Protein AF-0000000068497889 (afdb_homodimer)

Solvent-accessible surface area (backbone atoms only — not comparable to full-atom values): 24196 Å² total; per-residue (Å²): 106,33,34,38,39,40,36,58,55,60,70,60,39,51,52,51,48,60,60,47,48,73,63,29,47,70,44,82,35,60,45,43,68,59,41,50,55,55,60,70,59,69,59,50,64,31,34,38,37,26,45,82,39,72,100,34,52,29,62,58,49,50,41,51,36,45,76,68,69,45,79,59,45,29,36,36,45,28,68,73,71,50,65,69,57,52,40,50,43,31,70,58,61,28,50,45,78,45,48,53,83,72,56,69,66,50,53,54,34,50,53,52,16,49,39,36,46,47,64,53,28,49,85,90,53,22,38,77,55,91,59,34,37,35,36,57,70,78,67,45,36,26,48,78,86,39,76,50,92,58,55,71,68,54,42,52,50,50,50,53,35,63,63,40,52,75,39,78,41,41,51,64,44,52,38,34,58,74,64,35,81,84,46,84,71,62,76,67,53,52,56,55,52,51,52,53,48,30,59,68,30,43,83,75,61,53,28,74,30,59,37,80,40,88,99,50,29,37,31,27,39,94,121,108,34,34,37,39,38,36,57,56,60,69,59,40,53,54,51,48,62,59,46,49,73,62,32,48,71,45,82,34,59,45,43,68,60,43,51,56,55,61,70,58,70,59,50,63,31,34,38,36,28,45,82,40,73,100,35,52,30,61,56,48,51,40,50,37,45,75,68,70,46,77,58,45,29,36,38,44,30,68,74,71,48,66,68,56,53,40,50,43,31,70,60,60,29,50,44,78,47,48,52,84,74,56,69,66,50,53,54,37,49,53,51,16,50,38,36,46,48,61,52,29,48,85,89,53,21,38,78,55,91,59,36,37,35,37,57,71,79,67,44,36,27,47,78,86,38,76,51,94,57,55,71,68,55,43,51,50,50,51,54,35,62,63,38,52,74,39,80,42,40,49,66,44,51,37,34,59,74,63,36,81,84,46,85,71,62,75,66,52,51,57,54,52,50,52,51,48,29,59,66,30,42,82,76,61,53,28,73,30,57,37,79,39,87,99,50,29,36,29,27,39,94,122

Foldseek 3Di:
DEEEEEAQPPVVQVVLCVLCVLQHHYDYHNADVVLLVVLVLLLGQEYEFEQDGPPDGSLVSLLVCVVSVNLRAYEYEYQDDDPVVVVSCVVSPHPYYDHPPDDSVVVNVVVVVSCVVVVLADPPQWFDDPQWIARSNVLWIDGVNHTFDDDDLLSQLVSSQRSQAPDFDFLLSSCCNRQNPPHPDDSCVSVVSLVVSLVSCVVVPLSVQWDDDPPGGTHRYPD/DEEEEEAQPPVVQVVLCVLCVLQHHYDYHNADVVLLVVLVLLLGQEYEFEQDGPPDGSLVSLLVCVVSVNLRAYEYEYQDDDPVVVVSCVVSPHPYYDHPPDDSVVVNVVVVVSCVVVVLADPQQWFDDPQWIARSNVLWIDGVNHTFDDDDLLSQLVSSQRSQAPDFDFLLSSCCNRQNPPHPDDSCVSVVSLVVSLVSCVVVPLSVQWADDPPGGTHRYPD

pLDDT: mean 93.59, std 5.17, range [63.5, 98.69]

Secondary structure (DSSP, 8-state):
-EEEEE-S-HHHHHHHHHHHTTTSEEEEE-SHHHHHHHHTT---SEEEE-SB-SSSBHHHHHHHHHHTT----EEEEES---HHHHHHHHHHT-SEEEESS--HHHHHHHHHHHHHHTTSSBGGGEEEETTEEEETTTTEEEETTEEE---HHHHHHHHHHHHTTTSEEEHHHHHHHHT-TT--S-TTHHHHHHHHHHHHHHTTT-GGGEEEETTTEEEE---/-EEEEE-S-HHHHHHHHHHHTTTSEEEEE-SHHHHHHHHTT---SEEEE-SB-SSSBHHHHHHHHHHTT----EEEEES---HHHHHHHHHHT-SEEEESS--HHHHHHHHHHHHHHTTSSBGGGEEEETTEEEETTTTEEEETTEEE---HHHHHHHHHHHHTTTSEEEHHHHHHHHT-TT--S-TTHHHHHHHHHHHHHHTTT-GGGEEEETTTEEEE---

Organism: Clostridioides difficile (strain 630) (NCBI:txid272563)

Nearest PDB structures (foldseek):
  1ys6-assembly1_A  TM=4.994E-01  e=1.964E-19  Mycobacterium tuberculosis
  4kny-assembly1_B  TM=5.220E-01  e=3.086E-17  Escherichia coli K-12
  6ont-assembly1_A-2  TM=9.549E-01  e=1.894E-11  Francisella tularensis subsp. novicida U112
  7pvk-assembly2_D  TM=5.852E-01  e=5.301E-10  Porphyromonas gingivalis W83
  7pva-assembly1_B  TM=5.840E-01  e=7.575E-10  Porphyromonas gingivalis W83

Structure (mmCIF, N/CA/C/O backbone):
data_AF-0000000068497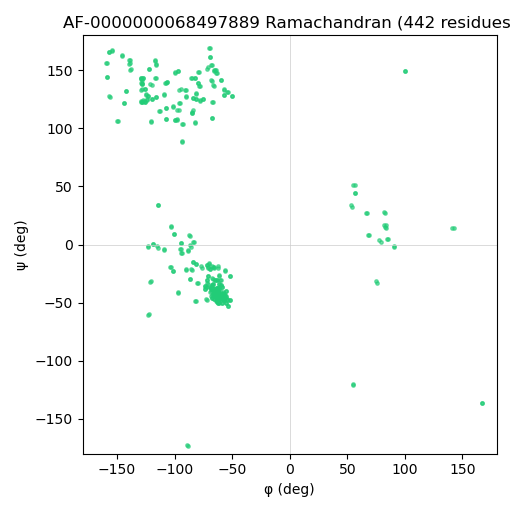889-model_v1
#
loop_
_entity.id
_entity.type
_entity.pdbx_description
1 polymer 'Stage 0 sporulation protein A homolog'
#
loop_
_atom_site.group_PDB
_atom_site.id
_atom_site.type_symbol
_atom_site.label_atom_id
_atom_site.label_alt_id
_atom_site.label_comp_id
_atom_site.label_asym_id
_atom_site.label_entity_id
_atom_site.label_seq_id
_atom_site.pdbx_PDB_ins_code
_atom_site.Cartn_x
_atom_site.Cartn_y
_atom_site.Cartn_z
_atom_site.occupancy
_atom_site.B_iso_or_equiv
_atom_site.auth_seq_id
_atom_site.auth_comp_id
_atom_site.auth_asym_id
_atom_site.auth_atom_id
_atom_site.pdbx_PDB_model_num
ATOM 1 N N . MET A 1 1 ? -4.129 15.297 1.773 1 91.5 1 MET A N 1
ATOM 2 C CA . MET A 1 1 ? -3.254 14.367 2.48 1 91.5 1 MET A CA 1
ATOM 3 C C . MET A 1 1 ? -2.287 15.117 3.391 1 91.5 1 MET A C 1
ATOM 5 O O . MET A 1 1 ? -1.854 16.219 3.064 1 91.5 1 MET A O 1
ATOM 9 N N . LYS A 1 2 ? -1.993 14.586 4.52 1 94.06 2 LYS A N 1
ATOM 10 C CA . LYS A 1 2 ? -1.149 15.234 5.516 1 94.06 2 LYS A CA 1
ATOM 11 C C . LYS A 1 2 ? 0.047 14.359 5.879 1 94.06 2 LYS A C 1
ATOM 13 O O . LYS A 1 2 ? -0.117 13.195 6.23 1 94.06 2 LYS A O 1
ATOM 18 N N . VAL A 1 3 ? 1.22 15 5.777 1 97 3 VAL A N 1
ATOM 19 C CA . VAL A 1 3 ? 2.461 14.273 6.012 1 97 3 VAL A CA 1
ATOM 20 C C . VAL A 1 3 ? 3.174 14.844 7.234 1 97 3 VAL A C 1
ATOM 22 O O . VAL A 1 3 ? 3.33 16.062 7.355 1 97 3 VAL A O 1
ATOM 25 N N . LEU A 1 4 ? 3.502 13.961 8.18 1 98.06 4 LEU A N 1
ATOM 26 C CA . LEU A 1 4 ? 4.336 14.359 9.305 1 98.06 4 LEU A CA 1
ATOM 27 C C . LEU A 1 4 ? 5.812 14.141 8.992 1 98.06 4 LEU A C 1
ATOM 29 O O . LEU A 1 4 ? 6.203 13.062 8.539 1 98.06 4 LEU A O 1
ATOM 33 N N . ILE A 1 5 ? 6.625 15.18 9.172 1 98.5 5 ILE A N 1
ATOM 34 C CA . ILE A 1 5 ? 8.062 15.094 8.914 1 98.5 5 ILE A CA 1
ATOM 35 C C . ILE A 1 5 ? 8.828 15.234 10.227 1 98.5 5 ILE A C 1
ATOM 37 O O . ILE A 1 5 ? 8.789 16.281 10.867 1 98.5 5 ILE A O 1
ATOM 41 N N . VAL A 1 6 ? 9.539 14.156 10.633 1 98.06 6 VAL A N 1
ATOM 42 C CA . VAL A 1 6 ? 10.289 14.117 11.883 1 98.06 6 VAL A CA 1
ATOM 43 C C . VAL A 1 6 ? 11.789 14.18 11.594 1 98.06 6 VAL A C 1
ATOM 45 O O . VAL A 1 6 ? 12.367 13.211 11.094 1 98.06 6 VAL A O 1
ATOM 48 N N . GLU A 1 7 ? 12.422 15.25 11.867 1 96.94 7 GLU A N 1
ATOM 49 C CA . GLU A 1 7 ? 13.812 15.562 11.539 1 96.94 7 GLU A CA 1
ATOM 50 C C . GLU A 1 7 ? 14.391 16.609 12.484 1 96.94 7 GLU A C 1
ATOM 52 O O . GLU A 1 7 ? 13.773 17.656 12.703 1 96.94 7 GLU A O 1
ATOM 57 N N . ASP A 1 8 ? 15.531 16.297 13.078 1 95.12 8 ASP A N 1
ATOM 58 C CA . ASP A 1 8 ? 16.078 17.234 14.062 1 95.12 8 ASP A CA 1
ATOM 59 C C . ASP A 1 8 ? 16.922 18.297 13.398 1 95.12 8 ASP A C 1
ATOM 61 O O . ASP A 1 8 ? 17.125 19.375 13.961 1 95.12 8 ASP A O 1
ATOM 65 N N . ASN A 1 9 ? 17.562 17.984 12.25 1 95.69 9 ASN A N 1
ATOM 66 C CA . ASN A 1 9 ? 18.281 19 11.492 1 95.69 9 ASN A CA 1
ATOM 67 C C . ASN A 1 9 ? 17.344 20.031 10.898 1 95.69 9 ASN A C 1
ATOM 69 O O . ASN A 1 9 ? 16.672 19.766 9.898 1 95.69 9 ASN A O 1
ATOM 73 N N . LYS A 1 10 ? 17.359 21.188 11.406 1 96.12 10 LYS A N 1
ATOM 74 C CA . LYS A 1 10 ? 16.375 22.219 11.078 1 96.12 10 LYS A CA 1
ATOM 75 C C . LYS A 1 10 ? 16.484 22.625 9.617 1 96.12 10 LYS A C 1
ATOM 77 O O . LYS A 1 10 ? 15.461 22.859 8.961 1 96.12 10 LYS A O 1
ATOM 82 N N . ILE A 1 11 ? 17.688 22.75 9.125 1 96.81 11 ILE A N 1
ATOM 83 C CA . ILE A 1 11 ? 17.891 23.188 7.746 1 96.81 11 ILE A CA 1
ATOM 84 C C . ILE A 1 11 ? 17.281 22.156 6.793 1 96.81 11 ILE A C 1
ATOM 86 O O . ILE A 1 11 ? 16.531 22.516 5.879 1 96.81 11 ILE A O 1
ATOM 90 N N . LEU A 1 12 ? 17.594 20.891 7.023 1 97.19 12 LEU A N 1
ATOM 91 C CA . LEU A 1 12 ? 17.047 19.828 6.191 1 97.19 12 LEU A CA 1
ATOM 92 C C . LEU A 1 12 ? 15.539 19.75 6.336 1 97.19 12 LEU A C 1
ATOM 94 O O . LEU A 1 12 ? 14.82 19.594 5.344 1 97.19 12 LEU A O 1
ATOM 98 N N . LEU A 1 13 ? 15.039 19.812 7.555 1 97.75 13 LEU A N 1
ATOM 99 C CA . LEU A 1 13 ? 13.602 19.766 7.832 1 97.75 13 LEU A CA 1
ATOM 100 C C . LEU A 1 13 ? 12.867 20.844 7.039 1 97.75 13 LEU A C 1
ATOM 102 O O . LEU A 1 13 ? 11.875 20.547 6.371 1 97.75 13 LEU A O 1
ATOM 106 N N . GLU A 1 14 ? 13.383 22.062 7.047 1 97.69 14 GLU A N 1
ATOM 107 C CA . GLU A 1 14 ? 12.75 23.172 6.344 1 97.69 14 GLU A CA 1
ATOM 108 C C . GLU A 1 14 ? 12.742 22.938 4.836 1 97.69 14 GLU A C 1
ATOM 110 O O . GLU A 1 14 ? 11.758 23.266 4.156 1 97.69 14 GLU A O 1
ATOM 115 N N . SER A 1 15 ? 13.875 22.391 4.344 1 97.88 15 SER A N 1
ATOM 116 C CA . SER A 1 15 ? 13.969 22.109 2.914 1 97.88 15 SER A CA 1
ATOM 117 C C . SER A 1 15 ? 12.938 21.062 2.494 1 97.88 15 SER A C 1
ATOM 119 O O . SER A 1 15 ? 12.281 21.219 1.466 1 97.88 15 SER A O 1
ATOM 121 N N . VAL A 1 16 ? 12.773 19.984 3.27 1 98.31 16 VAL A N 1
ATOM 122 C CA . VAL A 1 16 ? 11.828 18.922 2.979 1 98.31 16 VAL A CA 1
ATOM 123 C C . VAL A 1 16 ? 10.398 19.453 3.051 1 98.31 16 VAL A C 1
ATOM 125 O O . VAL A 1 16 ? 9.578 19.172 2.172 1 98.31 16 VAL A O 1
ATOM 128 N N . VAL A 1 17 ? 10.109 20.25 4.07 1 97.75 17 VAL A N 1
ATOM 129 C CA . VAL A 1 17 ? 8.781 20.844 4.246 1 97.75 17 VAL A CA 1
ATOM 130 C C . VAL A 1 17 ? 8.453 21.734 3.051 1 97.75 17 VAL A C 1
ATOM 132 O O . VAL A 1 17 ? 7.352 21.656 2.498 1 97.75 17 VAL A O 1
ATOM 135 N N . GLU A 1 18 ? 9.398 22.562 2.666 1 97.44 18 GLU A N 1
ATOM 136 C CA . GLU A 1 18 ? 9.195 23.469 1.544 1 97.44 18 GLU A CA 1
ATOM 137 C C . GLU A 1 18 ? 8.797 22.719 0.28 1 97.44 18 GLU A C 1
ATOM 139 O O . GLU A 1 18 ? 7.867 23.109 -0.424 1 97.44 18 GLU A O 1
ATOM 144 N N . GLU A 1 19 ? 9.484 21.656 -0.001 1 97.12 19 GLU A N 1
ATOM 145 C CA . GLU A 1 19 ? 9.211 20.891 -1.213 1 97.12 19 GLU A CA 1
ATOM 146 C C . GLU A 1 19 ? 7.898 20.125 -1.094 1 97.12 19 GLU A C 1
ATOM 148 O O . GLU A 1 19 ? 7.055 20.188 -1.987 1 97.12 19 GLU A O 1
ATOM 153 N N . LEU A 1 20 ? 7.668 19.422 0.013 1 97 20 LEU A N 1
ATOM 154 C CA . LEU A 1 20 ? 6.508 18.547 0.169 1 97 20 LEU A CA 1
ATOM 155 C C . LEU A 1 20 ? 5.227 19.375 0.31 1 97 20 LEU A C 1
ATOM 157 O O . LEU A 1 20 ? 4.145 18.906 -0.059 1 97 20 LEU A O 1
ATOM 161 N N . SER A 1 21 ? 5.332 20.594 0.819 1 95.69 21 SER A N 1
ATOM 162 C CA . SER A 1 21 ? 4.16 21.438 1.021 1 95.69 21 SER A CA 1
ATOM 163 C C . SER A 1 21 ? 3.518 21.828 -0.31 1 95.69 21 SER A C 1
ATOM 165 O O . SER A 1 21 ? 2.359 22.25 -0.349 1 95.69 21 SER A O 1
ATOM 167 N N . LYS A 1 22 ? 4.277 21.719 -1.38 1 93.31 22 LYS A N 1
ATOM 168 C CA . LYS A 1 22 ? 3.738 21.969 -2.713 1 93.31 22 LYS A CA 1
ATOM 169 C C . LYS A 1 22 ? 2.764 20.875 -3.125 1 93.31 22 LYS A C 1
ATOM 171 O O . LYS A 1 22 ? 1.982 21.047 -4.062 1 93.31 22 LYS A O 1
ATOM 176 N N . HIS A 1 23 ? 2.803 19.75 -2.42 1 91.44 23 HIS A N 1
ATOM 177 C CA . HIS A 1 23 ? 2.053 18.578 -2.846 1 91.44 23 HIS A CA 1
ATOM 178 C C . HIS A 1 23 ? 1.064 18.141 -1.77 1 91.44 23 HIS A C 1
ATOM 180 O O . HIS A 1 23 ? 0.007 17.578 -2.082 1 91.44 23 HIS A O 1
ATOM 186 N N . PHE A 1 24 ? 1.465 18.375 -0.499 1 92.31 24 PHE A N 1
ATOM 187 C CA . PHE A 1 24 ? 0.72 17.859 0.645 1 92.31 24 PHE A CA 1
ATOM 188 C C . PHE A 1 24 ? 0.645 18.906 1.754 1 92.31 24 PHE A C 1
ATOM 190 O O . PHE A 1 24 ? 1.422 19.859 1.769 1 92.31 24 PHE A O 1
ATOM 197 N N . GLU A 1 25 ? -0.368 18.719 2.623 1 92.25 25 GLU A N 1
ATOM 198 C CA . GLU A 1 25 ? -0.217 19.375 3.918 1 92.25 25 GLU A CA 1
ATOM 199 C C . GLU A 1 25 ? 0.919 18.75 4.727 1 92.25 25 GLU A C 1
ATOM 201 O O . GLU A 1 25 ? 1.127 17.531 4.676 1 92.25 25 GLU A O 1
ATOM 206 N N . THR A 1 26 ? 1.654 19.641 5.418 1 96 26 THR A N 1
ATOM 207 C CA . THR A 1 26 ? 2.799 19.125 6.152 1 96 26 THR A CA 1
ATOM 208 C C . THR A 1 26 ? 2.783 19.609 7.598 1 96 26 THR A C 1
ATOM 210 O O . THR A 1 26 ? 2.264 20.688 7.895 1 96 26 THR A O 1
ATOM 213 N N . GLU A 1 27 ? 3.203 18.75 8.477 1 95.5 27 GLU A N 1
ATOM 214 C CA . GLU A 1 27 ? 3.498 19.094 9.867 1 95.5 27 GLU A CA 1
ATOM 215 C C . GLU A 1 27 ? 4.922 18.688 10.242 1 95.5 27 GLU A C 1
ATOM 217 O O . GLU A 1 27 ? 5.371 17.594 9.906 1 95.5 27 GLU A O 1
ATOM 222 N N . LYS A 1 28 ? 5.633 19.641 10.805 1 96.19 28 LYS A N 1
ATOM 223 C CA . LYS A 1 28 ? 7.027 19.375 11.141 1 96.19 28 LYS A CA 1
ATOM 224 C C . LYS A 1 28 ? 7.18 19.031 12.617 1 96.19 28 LYS A C 1
ATOM 226 O O . LYS A 1 28 ? 6.414 19.516 13.461 1 96.19 28 LYS A O 1
ATOM 231 N N . CYS A 1 29 ? 8.109 18.203 12.938 1 95.19 29 CYS A N 1
ATOM 232 C CA . CYS A 1 29 ? 8.477 17.781 14.289 1 95.19 29 CYS A CA 1
ATOM 233 C C . CYS A 1 29 ? 9.984 17.625 14.422 1 95.19 29 CYS A C 1
ATOM 235 O O . CYS A 1 29 ? 10.617 16.953 13.602 1 95.19 29 CYS A O 1
ATOM 237 N N . GLU A 1 30 ? 10.562 18.188 15.461 1 94.06 30 GLU A N 1
ATOM 238 C CA . GLU A 1 30 ? 12.016 18.234 15.562 1 94.06 30 GLU A CA 1
ATOM 239 C C . GLU A 1 30 ? 12.523 17.297 16.656 1 94.06 30 GLU A C 1
ATOM 241 O O . GLU A 1 30 ? 13.734 17.156 16.844 1 94.06 30 GLU A O 1
ATOM 246 N N . ASP A 1 31 ? 11.648 16.688 17.344 1 90.62 31 ASP A N 1
ATOM 247 C CA . ASP A 1 31 ? 12.102 15.852 18.453 1 90.62 31 ASP A CA 1
ATOM 248 C C . ASP A 1 31 ? 11.305 14.555 18.531 1 90.62 31 ASP A C 1
ATOM 250 O O . ASP A 1 31 ? 10.125 14.523 18.188 1 90.62 31 ASP A O 1
ATOM 254 N N . GLY A 1 32 ? 11.938 13.523 19.141 1 91.06 32 GLY A N 1
ATOM 255 C CA . GLY A 1 32 ? 11.391 12.18 19.156 1 91.06 32 GLY A CA 1
ATOM 256 C C . GLY A 1 32 ? 10.188 12.039 20.062 1 91.06 32 GLY A C 1
ATOM 257 O O . GLY A 1 32 ? 9.234 11.32 19.75 1 91.06 32 GLY A O 1
ATOM 258 N N . GLU A 1 33 ? 10.211 12.727 21.156 1 90.75 33 GLU A N 1
ATOM 259 C CA . GLU A 1 33 ? 9.094 12.633 22.094 1 90.75 33 GLU A CA 1
ATOM 260 C C . GLU A 1 33 ? 7.828 13.25 21.5 1 90.75 33 GLU A C 1
ATOM 262 O O . GLU A 1 33 ? 6.746 12.672 21.609 1 90.75 33 GLU A O 1
ATOM 267 N N . GLU A 1 34 ? 8.023 14.375 20.953 1 92.75 34 GLU A N 1
ATOM 268 C CA . GLU A 1 34 ? 6.895 15.016 20.281 1 92.75 34 GLU A CA 1
ATOM 269 C C . GLU A 1 34 ? 6.375 14.156 19.141 1 92.75 34 GLU A C 1
ATOM 271 O O . GLU A 1 34 ? 5.164 14.07 18.922 1 92.75 34 GLU A O 1
ATOM 276 N N . ALA A 1 35 ? 7.316 13.539 18.438 1 94.75 35 ALA A N 1
ATOM 277 C CA . ALA A 1 35 ? 6.934 12.664 17.328 1 94.75 35 ALA A CA 1
ATOM 278 C C . ALA A 1 35 ? 6.039 11.531 17.812 1 94.75 35 ALA A C 1
ATOM 280 O O . ALA A 1 35 ? 5.039 11.195 17.172 1 94.75 35 ALA A O 1
ATOM 281 N N . LEU A 1 36 ? 6.383 10.938 18.922 1 92.5 36 LEU A N 1
ATOM 282 C CA . LEU A 1 36 ? 5.602 9.844 19.5 1 92.5 36 LEU A CA 1
ATOM 283 C C . LEU A 1 36 ? 4.188 10.305 19.828 1 92.5 36 LEU A C 1
ATOM 285 O O . LEU A 1 36 ? 3.219 9.594 19.562 1 92.5 36 LEU A O 1
ATOM 289 N N . TYR A 1 37 ? 4.18 11.484 20.375 1 91.81 37 TYR A N 1
ATOM 290 C CA . TYR A 1 37 ? 2.879 12.062 20.688 1 91.81 37 TYR A CA 1
ATOM 291 C C . TYR A 1 37 ? 2.059 12.273 19.422 1 91.81 37 TYR A C 1
ATOM 293 O O . TYR A 1 37 ? 0.902 11.852 19.344 1 91.81 37 TYR A O 1
ATOM 301 N N . LEU A 1 38 ? 2.627 12.852 18.406 1 93 38 LEU A N 1
ATOM 302 C CA . LEU A 1 38 ? 1.932 13.227 17.172 1 93 38 LEU A CA 1
ATOM 303 C C . LEU A 1 38 ? 1.475 11.984 16.406 1 93 38 LEU A C 1
ATOM 305 O O . LEU A 1 38 ? 0.333 11.922 15.953 1 93 38 LEU A O 1
ATOM 309 N N . VAL A 1 39 ? 2.307 10.984 16.312 1 94.38 39 VAL A N 1
ATOM 310 C CA . VAL A 1 39 ? 1.968 9.797 15.531 1 94.38 39 VAL A CA 1
ATOM 311 C C . VAL A 1 39 ? 0.816 9.055 16.203 1 94.38 39 VAL A C 1
ATOM 313 O O . VAL A 1 39 ? 0.022 8.391 15.523 1 94.38 39 VAL A O 1
ATOM 316 N N . ASN A 1 40 ? 0.723 9.164 17.453 1 90.31 40 ASN A N 1
ATOM 317 C CA . ASN A 1 40 ? -0.318 8.461 18.203 1 90.31 40 ASN A CA 1
ATOM 318 C C . ASN A 1 40 ? -1.692 9.078 17.953 1 90.31 40 ASN A C 1
ATOM 320 O O . ASN A 1 40 ? -2.717 8.469 18.266 1 90.31 40 ASN A O 1
ATOM 324 N N . GLN A 1 41 ? -1.693 10.312 17.438 1 87.31 41 GLN A N 1
ATOM 325 C CA . GLN A 1 41 ? -2.963 10.953 17.109 1 87.31 41 GLN A CA 1
ATOM 326 C C . GLN A 1 41 ? -3.623 10.266 15.914 1 87.31 41 GLN A C 1
ATOM 328 O O . GLN A 1 41 ? -4.82 10.438 15.68 1 87.31 41 GLN A O 1
ATOM 333 N N . ASN A 1 42 ? -2.818 9.531 15.078 1 89.38 42 ASN A N 1
ATOM 334 C CA . ASN A 1 42 ? -3.295 8.727 13.953 1 89.38 42 ASN A CA 1
ATOM 335 C C . ASN A 1 42 ? -4.102 9.57 12.969 1 89.38 42 ASN A C 1
ATOM 337 O O . ASN A 1 42 ? -5.188 9.172 12.547 1 89.38 42 ASN A O 1
ATOM 341 N N . ILE A 1 43 ? -3.527 10.805 12.664 1 91.94 43 ILE A N 1
ATOM 342 C CA . ILE A 1 43 ? -4.258 11.711 11.781 1 91.94 43 ILE A CA 1
ATOM 343 C C . ILE A 1 43 ? -3.432 11.984 10.531 1 91.94 43 ILE A C 1
ATOM 345 O O . ILE A 1 43 ? -3.83 12.781 9.68 1 91.94 43 ILE A O 1
ATOM 349 N N . TYR A 1 44 ? -2.287 11.406 10.43 1 94.88 44 TYR A N 1
ATOM 350 C CA . TYR A 1 44 ? -1.403 11.617 9.289 1 94.88 44 TYR A CA 1
ATOM 351 C C . TYR A 1 44 ? -1.557 10.5 8.266 1 94.88 44 TYR A C 1
ATOM 353 O O . TYR A 1 44 ? -1.89 9.367 8.617 1 94.88 44 TYR A 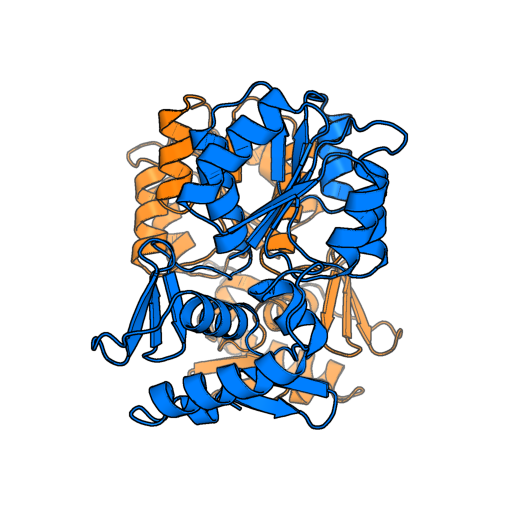O 1
ATOM 361 N N . ASP A 1 45 ? -1.348 10.836 7.008 1 95.62 45 ASP A N 1
ATOM 362 C CA . ASP A 1 45 ? -1.444 9.852 5.934 1 95.62 45 ASP A CA 1
ATOM 363 C C . ASP A 1 45 ? -0.092 9.188 5.672 1 95.62 45 ASP A C 1
ATOM 365 O O . ASP A 1 45 ? -0.027 8.109 5.078 1 95.62 45 ASP A O 1
ATOM 369 N N . LEU A 1 46 ? 0.939 9.844 6.066 1 97.56 46 LEU A N 1
ATOM 370 C CA . LEU A 1 46 ? 2.303 9.352 5.918 1 97.56 46 LEU A CA 1
ATOM 371 C C . LEU A 1 46 ? 3.246 10.047 6.891 1 97.56 46 LEU A C 1
ATOM 373 O O . LEU A 1 46 ? 3.072 11.227 7.191 1 97.56 46 LEU A O 1
ATOM 377 N N . VAL A 1 47 ? 4.219 9.312 7.398 1 98.38 47 VAL A N 1
ATOM 378 C CA . VAL A 1 47 ? 5.238 9.867 8.281 1 98.38 47 VAL A CA 1
ATOM 379 C C . VAL A 1 47 ? 6.617 9.688 7.652 1 98.38 47 VAL A C 1
ATOM 381 O O . VAL A 1 47 ? 6.957 8.594 7.188 1 98.38 47 VAL A O 1
ATOM 384 N N . ILE A 1 48 ? 7.32 10.734 7.508 1 98.69 48 ILE A N 1
ATOM 385 C CA . ILE A 1 48 ? 8.742 10.672 7.176 1 98.69 48 ILE A CA 1
ATOM 386 C C . ILE A 1 48 ? 9.578 10.766 8.453 1 98.69 48 ILE A C 1
ATOM 388 O O . ILE A 1 48 ? 9.477 11.75 9.195 1 98.69 48 ILE A O 1
ATOM 392 N N . LEU A 1 49 ? 10.406 9.766 8.703 1 98.5 49 LEU A N 1
ATOM 393 C CA . LEU A 1 49 ? 11 9.594 10.023 1 98.5 49 LEU A CA 1
ATOM 394 C C . LEU A 1 49 ? 12.516 9.422 9.914 1 98.5 49 LEU A C 1
ATOM 396 O O . LEU A 1 49 ? 12.992 8.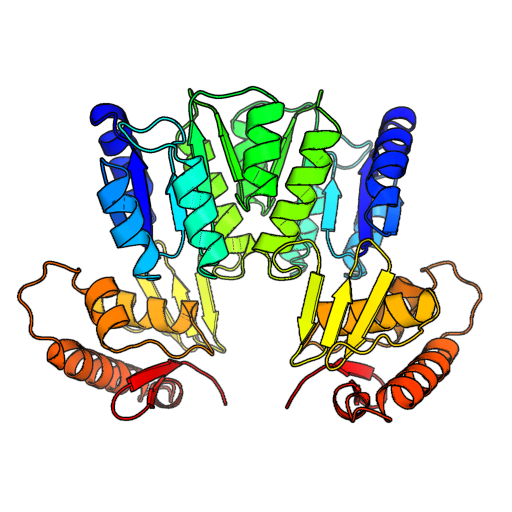523 9.219 1 98.5 49 LEU A O 1
ATOM 400 N N . ASP A 1 50 ? 13.266 10.234 10.555 1 97.44 50 ASP A N 1
ATOM 401 C CA . ASP A 1 50 ? 14.703 10.039 10.719 1 97.44 50 ASP A CA 1
ATOM 402 C C . ASP A 1 50 ? 14.992 9.023 11.828 1 97.44 50 ASP A C 1
ATOM 404 O O . ASP A 1 50 ? 14.383 9.078 12.898 1 97.44 50 ASP A O 1
ATOM 408 N N . LEU A 1 51 ? 15.953 8.148 11.633 1 95.88 51 LEU A N 1
ATOM 409 C CA . LEU A 1 51 ? 16.328 7.16 12.641 1 95.88 51 LEU A CA 1
ATOM 410 C C . LEU A 1 51 ? 17.234 7.789 13.703 1 95.88 51 LEU A C 1
ATOM 412 O O . LEU A 1 51 ? 17.25 7.352 14.852 1 95.88 51 LEU A O 1
ATOM 416 N N . MET A 1 52 ? 18.016 8.719 13.219 1 93.56 52 MET A N 1
ATOM 417 C CA . MET A 1 52 ? 18.969 9.359 14.125 1 93.56 52 MET A CA 1
ATOM 418 C C . MET A 1 52 ? 18.375 10.633 14.727 1 93.56 52 MET A C 1
ATOM 420 O O . MET A 1 52 ? 18.531 11.719 14.164 1 93.56 52 MET A O 1
ATOM 424 N N . LEU A 1 53 ? 17.688 10.562 15.828 1 93.75 53 LEU A N 1
ATOM 425 C CA . LEU A 1 53 ? 17.109 11.672 16.578 1 93.75 53 LEU A CA 1
ATOM 426 C C . LEU A 1 53 ? 17.75 11.781 17.969 1 93.75 53 LEU A C 1
ATOM 428 O O . LEU A 1 53 ? 18.266 10.797 18.484 1 93.75 53 LEU A O 1
ATOM 432 N N . PRO A 1 54 ? 17.688 13.023 18.469 1 90 54 PRO A N 1
ATOM 433 C CA . PRO A 1 54 ? 18.219 13.164 19.828 1 90 54 PRO A CA 1
ATOM 434 C C . PRO A 1 54 ? 17.391 12.414 20.875 1 90 54 PRO A C 1
ATOM 436 O O . PRO A 1 54 ? 16.156 12.43 20.812 1 90 54 PRO A O 1
ATOM 439 N N . ASN A 1 55 ? 17.938 11.695 21.844 1 87.19 55 ASN A N 1
ATOM 440 C CA . ASN A 1 55 ? 17.359 11.086 23.031 1 87.19 55 ASN A CA 1
ATOM 441 C C . ASN A 1 55 ? 16.578 9.828 22.688 1 87.19 55 ASN A C 1
ATOM 443 O O . ASN A 1 55 ? 16.422 8.938 23.531 1 87.19 55 ASN A O 1
ATOM 447 N N . ILE A 1 56 ? 15.93 9.805 21.453 1 88.5 56 ILE A N 1
ATOM 448 C CA . ILE A 1 56 ? 15.148 8.633 21.078 1 88.5 56 ILE A CA 1
ATOM 449 C C . ILE A 1 56 ? 15.57 8.133 19.703 1 88.5 56 ILE A C 1
ATOM 451 O O . ILE A 1 56 ? 15.805 8.93 18.797 1 88.5 56 ILE A O 1
ATOM 455 N N . ASN A 1 57 ? 15.656 6.84 19.594 1 91.44 57 ASN A N 1
ATOM 456 C CA . ASN A 1 57 ? 15.961 6.223 18.297 1 91.44 57 ASN A CA 1
ATOM 457 C C . ASN A 1 57 ? 14.719 6.102 17.422 1 91.44 57 ASN A C 1
ATOM 459 O O . ASN A 1 57 ? 13.664 5.668 17.906 1 91.44 57 ASN A O 1
ATOM 463 N N . GLY A 1 58 ? 14.797 6.539 16.188 1 94.69 58 GLY A N 1
ATOM 464 C CA . GLY A 1 58 ? 13.672 6.445 15.281 1 94.69 58 GLY A CA 1
ATOM 465 C C . GLY A 1 58 ? 13.086 5.051 15.195 1 94.69 58 GLY A C 1
ATOM 466 O O . GLY A 1 58 ? 11.891 4.887 14.945 1 94.69 58 GLY A O 1
ATOM 467 N N . PHE A 1 59 ? 13.875 4.016 15.445 1 95.88 59 PHE A N 1
ATOM 468 C CA . PHE A 1 59 ? 13.391 2.641 15.477 1 95.88 59 PHE A CA 1
ATOM 469 C C . PHE A 1 59 ? 12.367 2.453 16.578 1 95.88 59 PHE A C 1
ATOM 471 O O . PHE A 1 59 ? 11.359 1.762 16.406 1 95.88 59 PHE A O 1
ATOM 478 N N . ASP A 1 60 ? 12.648 3.047 17.625 1 95.5 60 ASP A N 1
ATOM 479 C CA . ASP A 1 60 ? 11.75 2.928 18.781 1 95.5 60 ASP A CA 1
ATOM 480 C C . ASP A 1 60 ? 10.398 3.574 18.484 1 95.5 60 ASP A C 1
ATOM 482 O O . ASP A 1 60 ? 9.352 3.055 18.875 1 95.5 60 ASP A O 1
ATOM 486 N N . ILE A 1 61 ? 10.453 4.672 17.797 1 96 61 ILE A N 1
ATOM 487 C CA . ILE A 1 61 ? 9.219 5.359 17.422 1 96 61 ILE A CA 1
ATOM 488 C C . ILE A 1 61 ? 8.398 4.465 16.484 1 96 61 ILE A C 1
ATOM 490 O O . ILE A 1 61 ? 7.203 4.266 16.703 1 96 61 ILE A O 1
ATOM 494 N N . LEU A 1 62 ? 9.039 3.936 15.484 1 96.75 62 LEU A N 1
ATOM 495 C CA . LEU A 1 62 ? 8.383 3.051 14.531 1 96.75 62 LEU A CA 1
ATOM 496 C C . LEU A 1 62 ? 7.805 1.828 15.242 1 96.75 62 LEU A C 1
ATOM 498 O O . LEU A 1 62 ? 6.652 1.452 15 1 96.75 62 LEU A O 1
ATOM 502 N N . LYS A 1 63 ? 8.602 1.234 16.109 1 95.5 63 LYS A N 1
ATOM 503 C CA . LYS A 1 63 ? 8.164 0.058 16.844 1 95.5 63 LYS A CA 1
ATOM 504 C C . LYS A 1 63 ? 6.922 0.362 17.688 1 95.5 63 LYS A C 1
ATOM 506 O O . LYS A 1 63 ? 5.969 -0.419 17.688 1 95.5 63 LYS A O 1
ATOM 511 N N . LYS A 1 64 ? 6.973 1.431 18.328 1 94.56 64 LYS A N 1
ATOM 512 C CA . LYS A 1 64 ? 5.848 1.823 19.172 1 94.56 64 LYS A CA 1
ATOM 513 C C . LYS A 1 64 ? 4.594 2.064 18.328 1 94.56 64 LYS A C 1
ATOM 515 O O . LYS A 1 64 ? 3.49 1.687 18.734 1 94.56 64 LYS A O 1
ATOM 520 N N . MET A 1 65 ? 4.727 2.734 17.188 1 94.5 65 MET A N 1
ATOM 521 C CA . MET A 1 65 ? 3.602 2.936 16.266 1 94.5 65 MET A CA 1
ATOM 522 C C . MET A 1 65 ? 2.926 1.609 15.938 1 94.5 65 MET A C 1
ATOM 524 O O . MET A 1 65 ? 1.702 1.491 16.031 1 94.5 65 MET A O 1
ATOM 528 N N . ARG A 1 66 ? 3.723 0.628 15.609 1 93.31 66 ARG A N 1
ATOM 529 C CA . ARG A 1 66 ? 3.191 -0.649 15.148 1 93.31 66 ARG A CA 1
ATOM 530 C C . ARG A 1 66 ? 2.6 -1.449 16.297 1 93.31 66 ARG A C 1
ATOM 532 O O . ARG A 1 66 ? 1.558 -2.092 16.156 1 93.31 66 ARG A O 1
ATOM 539 N N . VAL A 1 67 ? 3.246 -1.381 17.453 1 91.12 67 VAL A N 1
ATOM 540 C CA . VAL A 1 67 ? 2.73 -2.051 18.641 1 91.12 67 VAL A CA 1
ATOM 541 C C . VAL A 1 67 ? 1.361 -1.481 19 1 91.12 67 VAL A C 1
ATOM 543 O O . VAL A 1 67 ? 0.478 -2.213 19.453 1 91.12 67 VAL A O 1
ATOM 546 N N . ASN A 1 68 ? 1.224 -0.19 18.734 1 91.62 68 ASN A N 1
ATOM 547 C CA . ASN A 1 68 ? -0.034 0.483 19.047 1 91.62 68 ASN A CA 1
ATOM 548 C C . ASN A 1 68 ? -1.031 0.361 17.891 1 91.62 68 ASN A C 1
ATOM 550 O O . ASN A 1 68 ? -2.031 1.081 17.859 1 91.62 68 ASN A O 1
ATOM 554 N N . ASN A 1 69 ? -0.713 -0.438 16.891 1 88.38 69 ASN A N 1
ATOM 555 C CA . ASN A 1 69 ? -1.57 -0.757 15.758 1 88.38 69 ASN A CA 1
ATOM 556 C C . ASN A 1 69 ? -1.812 0.465 14.883 1 88.38 69 ASN A C 1
ATOM 558 O O . ASN A 1 69 ? -2.914 0.652 14.359 1 88.38 69 ASN A O 1
ATOM 562 N N . ILE A 1 70 ? -0.864 1.36 14.914 1 90.81 70 ILE A N 1
ATOM 563 C CA . ILE A 1 70 ? -0.884 2.482 13.984 1 90.81 70 ILE A CA 1
ATOM 564 C C . ILE A 1 70 ? -0.24 2.07 12.664 1 90.81 70 ILE A C 1
ATOM 566 O O . ILE A 1 70 ? 0.98 1.912 12.586 1 90.81 70 ILE A O 1
ATOM 570 N N . ASP A 1 71 ? -1.055 2.023 11.641 1 90.06 71 ASP A N 1
ATOM 571 C CA . ASP A 1 71 ? -0.584 1.452 10.383 1 90.06 71 ASP A CA 1
ATOM 572 C C . ASP A 1 71 ? -0.204 2.549 9.391 1 90.06 71 ASP A C 1
ATOM 574 O O . ASP A 1 71 ? 0.063 2.268 8.219 1 90.06 71 ASP A O 1
ATOM 578 N N . THR A 1 72 ? -0.19 3.785 9.93 1 94.19 72 THR A N 1
ATOM 579 C CA . THR A 1 72 ? 0.231 4.879 9.062 1 94.19 72 THR A CA 1
ATOM 580 C C . THR A 1 72 ? 1.551 4.543 8.375 1 94.19 72 THR A C 1
ATOM 582 O O . THR A 1 72 ? 2.504 4.109 9.023 1 94.19 72 THR A O 1
ATOM 585 N N . PRO A 1 73 ? 1.606 4.664 7.012 1 96.94 73 PRO A N 1
ATOM 586 C CA . PRO A 1 73 ? 2.861 4.371 6.312 1 96.94 73 PRO A CA 1
ATOM 587 C C . PRO A 1 73 ? 4.016 5.262 6.777 1 96.94 73 PRO A C 1
ATOM 589 O O . PRO A 1 73 ? 3.818 6.449 7.035 1 96.94 73 PRO A O 1
ATOM 592 N N . VAL A 1 74 ? 5.199 4.645 6.859 1 98.12 74 VAL A N 1
ATOM 593 C CA . VAL A 1 74 ? 6.379 5.371 7.316 1 98.12 74 VAL A CA 1
ATOM 594 C C . VAL A 1 74 ? 7.5 5.234 6.289 1 98.12 74 VAL A C 1
ATOM 596 O O . VAL A 1 74 ? 7.844 4.121 5.879 1 98.12 74 VAL A O 1
ATOM 599 N N . LEU A 1 75 ? 7.996 6.328 5.785 1 98.69 75 LEU A N 1
ATOM 600 C CA . LEU A 1 75 ? 9.227 6.395 5.008 1 98.69 75 LEU A CA 1
ATOM 601 C C . LEU A 1 75 ? 10.406 6.793 5.887 1 98.69 75 LEU A C 1
ATOM 603 O O . LEU A 1 75 ? 10.422 7.895 6.441 1 98.69 75 LEU A O 1
ATOM 607 N N . ILE A 1 76 ? 11.375 5.906 6.043 1 98.56 76 ILE A N 1
ATOM 608 C CA . ILE A 1 76 ? 12.586 6.207 6.805 1 98.56 76 ILE A CA 1
ATOM 609 C C . ILE A 1 76 ? 13.531 7.055 5.961 1 98.56 76 ILE A C 1
ATOM 611 O O . ILE A 1 76 ? 13.828 6.711 4.812 1 98.56 76 ILE A O 1
ATOM 615 N N . LEU A 1 77 ? 13.93 8.18 6.414 1 98.06 77 LEU A N 1
ATOM 616 C CA . LEU A 1 77 ? 14.898 9.078 5.789 1 98.06 77 LEU A CA 1
ATOM 617 C C . LEU A 1 77 ? 16.094 9.312 6.707 1 98.06 77 LEU A C 1
ATOM 619 O O . LEU A 1 77 ? 15.992 10.047 7.691 1 98.06 77 LEU A O 1
ATOM 623 N N . THR A 1 78 ? 17.234 8.703 6.391 1 96.5 78 THR A N 1
ATOM 624 C CA . THR A 1 78 ? 18.344 8.695 7.352 1 96.5 78 THR A CA 1
ATOM 625 C C . THR A 1 78 ? 19.672 8.555 6.637 1 96.5 78 THR A C 1
ATOM 627 O O . THR A 1 78 ? 19.719 8.242 5.441 1 96.5 78 THR A O 1
ATOM 630 N N . ALA A 1 79 ? 20.781 8.805 7.348 1 95.31 79 ALA A N 1
ATOM 631 C CA . ALA A 1 79 ? 22.125 8.617 6.82 1 95.31 79 ALA A CA 1
ATOM 632 C C . ALA A 1 79 ? 22.578 7.164 6.961 1 95.31 79 ALA A C 1
ATOM 634 O O . ALA A 1 79 ? 23.578 6.758 6.363 1 95.31 79 ALA A O 1
ATOM 635 N N . LYS A 1 80 ? 21.891 6.418 7.766 1 94.88 80 LYS A N 1
ATOM 636 C CA . LYS A 1 80 ? 22.234 5.012 7.941 1 94.88 80 LYS A CA 1
ATOM 637 C C . LYS A 1 80 ? 21.984 4.219 6.66 1 94.88 80 LYS A C 1
ATOM 639 O O . LYS A 1 80 ? 20.844 4.129 6.195 1 94.88 80 LYS A O 1
ATOM 644 N N . GLU A 1 81 ? 22.984 3.602 6.199 1 93.81 81 GLU A N 1
ATOM 645 C CA . GLU A 1 81 ? 22.844 3.006 4.875 1 93.81 81 GLU A CA 1
ATOM 646 C C . GLU A 1 81 ? 23.125 1.507 4.91 1 93.81 81 GLU A C 1
ATOM 648 O O . GLU A 1 81 ? 23.062 0.833 3.881 1 93.81 81 GLU A O 1
ATOM 653 N N . THR A 1 82 ? 23.484 0.985 6.07 1 94.88 82 THR A N 1
ATOM 654 C CA . THR A 1 82 ? 23.891 -0.416 6.121 1 94.88 82 THR A CA 1
ATOM 655 C C . THR A 1 82 ? 22.703 -1.33 5.832 1 94.88 82 THR A C 1
ATOM 657 O O . THR A 1 82 ? 21.547 -0.962 6.09 1 94.88 82 THR A O 1
ATOM 660 N N . LEU A 1 83 ? 22.984 -2.477 5.352 1 95.56 83 LEU A N 1
ATOM 661 C CA . LEU A 1 83 ? 21.953 -3.486 5.102 1 95.56 83 LEU A CA 1
ATOM 662 C C . LEU A 1 83 ? 21.188 -3.811 6.379 1 95.56 83 LEU A C 1
ATOM 664 O O . LEU A 1 83 ? 19.969 -3.941 6.355 1 95.56 83 LEU A O 1
ATOM 668 N N . ASP A 1 84 ? 21.922 -3.973 7.453 1 95.75 84 ASP A N 1
ATOM 669 C CA . ASP A 1 84 ? 21.297 -4.309 8.734 1 95.75 84 ASP A CA 1
ATOM 670 C C . ASP A 1 84 ? 20.266 -3.264 9.141 1 95.75 84 ASP A C 1
ATOM 672 O O . ASP A 1 84 ? 19.172 -3.609 9.586 1 95.75 84 ASP A O 1
ATOM 676 N N . ASP A 1 85 ? 20.625 -2.012 8.938 1 95.69 85 ASP A N 1
ATOM 677 C CA . ASP A 1 85 ? 19.688 -0.936 9.281 1 95.69 85 ASP A CA 1
ATOM 678 C C . ASP A 1 85 ? 18.453 -0.985 8.398 1 95.69 85 ASP A C 1
ATOM 680 O O . ASP A 1 85 ? 17.328 -0.854 8.898 1 95.69 85 ASP A O 1
ATOM 684 N N . LYS A 1 86 ? 18.656 -1.18 7.133 1 96.5 86 LYS A N 1
ATOM 685 C CA . LYS A 1 86 ? 17.547 -1.235 6.191 1 96.5 86 LYS A CA 1
ATOM 686 C C . LYS A 1 86 ? 16.609 -2.4 6.516 1 96.5 86 LYS A C 1
ATOM 688 O O . LYS A 1 86 ? 15.391 -2.215 6.637 1 96.5 86 LYS A O 1
ATOM 693 N N . VAL A 1 87 ? 17.141 -3.568 6.676 1 95.94 87 VAL A N 1
ATOM 694 C CA . VAL A 1 87 ? 16.359 -4.773 6.926 1 95.94 87 VAL A CA 1
ATOM 695 C C . VAL A 1 87 ? 15.617 -4.645 8.258 1 95.94 87 VAL A C 1
ATOM 697 O O . VAL A 1 87 ? 14.445 -5.02 8.367 1 95.94 87 VAL A O 1
ATOM 700 N N . GLU A 1 88 ? 16.281 -4.105 9.234 1 95.62 88 GLU A N 1
ATOM 701 C CA . GLU A 1 88 ? 15.648 -3.893 10.531 1 95.62 88 GLU A CA 1
ATOM 702 C C . GLU A 1 88 ? 14.453 -2.949 10.406 1 95.62 88 GLU A C 1
ATOM 704 O O . GLU A 1 88 ? 13.383 -3.221 10.961 1 95.62 88 GLU A O 1
ATOM 709 N N . ALA A 1 89 ? 14.664 -1.858 9.688 1 96.75 89 ALA A N 1
ATOM 710 C CA . ALA A 1 89 ? 13.594 -0.884 9.508 1 96.75 89 ALA A CA 1
ATOM 711 C C . ALA A 1 89 ? 12.367 -1.529 8.867 1 96.75 89 ALA A C 1
ATOM 713 O O . ALA A 1 89 ? 11.242 -1.354 9.344 1 96.75 89 ALA A O 1
ATOM 714 N N . PHE A 1 90 ? 12.57 -2.291 7.828 1 95.44 90 PHE A N 1
ATOM 715 C CA . PHE A 1 90 ? 11.469 -2.949 7.133 1 95.44 90 PHE A CA 1
ATOM 716 C C . PHE A 1 90 ? 10.82 -4.008 8.016 1 95.44 90 PHE A C 1
ATOM 718 O O . PHE A 1 90 ? 9.602 -4.164 8.023 1 95.44 90 PHE A O 1
ATOM 725 N N . THR A 1 91 ? 11.625 -4.711 8.773 1 92.62 91 THR A N 1
ATOM 726 C CA . THR A 1 91 ? 11.133 -5.766 9.656 1 92.62 91 THR A CA 1
ATOM 727 C C . THR A 1 91 ? 10.211 -5.188 10.727 1 92.62 91 THR A C 1
ATOM 729 O O . THR A 1 91 ? 9.188 -5.785 11.062 1 92.62 91 THR A O 1
ATOM 732 N N . ILE A 1 92 ? 10.57 -4.023 11.227 1 93.38 92 ILE A N 1
ATOM 733 C CA . ILE A 1 92 ? 9.773 -3.385 12.266 1 93.38 92 ILE A CA 1
ATOM 734 C C . ILE A 1 92 ? 8.461 -2.869 11.664 1 93.38 92 ILE A C 1
ATOM 736 O O . ILE A 1 92 ? 7.434 -2.84 12.336 1 93.38 92 ILE A O 1
ATOM 740 N N . GLY A 1 93 ? 8.586 -2.453 10.383 1 94.56 93 GLY A N 1
ATOM 741 C CA . GLY A 1 93 ? 7.32 -2.074 9.773 1 94.56 93 GLY A CA 1
ATOM 742 C C . GLY A 1 93 ? 7.43 -0.855 8.883 1 94.56 93 GLY A C 1
ATOM 743 O O . GLY A 1 93 ? 6.422 -0.226 8.547 1 94.56 93 GLY A O 1
ATOM 744 N N . ALA A 1 94 ? 8.656 -0.459 8.523 1 97.06 94 ALA A N 1
ATOM 745 C CA . ALA A 1 94 ? 8.82 0.644 7.582 1 97.06 94 ALA A CA 1
ATOM 746 C C . ALA A 1 94 ? 8.258 0.281 6.211 1 97.06 94 ALA A C 1
ATOM 748 O O . ALA A 1 94 ? 8.312 -0.88 5.801 1 97.06 94 ALA A O 1
ATOM 749 N N . ASN A 1 95 ? 7.801 1.266 5.512 1 97 95 ASN A N 1
ATOM 750 C CA . ASN A 1 95 ? 7.188 1.042 4.207 1 97 95 ASN A CA 1
ATOM 751 C C . ASN A 1 95 ? 8.148 1.387 3.072 1 97 95 ASN A C 1
ATOM 753 O O . ASN A 1 95 ? 7.953 0.949 1.936 1 97 95 ASN A O 1
ATOM 757 N N . ASP A 1 96 ? 9.094 2.201 3.334 1 98.06 96 ASP A N 1
ATOM 758 C CA . ASP A 1 96 ? 10.164 2.561 2.414 1 98.06 96 ASP A CA 1
ATOM 759 C C . ASP A 1 96 ? 11.391 3.07 3.172 1 98.06 96 ASP A C 1
ATOM 761 O O . ASP A 1 96 ? 11.336 3.266 4.387 1 98.06 96 ASP A O 1
ATOM 765 N N . TYR A 1 97 ? 12.453 3.135 2.486 1 98.25 97 TYR A N 1
ATOM 766 C CA . TYR A 1 97 ? 13.734 3.533 3.057 1 98.25 97 TYR A CA 1
ATOM 767 C C . TYR A 1 97 ? 14.547 4.348 2.057 1 98.25 97 TYR A C 1
ATOM 769 O O . TYR A 1 97 ? 14.812 3.893 0.942 1 98.25 97 TYR A O 1
ATOM 777 N N . LEU A 1 98 ? 14.922 5.59 2.4 1 97.88 98 LEU A N 1
ATOM 778 C CA . LEU A 1 98 ? 15.711 6.484 1.558 1 97.88 98 LEU A CA 1
ATOM 779 C C . LEU A 1 98 ? 16.906 7.027 2.318 1 97.88 98 LEU A C 1
ATOM 781 O O . LEU A 1 98 ? 16.766 7.652 3.369 1 97.88 98 LEU A O 1
ATOM 785 N N . THR A 1 99 ? 18.094 6.801 1.804 1 97.06 99 THR A N 1
ATOM 786 C CA . THR A 1 99 ? 19.328 7.184 2.482 1 97.06 99 THR A CA 1
ATOM 787 C C . THR A 1 99 ? 19.672 8.633 2.172 1 97.06 99 THR A C 1
ATOM 789 O O . THR A 1 99 ? 19.422 9.125 1.07 1 97.06 99 THR A O 1
ATOM 792 N N . LYS A 1 100 ? 20.203 9.312 3.154 1 96.62 100 LYS A N 1
ATOM 793 C CA . LYS A 1 100 ? 20.828 10.617 2.959 1 96.62 100 LYS A CA 1
ATOM 794 C C . LYS A 1 100 ? 22.266 10.469 2.469 1 96.62 100 LYS A C 1
ATOM 796 O O . LYS A 1 100 ? 23 9.609 2.941 1 96.62 100 LYS A O 1
ATOM 801 N N . PRO A 1 101 ? 22.75 11.352 1.577 1 96.75 101 PRO A N 1
ATOM 802 C CA . PRO A 1 101 ? 22 12.391 0.871 1 96.75 101 PRO A CA 1
ATOM 803 C C . PRO A 1 101 ? 21.031 11.828 -0.158 1 96.75 101 PRO A C 1
ATOM 805 O O . PRO A 1 101 ? 21.109 10.648 -0.513 1 96.75 101 PRO A O 1
ATOM 808 N N . PHE A 1 102 ? 20.109 12.641 -0.509 1 96.62 102 PHE A N 1
ATOM 809 C CA . PHE A 1 102 ? 19.062 12.195 -1.432 1 96.62 102 PHE A CA 1
ATOM 810 C C . PHE A 1 102 ? 18.625 13.336 -2.34 1 96.62 102 PHE A C 1
ATOM 812 O O . PHE A 1 102 ? 18.969 14.5 -2.098 1 96.62 102 PHE A O 1
ATOM 819 N N . TYR A 1 103 ? 17.953 12.922 -3.447 1 96.69 103 TYR A N 1
ATOM 820 C CA . TYR A 1 103 ? 17.328 13.906 -4.32 1 96.69 103 TYR A CA 1
ATOM 821 C C . TYR A 1 103 ? 15.891 14.188 -3.875 1 96.69 103 TYR A C 1
ATOM 823 O O . TYR A 1 103 ? 15.109 13.266 -3.643 1 96.69 103 TYR A O 1
ATOM 831 N N . MET A 1 104 ? 15.547 15.453 -3.805 1 97.44 104 MET A N 1
ATOM 832 C CA . MET A 1 104 ? 14.211 15.859 -3.383 1 97.44 104 MET A CA 1
ATOM 833 C C . MET A 1 104 ? 13.141 15.273 -4.301 1 97.44 104 MET A C 1
ATOM 835 O O . MET A 1 104 ? 12.078 14.852 -3.834 1 97.44 104 MET A O 1
ATOM 839 N N . GLU A 1 105 ? 13.43 15.195 -5.539 1 96.75 105 GLU A N 1
ATOM 840 C CA . GLU A 1 105 ? 12.492 14.648 -6.516 1 96.75 105 GLU A CA 1
ATOM 841 C C . GLU A 1 105 ? 12.195 13.18 -6.23 1 96.75 105 GLU A C 1
ATOM 843 O O . GLU A 1 105 ? 11.062 12.727 -6.414 1 96.75 105 GLU A O 1
ATOM 848 N N . GLU A 1 106 ? 13.211 12.477 -5.828 1 96.81 106 GLU A N 1
ATOM 849 C CA . GLU A 1 106 ? 13 11.07 -5.5 1 96.81 106 GLU A CA 1
ATOM 850 C C . GLU A 1 106 ? 12.156 10.922 -4.238 1 96.81 106 GLU A C 1
ATOM 852 O O . GLU A 1 106 ? 11.297 10.039 -4.168 1 96.81 106 GLU A O 1
ATOM 857 N N . LEU A 1 107 ? 12.406 11.773 -3.248 1 98.12 107 LEU A N 1
ATOM 858 C CA . LEU A 1 107 ? 11.609 11.742 -2.025 1 98.12 107 LEU A CA 1
ATOM 859 C C . LEU A 1 107 ? 10.133 11.938 -2.336 1 98.12 107 LEU A C 1
ATOM 861 O O . LEU A 1 107 ? 9.289 11.156 -1.877 1 98.12 107 LEU A O 1
ATOM 865 N N . VAL A 1 108 ? 9.844 12.945 -3.15 1 96.81 108 VAL A N 1
ATOM 866 C CA . VAL A 1 108 ? 8.461 13.242 -3.516 1 96.81 108 VAL A CA 1
ATOM 867 C C . VAL A 1 108 ? 7.84 12.047 -4.23 1 96.81 108 VAL A C 1
ATOM 869 O O . VAL A 1 108 ? 6.719 11.641 -3.916 1 96.81 108 VAL A O 1
ATOM 872 N N . ALA A 1 109 ? 8.57 11.492 -5.133 1 95.75 109 ALA A N 1
ATOM 873 C CA . ALA A 1 109 ? 8.094 10.352 -5.914 1 95.75 109 ALA A CA 1
ATOM 874 C C . ALA A 1 109 ? 7.785 9.156 -5.012 1 95.75 109 ALA A C 1
ATOM 876 O O . ALA A 1 109 ? 6.785 8.461 -5.207 1 95.75 109 ALA A O 1
ATOM 877 N N . ARG A 1 110 ? 8.648 8.922 -4.07 1 97.62 110 ARG A N 1
ATOM 878 C CA . ARG A 1 110 ? 8.469 7.793 -3.158 1 97.62 110 ARG A CA 1
ATOM 879 C C . ARG A 1 110 ? 7.262 8.016 -2.25 1 97.62 110 ARG A C 1
ATOM 881 O O . ARG A 1 110 ? 6.531 7.066 -1.938 1 97.62 110 ARG A O 1
ATOM 888 N N . VAL A 1 111 ? 7.043 9.219 -1.821 1 96.69 111 VAL A N 1
ATOM 889 C CA . VAL A 1 111 ? 5.867 9.531 -1.014 1 96.69 111 VAL A CA 1
ATOM 890 C C . VAL A 1 111 ? 4.598 9.219 -1.8 1 96.69 111 VAL A C 1
ATOM 892 O O . VAL A 1 111 ? 3.701 8.539 -1.294 1 96.69 111 VAL A O 1
ATOM 895 N N . TYR A 1 112 ? 4.578 9.625 -3.033 1 94.38 112 TYR A N 1
ATOM 896 C CA . TYR A 1 112 ? 3.428 9.328 -3.881 1 94.38 112 TYR A CA 1
ATOM 897 C C . TYR A 1 112 ? 3.26 7.828 -4.07 1 94.38 112 TYR A C 1
ATOM 899 O O . TYR A 1 112 ? 2.137 7.316 -4.047 1 94.38 112 TYR A O 1
ATOM 907 N N . ALA A 1 113 ? 4.367 7.152 -4.23 1 95.31 113 ALA A N 1
ATOM 908 C CA . ALA A 1 113 ? 4.324 5.711 -4.449 1 95.31 113 ALA A CA 1
ATOM 909 C C . ALA A 1 113 ? 3.721 4.988 -3.248 1 95.31 113 ALA A C 1
ATOM 911 O O . ALA A 1 113 ? 2.898 4.082 -3.41 1 95.31 113 ALA A O 1
ATOM 912 N N . ILE A 1 114 ? 4.133 5.387 -2.084 1 96.5 114 ILE A N 1
ATOM 913 C CA . ILE A 1 114 ? 3.625 4.777 -0.86 1 96.5 114 ILE A CA 1
ATOM 914 C C . ILE A 1 114 ? 2.119 5.012 -0.755 1 96.5 114 ILE A C 1
ATOM 916 O O . ILE A 1 114 ? 1.358 4.086 -0.467 1 96.5 114 ILE A O 1
ATOM 920 N N . LEU A 1 115 ? 1.689 6.203 -1.028 1 93.81 115 LEU A N 1
ATOM 921 C CA . LEU A 1 115 ? 0.281 6.566 -0.912 1 93.81 115 LEU A CA 1
ATOM 922 C C . LEU A 1 115 ? -0.557 5.836 -1.955 1 93.81 115 LEU A C 1
ATOM 924 O O . LEU A 1 115 ? -1.696 5.449 -1.683 1 93.81 115 LEU A O 1
ATOM 928 N N . ARG A 1 116 ? 0.008 5.633 -3.119 1 91.88 116 ARG A N 1
ATOM 929 C CA . ARG A 1 116 ? -0.668 4.84 -4.141 1 91.88 116 ARG A CA 1
ATOM 930 C C . ARG A 1 116 ? -0.762 3.375 -3.723 1 91.88 116 ARG A C 1
ATOM 932 O O . ARG A 1 116 ? -1.808 2.742 -3.887 1 91.88 116 ARG A O 1
ATOM 939 N N . THR A 1 117 ? 0.354 2.904 -3.197 1 92.56 117 THR A N 1
ATOM 940 C CA . THR A 1 117 ? 0.423 1.502 -2.801 1 92.56 117 THR A CA 1
ATOM 941 C C . THR A 1 117 ? -0.594 1.199 -1.704 1 92.56 117 THR A C 1
ATOM 943 O O . THR A 1 117 ? -1.194 0.122 -1.687 1 92.56 117 THR A O 1
ATOM 946 N N . ASN A 1 118 ? -0.773 2.121 -0.839 1 89.38 118 ASN A N 1
ATOM 947 C CA . ASN A 1 118 ? -1.696 1.895 0.268 1 89.38 118 ASN A CA 1
ATOM 948 C C . ASN A 1 118 ? -3.139 2.188 -0.135 1 89.38 118 ASN A C 1
ATOM 950 O O . ASN A 1 118 ? -4.039 2.176 0.707 1 89.38 118 ASN A O 1
ATOM 954 N N . GLY A 1 119 ? -3.35 2.545 -1.412 1 83.06 119 GLY A N 1
ATOM 955 C CA . GLY A 1 119 ? -4.691 2.686 -1.957 1 83.06 119 GLY A CA 1
ATOM 956 C C . GLY A 1 119 ? -5.301 4.047 -1.697 1 83.06 119 GLY A C 1
ATOM 957 O O . GLY A 1 119 ? -6.469 4.285 -2.02 1 83.06 119 GLY A O 1
ATOM 958 N N . LYS A 1 120 ? -4.566 4.867 -1.146 1 74.12 120 LYS A N 1
ATOM 959 C CA . LYS A 1 120 ? -5.102 6.18 -0.801 1 74.12 120 LYS A CA 1
ATOM 960 C C . LYS A 1 120 ? -5.273 7.047 -2.045 1 74.12 120 LYS A C 1
ATOM 962 O O . LYS A 1 120 ? -6.223 7.828 -2.139 1 74.12 120 LYS A O 1
ATOM 967 N N . ILE A 1 121 ? -4.324 6.855 -2.963 1 79.31 121 ILE A N 1
ATOM 968 C CA . ILE A 1 121 ? -4.465 7.664 -4.168 1 79.31 121 ILE A CA 1
ATOM 969 C C . ILE A 1 121 ? -4.426 6.766 -5.402 1 79.31 121 ILE A C 1
ATOM 971 O O . ILE A 1 121 ? -3.9 5.652 -5.348 1 79.31 121 ILE A O 1
ATOM 975 N N . LYS A 1 122 ? -5.234 7.168 -6.32 1 73.75 122 LYS A N 1
ATOM 976 C CA . LYS A 1 122 ? -5.211 6.48 -7.609 1 73.75 122 LYS A CA 1
ATOM 977 C C . LYS A 1 122 ? -4.195 7.117 -8.555 1 73.75 122 LYS A C 1
ATOM 979 O O . LYS A 1 122 ? -3.502 8.062 -8.18 1 73.75 122 LYS A O 1
ATOM 984 N N . GLU A 1 123 ? -4.27 6.609 -9.758 1 63.88 123 GLU A N 1
ATOM 985 C CA . GLU A 1 123 ? -3.369 7.137 -10.781 1 63.88 123 GLU A CA 1
ATOM 986 C C . GLU A 1 123 ? -3.539 8.641 -10.945 1 63.88 123 GLU A C 1
ATOM 988 O O . GLU A 1 123 ? -4.609 9.188 -10.664 1 63.88 123 GLU A O 1
ATOM 993 N N . ARG A 1 124 ? -2.553 9.484 -11.016 1 63.5 124 ARG A N 1
ATOM 994 C CA . ARG A 1 124 ? -2.502 10.914 -11.305 1 63.5 124 ARG A CA 1
ATOM 995 C C . ARG A 1 124 ? -2.816 11.734 -10.062 1 63.5 124 ARG A C 1
ATOM 997 O O . ARG A 1 124 ? -3.506 12.758 -10.141 1 63.5 124 ARG A O 1
ATOM 1004 N N . ASN A 1 125 ? -2.762 11.219 -8.992 1 70.69 125 ASN A N 1
ATOM 1005 C CA . ASN A 1 125 ? -2.811 11.961 -7.734 1 70.69 125 ASN A CA 1
ATOM 1006 C C . ASN A 1 125 ? -4.246 12.289 -7.332 1 70.69 125 ASN A C 1
ATOM 1008 O O . ASN A 1 125 ? -4.504 13.352 -6.754 1 70.69 125 ASN A O 1
ATOM 1012 N N . GLY A 1 126 ? -5.133 11.508 -7.75 1 84.75 126 GLY A N 1
ATOM 1013 C CA . GLY A 1 126 ? -6.516 11.797 -7.414 1 84.75 126 GLY A CA 1
ATOM 1014 C C . GLY A 1 126 ? -7.16 10.727 -6.559 1 84.75 126 GLY A C 1
ATOM 1015 O O . GLY A 1 126 ? -6.57 9.664 -6.34 1 84.75 126 GLY A O 1
ATOM 1016 N N . LEU A 1 127 ? -8.281 11.18 -5.84 1 90.69 127 LEU A N 1
ATOM 1017 C CA . LEU A 1 127 ? -9.148 10.281 -5.09 1 90.69 127 LEU A CA 1
ATOM 1018 C C . LEU A 1 127 ? -10.5 10.117 -5.785 1 90.69 127 LEU A C 1
ATOM 1020 O O . LEU A 1 127 ? -11.016 11.078 -6.371 1 90.69 127 LEU A O 1
ATOM 1024 N N . GLU A 1 128 ? -10.938 8.906 -5.766 1 89.31 128 GLU A N 1
ATOM 1025 C CA . GLU A 1 128 ? -12.203 8.648 -6.445 1 89.31 128 GLU A CA 1
ATOM 1026 C C . GLU A 1 128 ? -13.18 7.906 -5.535 1 89.31 128 GLU A C 1
ATOM 1028 O O . GLU A 1 128 ? -12.766 7.066 -4.73 1 89.31 128 GLU A O 1
ATOM 1033 N N . PHE A 1 129 ? -14.422 8.25 -5.617 1 92.44 129 PHE A N 1
ATOM 1034 C CA . PHE A 1 129 ? -15.562 7.578 -5.004 1 92.44 129 PHE A CA 1
ATOM 1035 C C . PHE A 1 129 ? -16.812 7.754 -5.855 1 92.44 129 PHE A C 1
ATOM 1037 O O . PHE A 1 129 ? -17.391 8.844 -5.902 1 92.44 129 PHE A O 1
ATOM 1044 N N . LYS A 1 130 ? -17.141 6.609 -6.52 1 93.06 130 LYS A N 1
ATOM 1045 C CA . LYS A 1 130 ? -18.234 6.711 -7.492 1 93.06 130 LYS A CA 1
ATOM 1046 C C . LYS A 1 130 ? -17.953 7.805 -8.516 1 93.06 130 LYS A C 1
ATOM 1048 O O . LYS A 1 130 ? -16.953 7.75 -9.234 1 93.06 130 LYS A O 1
ATOM 1053 N N . SER A 1 131 ? -18.828 8.781 -8.586 1 93.88 131 SER A N 1
ATOM 1054 C CA . SER A 1 131 ? -18.594 9.82 -9.586 1 93.88 131 SER A CA 1
ATOM 1055 C C . SER A 1 131 ? -17.844 11.008 -8.977 1 93.88 131 SER A C 1
ATOM 1057 O O . SER A 1 131 ? -17.594 12.008 -9.656 1 93.88 131 SER A O 1
ATOM 1059 N N . LEU A 1 132 ? -17.516 10.906 -7.746 1 94.88 132 LEU A N 1
ATOM 1060 C CA . LEU A 1 132 ? -16.75 11.938 -7.055 1 94.88 132 LEU A CA 1
ATOM 1061 C C . LEU A 1 132 ? -15.258 11.812 -7.344 1 94.88 132 LEU A C 1
ATOM 1063 O O . LEU A 1 132 ? -14.703 10.711 -7.266 1 94.88 132 LEU A O 1
ATOM 1067 N N . TYR A 1 133 ? -14.648 12.852 -7.82 1 93.81 133 TYR A N 1
ATOM 1068 C CA . TYR A 1 133 ? -13.219 12.891 -8.086 1 93.81 133 TYR A CA 1
ATOM 1069 C C . TYR A 1 133 ? -12.562 14.086 -7.406 1 93.81 133 TYR A C 1
ATOM 1071 O O . TYR A 1 133 ? -13.031 15.219 -7.559 1 93.81 133 TYR A O 1
ATOM 1079 N N . LEU A 1 134 ? -11.57 13.883 -6.582 1 94.12 134 LEU A N 1
ATOM 1080 C CA . LEU A 1 134 ? -10.789 14.938 -5.941 1 94.12 134 LEU A CA 1
ATOM 1081 C C . LEU A 1 134 ? -9.391 15.023 -6.551 1 94.12 134 LEU A C 1
ATOM 1083 O O . LEU A 1 134 ? -8.633 14.047 -6.508 1 94.12 134 LEU A O 1
ATOM 1087 N N . ASP A 1 135 ? -9.086 16.125 -7.137 1 90.62 135 ASP A N 1
ATOM 1088 C CA . ASP A 1 135 ? -7.711 16.422 -7.543 1 90.62 135 ASP A CA 1
ATOM 1089 C C . ASP A 1 135 ? -6.895 16.969 -6.371 1 90.62 135 ASP A C 1
ATOM 1091 O O . ASP A 1 135 ? -7.027 18.125 -6.008 1 90.62 135 ASP A O 1
ATOM 1095 N N . THR A 1 136 ? -6.066 16.188 -5.844 1 88.38 136 THR A N 1
ATOM 1096 C CA . THR A 1 136 ? -5.41 16.547 -4.59 1 88.38 136 THR A CA 1
ATOM 1097 C C . THR A 1 136 ? -4.305 17.562 -4.824 1 88.38 136 THR A C 1
ATOM 1099 O O . THR A 1 136 ? -3.895 18.266 -3.895 1 88.38 136 THR A O 1
ATOM 1102 N N . LEU A 1 137 ? -3.822 17.719 -6.004 1 84.69 137 LEU A N 1
ATOM 1103 C CA . LEU A 1 137 ? -2.785 18.703 -6.312 1 84.69 137 LEU A CA 1
ATOM 1104 C C . LEU A 1 137 ? -3.387 20.078 -6.527 1 84.69 137 LEU A C 1
ATOM 1106 O O . LEU A 1 137 ? -2.938 21.062 -5.926 1 84.69 137 LEU A O 1
ATOM 1110 N N . GLU A 1 138 ? -4.41 20.141 -7.32 1 87.44 138 GLU A N 1
ATOM 1111 C CA . GLU A 1 138 ? -5.035 21.422 -7.641 1 87.44 138 GLU A CA 1
ATOM 1112 C C . GLU A 1 138 ? -6.117 21.766 -6.621 1 87.44 138 GLU A C 1
ATOM 1114 O O . GLU A 1 138 ? -6.668 22.875 -6.652 1 87.44 138 GLU A O 1
ATOM 1119 N N . LYS A 1 139 ? -6.41 20.906 -5.711 1 91.69 139 LYS A N 1
ATOM 1120 C CA . LYS A 1 139 ? -7.43 21.094 -4.684 1 91.69 139 LYS A CA 1
ATOM 1121 C C . LYS A 1 139 ? -8.781 21.422 -5.309 1 91.69 139 LYS A C 1
ATOM 1123 O O . LYS A 1 139 ? -9.43 22.406 -4.922 1 91.69 139 LYS A O 1
ATOM 1128 N N . ARG A 1 140 ? -9.172 20.531 -6.297 1 94.19 140 ARG A N 1
ATOM 1129 C CA . ARG A 1 140 ? -10.453 20.688 -6.98 1 94.19 140 ARG A CA 1
ATOM 1130 C C . ARG A 1 140 ? -11.312 19.438 -6.816 1 94.19 140 ARG A C 1
ATOM 1132 O O . ARG A 1 140 ? -10.789 18.328 -6.676 1 94.19 140 ARG A O 1
ATOM 1139 N N . VAL A 1 141 ? -12.617 19.641 -6.844 1 96.19 141 VAL A N 1
ATOM 1140 C CA . VAL A 1 141 ? -13.562 18.547 -6.637 1 96.19 141 VAL A CA 1
ATOM 1141 C C . VAL A 1 141 ? -14.547 18.484 -7.801 1 96.19 141 VAL A C 1
ATOM 1143 O O . VAL A 1 141 ? -15.039 19.516 -8.258 1 96.19 141 VAL A O 1
ATOM 1146 N N . TYR A 1 142 ? -14.758 17.312 -8.281 1 95.88 142 TYR A N 1
ATOM 1147 C CA . TYR A 1 142 ? -15.711 17.109 -9.367 1 95.88 142 TYR A CA 1
ATOM 1148 C C . TYR A 1 142 ? -16.703 16.016 -9.023 1 95.88 142 TYR A C 1
ATOM 1150 O O . TYR A 1 142 ? -16.328 15 -8.422 1 95.88 142 TYR A O 1
ATOM 1158 N N . ILE A 1 143 ? -17.953 16.203 -9.328 1 95.31 143 ILE A N 1
ATOM 1159 C CA . ILE A 1 143 ? -18.969 15.164 -9.312 1 95.31 143 ILE A CA 1
ATOM 1160 C C . ILE A 1 143 ? -19.641 15.086 -10.68 1 95.31 143 ILE A C 1
ATOM 1162 O O . ILE A 1 143 ? -20.141 16.094 -11.195 1 95.31 143 ILE A O 1
ATOM 1166 N N . GLU A 1 144 ? -19.625 13.898 -11.258 1 92 144 GLU A N 1
ATOM 1167 C CA . GLU A 1 144 ? -20.172 13.742 -12.602 1 92 144 GLU A CA 1
ATOM 1168 C C . GLU A 1 144 ? -19.531 14.742 -13.57 1 92 144 GLU A C 1
ATOM 1170 O O . GLU A 1 144 ? -20.25 15.414 -14.328 1 92 144 GLU A O 1
ATOM 1175 N N . LYS A 1 145 ? -18.297 15.094 -13.383 1 89.62 145 LYS A N 1
ATOM 1176 C CA . LYS A 1 145 ? -17.469 15.93 -14.258 1 89.62 145 LYS A CA 1
ATOM 1177 C C . LYS A 1 145 ? -17.797 17.406 -14.062 1 89.62 145 LYS A C 1
ATOM 1179 O O . LYS A 1 145 ? -17.25 18.266 -14.773 1 89.62 145 LYS A O 1
ATOM 1184 N N . GLU A 1 146 ? -18.734 17.641 -13.109 1 94.38 146 GLU A N 1
ATOM 1185 C CA . GLU A 1 146 ? -19 19.016 -12.742 1 94.38 146 GLU A CA 1
ATOM 1186 C C . GLU A 1 146 ? -18.172 19.438 -11.523 1 94.38 146 GLU A C 1
ATOM 1188 O O . GLU A 1 146 ? -18.156 18.734 -10.508 1 94.38 146 GLU A O 1
ATOM 1193 N N . GLU A 1 147 ? -17.594 20.562 -11.641 1 95.38 147 GLU A N 1
ATOM 1194 C CA . GLU A 1 147 ? -16.766 21.031 -10.539 1 95.38 147 GLU A CA 1
ATOM 1195 C C . GLU A 1 147 ? -17.609 21.609 -9.406 1 95.38 147 GLU A C 1
ATOM 1197 O O . GLU A 1 147 ? -18.562 22.344 -9.656 1 95.38 147 GLU A O 1
ATOM 1202 N N . ILE A 1 148 ? -17.266 21.266 -8.203 1 94.94 148 ILE A N 1
ATOM 1203 C CA . ILE A 1 148 ? -17.859 21.812 -6.996 1 94.94 148 ILE A CA 1
ATOM 1204 C C . ILE A 1 148 ? -16.859 22.719 -6.289 1 94.94 148 ILE A C 1
ATOM 1206 O O . ILE A 1 148 ? -15.703 22.328 -6.066 1 94.94 148 ILE A O 1
ATOM 1210 N N . LYS A 1 149 ? -17.281 23.859 -5.973 1 93.75 149 LYS A N 1
ATOM 1211 C CA . LYS A 1 149 ? -16.391 24.797 -5.297 1 93.75 149 LYS A CA 1
ATOM 1212 C C . LYS A 1 149 ? -16.391 24.562 -3.787 1 93.75 149 LYS A C 1
ATOM 1214 O O . LYS A 1 149 ? -17.422 24.688 -3.133 1 93.75 149 LYS A O 1
ATOM 1219 N N . LEU A 1 150 ? -15.305 24.156 -3.328 1 94.94 150 LEU A N 1
ATOM 1220 C CA . LEU A 1 150 ? -15.102 24.016 -1.891 1 94.94 150 LEU A CA 1
ATOM 1221 C C . LEU A 1 150 ? -13.953 24.891 -1.41 1 94.94 150 LEU A C 1
ATOM 1223 O O . LEU A 1 150 ? -12.93 25.016 -2.09 1 94.94 150 LEU A O 1
ATOM 1227 N N . GLN A 1 151 ? -14.18 25.5 -0.314 1 91.69 151 GLN A N 1
ATOM 1228 C CA . GLN A 1 151 ? -13.062 26.203 0.31 1 91.69 151 GLN A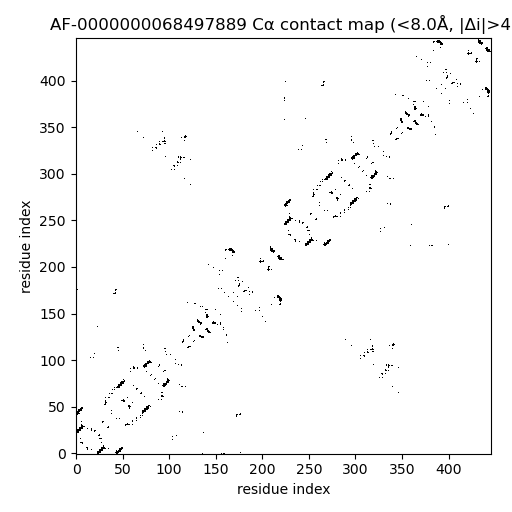 CA 1
ATOM 1229 C C . GLN A 1 151 ? -12.023 25.234 0.845 1 91.69 151 GLN A C 1
ATOM 1231 O O . GLN A 1 151 ? -12.289 24.031 0.977 1 91.69 151 GLN A O 1
ATOM 1236 N N . ASN A 1 152 ? -10.875 25.75 1.227 1 91.38 152 ASN A N 1
ATOM 1237 C CA . ASN A 1 152 ? -9.711 24.938 1.565 1 91.38 152 ASN A CA 1
ATOM 1238 C C . ASN A 1 152 ? -10.031 23.922 2.654 1 91.38 152 ASN A C 1
ATOM 1240 O O . ASN A 1 152 ? -9.844 22.719 2.459 1 91.38 152 ASN A O 1
ATOM 1244 N N . LYS A 1 153 ? -10.633 24.375 3.76 1 93.44 153 LYS A N 1
ATOM 1245 C CA . LYS A 1 153 ? -10.883 23.453 4.859 1 93.44 153 LYS A CA 1
ATOM 1246 C C . LYS A 1 153 ? -12.008 22.469 4.508 1 93.44 153 LYS A C 1
ATOM 1248 O O . LYS A 1 153 ? -12.016 21.344 4.98 1 93.44 153 LYS A O 1
ATOM 1253 N N . GLN A 1 154 ? -12.984 22.938 3.648 1 95.19 154 GLN A N 1
ATOM 1254 C CA . GLN A 1 154 ? -14.016 22.031 3.166 1 95.19 154 GLN A CA 1
ATOM 1255 C C . GLN A 1 154 ? -13.422 20.953 2.277 1 95.19 154 GLN A C 1
ATOM 1257 O O . GLN A 1 154 ? -13.805 19.781 2.379 1 95.19 154 GLN A O 1
ATOM 1262 N N . PHE A 1 155 ? -12.547 21.344 1.429 1 96.12 155 PHE A N 1
ATOM 1263 C CA . PHE A 1 155 ? -11.844 20.359 0.597 1 96.12 155 PHE A CA 1
ATOM 1264 C C . PHE A 1 155 ? -11.086 19.359 1.457 1 96.12 155 PHE A C 1
ATOM 1266 O O . PHE A 1 155 ? -11.203 18.141 1.26 1 96.12 155 PHE A O 1
ATOM 1273 N N . ASN A 1 156 ? -10.312 19.891 2.395 1 95.5 156 ASN A N 1
ATOM 1274 C CA . ASN A 1 156 ? -9.508 19.031 3.258 1 95.5 156 ASN A CA 1
ATOM 1275 C C . ASN A 1 156 ? -10.383 18.031 4.023 1 95.5 156 ASN A C 1
ATOM 1277 O O . ASN A 1 156 ? -10.008 16.875 4.195 1 95.5 156 ASN A O 1
ATOM 1281 N N . LEU A 1 157 ? -11.484 18.547 4.473 1 96.75 157 LEU A N 1
ATOM 1282 C CA . LEU A 1 157 ? -12.414 17.703 5.207 1 96.75 157 LEU A CA 1
ATOM 1283 C C . LEU A 1 157 ? -12.945 16.578 4.32 1 96.75 157 LEU A C 1
ATOM 1285 O O . LEU A 1 157 ? -12.938 15.414 4.711 1 96.75 157 LEU A O 1
ATOM 1289 N N . LEU A 1 158 ? -13.352 16.938 3.1 1 97.25 158 LEU A N 1
ATOM 1290 C CA . LEU A 1 158 ? -13.852 15.93 2.162 1 97.25 158 LEU A CA 1
ATOM 1291 C C . LEU A 1 158 ? -12.766 14.922 1.809 1 97.25 158 LEU A C 1
ATOM 1293 O O . LEU A 1 158 ? -13.016 13.719 1.786 1 97.25 158 LEU A O 1
ATOM 1297 N N . GLU A 1 159 ? -11.625 15.438 1.562 1 94.88 159 GLU A N 1
ATOM 1298 C CA . GLU A 1 159 ? -10.492 14.578 1.264 1 94.88 159 GLU A CA 1
ATOM 1299 C C . GLU A 1 159 ? -10.234 13.586 2.398 1 94.88 159 GLU A C 1
ATOM 1301 O O . GLU A 1 159 ? -10.023 12.398 2.156 1 94.88 159 GLU A O 1
ATOM 1306 N N . TYR A 1 160 ? -10.305 14.07 3.639 1 95.44 160 TYR A N 1
ATOM 1307 C CA . TYR A 1 160 ? -10.07 13.242 4.812 1 95.44 160 TYR A CA 1
ATOM 1308 C C . TYR A 1 160 ? -11.117 12.141 4.922 1 95.44 160 TYR A C 1
ATOM 1310 O O . TYR A 1 160 ? -10.797 10.992 5.23 1 95.44 160 TYR A O 1
ATOM 1318 N N . PHE A 1 161 ? -12.328 12.484 4.57 1 95.62 161 PHE A N 1
ATOM 1319 C CA . PHE A 1 161 ? -13.414 11.508 4.57 1 95.62 161 PHE A CA 1
ATOM 1320 C C . PHE A 1 161 ? -13.172 10.438 3.514 1 95.62 161 PHE A C 1
ATOM 1322 O O . PHE A 1 161 ? -13.258 9.242 3.805 1 95.62 161 PHE A O 1
ATOM 1329 N N . VAL A 1 162 ? -12.82 10.883 2.338 1 93.75 162 VAL A N 1
ATOM 1330 C CA . VAL A 1 162 ? -12.656 9.945 1.229 1 93.75 162 VAL A CA 1
ATOM 1331 C C . VAL A 1 162 ? -11.445 9.047 1.48 1 93.75 162 VAL A C 1
ATOM 1333 O O . VAL A 1 162 ? -11.5 7.844 1.229 1 93.75 162 VAL A O 1
ATOM 1336 N N . LEU A 1 163 ? -10.375 9.609 2.043 1 91.5 163 LEU A N 1
ATOM 1337 C CA . LEU A 1 163 ? -9.156 8.867 2.342 1 91.5 163 LEU A CA 1
ATOM 1338 C C . LEU A 1 163 ? -9.422 7.777 3.371 1 91.5 163 LEU A C 1
ATOM 1340 O O . LEU A 1 163 ? -8.75 6.742 3.371 1 91.5 163 LEU A O 1
ATOM 1344 N N . ASN A 1 164 ? -10.375 7.992 4.254 1 91.75 164 ASN A N 1
ATOM 1345 C CA . ASN A 1 164 ? -10.648 7.066 5.348 1 91.75 164 ASN A CA 1
ATOM 1346 C C . ASN A 1 164 ? -12.031 6.426 5.203 1 91.75 164 ASN A C 1
ATOM 1348 O O . ASN A 1 164 ? -12.727 6.227 6.195 1 91.75 164 ASN A O 1
ATOM 1352 N N . LYS A 1 165 ? -12.375 6.219 3.938 1 91.81 165 LYS A N 1
ATOM 1353 C CA . LYS A 1 165 ? -13.68 5.621 3.664 1 91.81 165 LYS A CA 1
ATOM 1354 C C . LYS A 1 165 ? -13.852 4.305 4.418 1 91.81 165 LYS A C 1
ATOM 1356 O O . LYS A 1 165 ? -12.945 3.463 4.422 1 91.81 165 LYS A O 1
ATOM 1361 N N . GLY A 1 166 ? -14.969 4.164 5.086 1 89.31 166 GLY A N 1
ATOM 1362 C CA . GLY A 1 166 ? -15.281 2.924 5.781 1 89.31 166 GLY A CA 1
ATOM 1363 C C . GLY A 1 166 ? -14.797 2.904 7.215 1 89.31 166 GLY A C 1
ATOM 1364 O O . GLY A 1 166 ? -15.07 1.957 7.957 1 89.31 166 GLY A O 1
ATOM 1365 N N . SER A 1 167 ? -14.141 3.969 7.621 1 90.31 167 SER A N 1
ATOM 1366 C CA . SER A 1 167 ? -13.648 4.059 8.992 1 90.31 167 SER A CA 1
ATOM 1367 C C . SER A 1 167 ? -14.32 5.195 9.75 1 90.31 167 SER A C 1
ATOM 1369 O O . SER A 1 167 ? -14.555 6.273 9.188 1 90.31 167 SER A O 1
ATOM 1371 N N . ILE A 1 168 ? -14.547 4.938 10.977 1 92.88 168 ILE A N 1
ATOM 1372 C CA . ILE A 1 168 ? -15.086 5.996 11.828 1 92.88 168 ILE A CA 1
ATOM 1373 C C . ILE A 1 168 ? -13.984 6.996 12.164 1 92.88 168 ILE A C 1
ATOM 1375 O O . ILE A 1 168 ? -12.898 6.605 12.594 1 92.88 168 ILE A O 1
ATOM 1379 N N . LEU A 1 169 ? -14.227 8.219 11.875 1 94.44 169 LEU A N 1
ATOM 1380 C CA . LEU A 1 169 ? -13.344 9.305 12.289 1 94.44 169 LEU A CA 1
ATOM 1381 C C . LEU A 1 169 ? -13.898 10.031 13.508 1 94.44 169 LEU A C 1
ATOM 1383 O O . LEU A 1 169 ? -15.016 10.555 13.477 1 94.44 169 LEU A O 1
ATOM 1387 N N . LEU A 1 170 ? -13.141 9.984 14.578 1 94.38 170 LEU A N 1
ATOM 1388 C CA . LEU A 1 170 ? -13.547 10.719 15.766 1 94.38 170 LEU A CA 1
ATOM 1389 C C . LEU A 1 170 ? -13.57 12.219 15.492 1 94.38 170 LEU A C 1
ATOM 1391 O O . LEU A 1 170 ? -12.758 12.734 14.727 1 94.38 170 LEU A O 1
ATOM 1395 N N . LYS A 1 171 ? -14.531 12.891 16.203 1 94.94 171 LYS A N 1
ATOM 1396 C CA . LYS A 1 171 ? -14.617 14.344 16.062 1 94.94 171 LYS A CA 1
ATOM 1397 C C . LYS A 1 171 ? -13.273 15 16.375 1 94.94 171 LYS A C 1
ATOM 1399 O O . LYS A 1 171 ? -12.844 15.914 15.656 1 94.94 171 LYS A O 1
ATOM 1404 N N . GLU A 1 172 ? -12.625 14.508 17.344 1 93.81 172 GLU A N 1
ATOM 1405 C CA . GLU A 1 172 ? -11.344 15.055 17.766 1 93.81 172 GLU A CA 1
ATOM 1406 C C . GLU A 1 172 ? -10.281 14.867 16.672 1 93.81 172 GLU A C 1
ATOM 1408 O O . GLU A 1 172 ? -9.469 15.758 16.438 1 93.81 172 GLU A O 1
ATOM 1413 N N . GLN A 1 173 ? -10.273 13.703 16.031 1 94.25 173 GLN A N 1
ATOM 1414 C CA . GLN A 1 173 ? -9.336 13.438 14.945 1 94.25 173 GLN A CA 1
ATOM 1415 C C . GLN A 1 173 ? -9.539 14.406 13.781 1 94.25 173 GLN A C 1
ATOM 1417 O O . GLN A 1 173 ? -8.578 14.938 13.227 1 94.25 173 GLN A O 1
ATOM 1422 N N . ILE A 1 174 ? -10.805 14.594 13.492 1 96.06 174 ILE A N 1
ATOM 1423 C CA . ILE A 1 174 ? -11.133 15.516 12.406 1 96.06 174 ILE A CA 1
ATOM 1424 C C . ILE A 1 174 ? -10.648 16.922 12.758 1 96.06 174 ILE A C 1
ATOM 1426 O O . ILE A 1 174 ? -9.992 17.578 11.945 1 96.06 174 ILE A O 1
ATOM 1430 N N . TYR A 1 175 ? -11 17.328 13.938 1 94.69 175 TYR A N 1
ATOM 1431 C CA . TYR A 1 175 ? -10.594 18.641 14.414 1 94.69 175 TYR A CA 1
ATOM 1432 C C . TYR A 1 175 ? -9.086 18.812 14.312 1 94.69 175 TYR A C 1
ATOM 1434 O O . TYR A 1 175 ? -8.602 19.766 13.703 1 94.69 175 TYR A O 1
ATOM 1442 N N . ASP A 1 176 ? -8.391 17.906 14.852 1 93.19 176 ASP A N 1
ATOM 1443 C CA . ASP A 1 176 ? -6.93 17.984 14.891 1 93.19 176 ASP A CA 1
ATOM 1444 C C . ASP A 1 176 ? -6.336 17.969 13.484 1 93.19 176 ASP A C 1
ATOM 1446 O O . ASP A 1 176 ? -5.359 18.672 13.203 1 93.19 176 ASP A O 1
ATOM 1450 N N . ARG A 1 177 ? -6.883 17.156 12.594 1 93.69 177 ARG A N 1
ATOM 1451 C CA . ARG A 1 177 ? -6.402 17 11.219 1 93.69 177 ARG A CA 1
ATOM 1452 C C . ARG A 1 177 ? -6.594 18.297 10.422 1 93.69 177 ARG A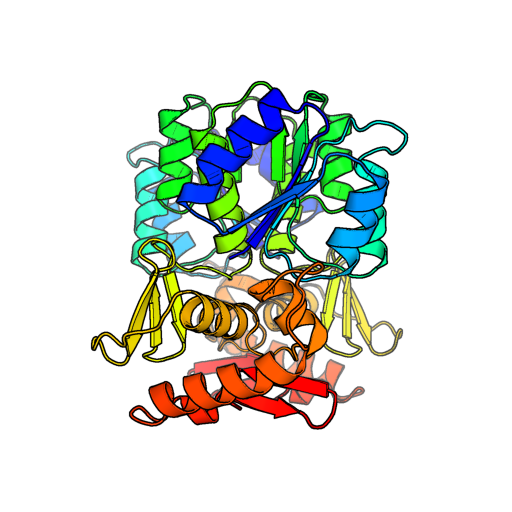 C 1
ATOM 1454 O O . ARG A 1 177 ? -5.699 18.703 9.688 1 93.69 177 ARG A O 1
ATOM 1461 N N . ILE A 1 178 ? -7.715 18.938 10.609 1 94 178 ILE A N 1
ATOM 1462 C CA . ILE A 1 178 ? -8.094 20.031 9.711 1 94 178 ILE A CA 1
ATOM 1463 C C . ILE A 1 178 ? -7.703 21.359 10.328 1 94 178 ILE A C 1
ATOM 1465 O O . ILE A 1 178 ? -7.211 22.25 9.633 1 94 178 ILE A O 1
ATOM 1469 N N . TRP A 1 179 ? -7.895 21.516 11.594 1 92.38 179 TRP A N 1
ATOM 1470 C CA . TRP A 1 179 ? -7.652 22.812 12.234 1 92.38 179 TRP A CA 1
ATOM 1471 C C . TRP A 1 179 ? -6.348 22.797 13.016 1 92.38 179 TRP A C 1
ATOM 1473 O O . TRP A 1 179 ? -5.785 23.859 13.32 1 92.38 179 TRP A O 1
ATOM 1483 N N . GLY A 1 180 ? -5.863 21.656 13.328 1 90.19 180 GLY A N 1
ATOM 1484 C CA . GLY A 1 180 ? -4.598 21.562 14.039 1 90.19 180 GLY A CA 1
ATOM 1485 C C . GLY A 1 180 ? -4.773 21.328 15.531 1 90.19 180 GLY A C 1
ATOM 1486 O O . GLY A 1 180 ? -5.727 21.812 16.125 1 90.19 180 GLY A O 1
ATOM 1487 N N . ILE A 1 181 ? -3.867 20.672 16.125 1 84 181 ILE A N 1
ATOM 1488 C CA . ILE A 1 181 ? -3.908 20.266 17.531 1 84 181 ILE A CA 1
ATOM 1489 C C . ILE A 1 181 ? -3.883 21.5 18.438 1 84 181 ILE A C 1
ATOM 1491 O O . ILE A 1 181 ? -4.543 21.531 19.469 1 84 181 ILE A O 1
ATOM 1495 N N . ASP A 1 182 ? -3.254 22.547 18 1 85.25 182 ASP A N 1
ATOM 1496 C CA . ASP A 1 182 ? -3.074 23.734 18.844 1 85.25 182 ASP A CA 1
ATOM 1497 C C . ASP A 1 182 ? -4.047 24.844 18.438 1 85.25 182 ASP A C 1
ATOM 1499 O O . ASP A 1 182 ? -3.865 26 18.828 1 85.25 182 ASP A O 1
ATOM 1503 N N . SER A 1 183 ? -4.992 24.5 17.734 1 87.38 183 SER A N 1
ATOM 1504 C CA . SER A 1 183 ? -5.93 25.5 17.266 1 87.38 183 SER A CA 1
ATOM 1505 C C . SER A 1 183 ? -6.809 26.016 18.406 1 87.38 183 SER A C 1
ATOM 1507 O O . SER A 1 183 ? -7.113 25.281 19.344 1 87.38 183 SER A O 1
ATOM 1509 N N . ASP A 1 184 ? -7.27 27.234 18.328 1 89.69 184 ASP A N 1
ATOM 1510 C CA . ASP A 1 184 ? -8.117 27.844 19.344 1 89.69 184 ASP A CA 1
ATOM 1511 C C . ASP A 1 184 ? -9.594 27.688 19 1 89.69 184 ASP A C 1
ATOM 1513 O O . ASP A 1 184 ? -10.461 28.078 19.781 1 89.69 184 ASP A O 1
ATOM 1517 N N . ALA A 1 185 ? -9.891 27.156 17.922 1 88.81 185 ALA A N 1
ATOM 1518 C CA . ALA A 1 185 ? -11.289 26.938 17.547 1 88.81 185 ALA A CA 1
ATOM 1519 C C . ALA A 1 185 ? -11.953 25.922 18.484 1 88.81 185 ALA A C 1
ATOM 1521 O O . ALA A 1 185 ? -11.273 25.062 19.062 1 88.81 185 ALA A O 1
ATOM 1522 N N . THR A 1 186 ? -13.195 26.047 18.672 1 92.44 186 THR A N 1
ATOM 1523 C CA . THR A 1 186 ? -13.922 25.047 19.453 1 92.44 186 THR A CA 1
ATOM 1524 C C . THR A 1 186 ? -14.219 23.812 18.609 1 92.44 186 THR A C 1
ATOM 1526 O O . THR A 1 186 ? -14.398 23.922 17.391 1 92.44 186 THR A O 1
ATOM 1529 N N . ILE A 1 187 ? -14.273 22.672 19.188 1 93.44 187 ILE A N 1
ATOM 1530 C CA . ILE A 1 187 ? -14.438 21.375 18.516 1 93.44 187 ILE A CA 1
ATOM 1531 C C . ILE A 1 187 ? -15.781 21.344 17.797 1 93.44 187 ILE A C 1
ATOM 1533 O O . ILE A 1 187 ? -15.953 20.609 16.828 1 93.44 187 ILE A O 1
ATOM 1537 N N . GLU A 1 188 ? -16.719 22.203 18.172 1 93.81 188 GLU A N 1
ATOM 1538 C CA . GLU A 1 188 ? -18.047 22.266 17.562 1 93.81 188 GLU A CA 1
ATOM 1539 C C . GLU A 1 188 ? -17.969 22.734 16.109 1 93.81 188 GLU A C 1
ATOM 1541 O O . GLU A 1 188 ? -18.906 22.516 15.344 1 93.81 188 GLU A O 1
ATOM 1546 N N . ILE A 1 189 ? -16.875 23.344 15.812 1 95.56 189 ILE A N 1
ATOM 1547 C CA . ILE A 1 189 ? -16.672 23.859 14.461 1 95.56 189 ILE A CA 1
ATOM 1548 C C . ILE A 1 189 ? -16.734 22.703 13.461 1 95.56 189 ILE A C 1
ATOM 1550 O O . ILE A 1 189 ? -17.109 22.891 12.305 1 95.56 189 ILE A O 1
ATOM 1554 N N . VAL A 1 190 ? -16.359 21.531 13.836 1 97 190 VAL A N 1
ATOM 1555 C CA . VAL A 1 190 ? -16.391 20.344 12.992 1 97 190 VAL A CA 1
ATOM 1556 C C . VAL A 1 190 ? -17.828 20.109 12.508 1 97 190 VAL A C 1
ATOM 1558 O O . VAL A 1 190 ? -18.047 19.859 11.32 1 97 190 VAL A O 1
ATOM 1561 N N . GLU A 1 191 ? -18.75 20.266 13.383 1 96.5 191 GLU A N 1
ATOM 1562 C CA . GLU A 1 191 ? -20.156 20.047 13.039 1 96.5 191 GLU A CA 1
ATOM 1563 C C . GLU A 1 191 ? -20.625 21.062 11.992 1 96.5 191 GLU A C 1
ATOM 1565 O O . GLU A 1 191 ? -21.359 20.703 11.07 1 96.5 191 GLU A O 1
ATOM 1570 N N . VAL A 1 192 ? -20.219 22.203 12.211 1 96.88 192 VAL A N 1
ATOM 1571 C CA . VAL A 1 192 ? -20.594 23.281 11.281 1 96.88 192 VAL A CA 1
ATOM 1572 C C . VAL A 1 192 ? -20.062 22.969 9.891 1 96.88 192 VAL A C 1
ATOM 1574 O O . VAL A 1 192 ? -20.797 23.047 8.898 1 96.88 192 VAL A O 1
ATOM 1577 N N . TYR A 1 193 ? -18.812 22.578 9.781 1 97.12 193 TYR A N 1
ATOM 1578 C CA . TYR A 1 193 ? -18.188 22.312 8.492 1 97.12 193 TYR A CA 1
ATOM 1579 C C . TYR A 1 193 ? -18.766 21.062 7.844 1 97.12 193 TYR A C 1
ATOM 1581 O O . TYR A 1 193 ? -18.938 21.016 6.621 1 97.12 193 TYR A O 1
ATOM 1589 N N . VAL A 1 194 ? -19.078 20.047 8.648 1 97.81 194 VAL A N 1
ATOM 1590 C CA . VAL A 1 194 ? -19.703 18.844 8.109 1 97.81 194 VAL A CA 1
ATOM 1591 C C . VAL A 1 194 ? -21.078 19.188 7.531 1 97.81 194 VAL A C 1
ATOM 1593 O O . VAL A 1 194 ? -21.422 18.734 6.438 1 97.81 194 VAL A O 1
ATOM 1596 N N . SER A 1 195 ? -21.797 19.953 8.289 1 97.44 195 SER A N 1
ATOM 1597 C CA . SER A 1 195 ? -23.109 20.391 7.824 1 97.44 195 SER A CA 1
ATOM 1598 C C . SER A 1 195 ? -23.016 21.156 6.512 1 97.44 195 SER A C 1
ATOM 1600 O O . SER A 1 195 ? -23.781 20.906 5.582 1 97.44 195 SER A O 1
ATOM 1602 N N . ASN A 1 196 ? -22.109 22.047 6.48 1 97.19 196 ASN A N 1
ATOM 1603 C CA . ASN A 1 196 ? -21.906 22.844 5.273 1 97.19 196 ASN A CA 1
ATOM 1604 C C . ASN A 1 196 ? -21.469 21.984 4.098 1 97.19 196 ASN A C 1
ATOM 1606 O O . ASN A 1 196 ? -21.922 22.188 2.971 1 97.19 196 ASN A O 1
ATOM 1610 N N . LEU A 1 197 ? -20.578 21.094 4.375 1 97.75 197 LEU A N 1
ATOM 1611 C CA . LEU A 1 197 ? -20.109 20.172 3.338 1 97.75 197 LEU A CA 1
ATOM 1612 C C . LEU A 1 197 ? -21.266 19.328 2.805 1 97.75 197 LEU A C 1
ATOM 1614 O O . LEU A 1 197 ? -21.406 19.156 1.59 1 97.75 197 LEU A O 1
ATOM 1618 N N . ARG A 1 198 ? -22.062 18.812 3.717 1 97.5 198 ARG A N 1
ATOM 1619 C CA . ARG A 1 198 ? -23.234 18.047 3.322 1 97.5 198 ARG A CA 1
ATOM 1620 C C . ARG A 1 198 ? -24.156 18.859 2.434 1 97.5 198 ARG A C 1
ATOM 1622 O O . ARG A 1 198 ? -24.672 18.359 1.438 1 97.5 198 ARG A O 1
ATOM 1629 N N . LYS A 1 199 ? -24.375 20.016 2.84 1 96.81 199 LYS A N 1
ATOM 1630 C CA . LYS A 1 199 ? -25.234 20.891 2.059 1 96.81 199 LYS A CA 1
ATOM 1631 C C . LYS A 1 199 ? -24.719 21.031 0.628 1 96.81 199 LYS A C 1
ATOM 1633 O O . LYS A 1 199 ? -25.484 20.938 -0.326 1 96.81 199 LYS A O 1
ATOM 1638 N N . LYS A 1 200 ? -23.453 21.203 0.481 1 95.94 200 LYS A N 1
ATOM 1639 C CA . LYS A 1 200 ? -22.828 21.359 -0.835 1 95.94 200 LYS A CA 1
ATOM 1640 C C . LYS A 1 200 ? -22.938 20.062 -1.643 1 95.94 200 LYS A C 1
ATOM 1642 O O . LYS A 1 200 ? -23.125 20.109 -2.861 1 95.94 200 LYS A O 1
ATOM 1647 N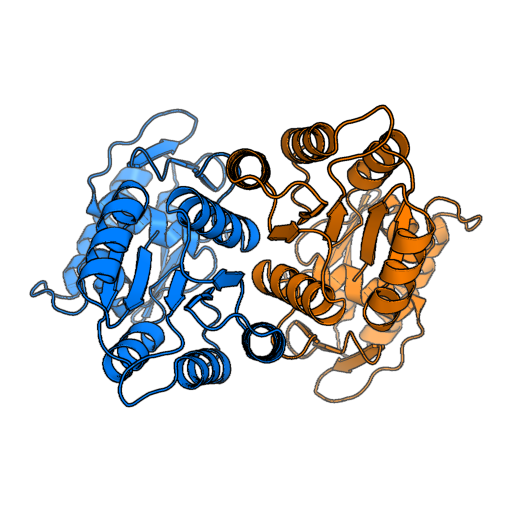 N . LEU A 1 201 ? -22.875 18.984 -0.986 1 96.5 201 LEU A N 1
ATOM 1648 C CA . LEU A 1 201 ? -22.859 17.672 -1.644 1 96.5 201 LEU A CA 1
ATOM 1649 C C . LEU A 1 201 ? -24.281 17.188 -1.918 1 96.5 201 LEU A C 1
ATOM 1651 O O . LEU A 1 201 ? -24.484 16.281 -2.727 1 96.5 201 LEU A O 1
ATOM 1655 N N . SER A 1 202 ? -25.234 17.75 -1.18 1 95.94 202 SER A N 1
ATOM 1656 C CA . SER A 1 202 ? -26.625 17.281 -1.24 1 95.94 202 SER A CA 1
ATOM 1657 C C . SER A 1 202 ? -27.188 17.406 -2.648 1 95.94 202 SER A C 1
ATOM 1659 O O . SER A 1 202 ? -28 16.578 -3.078 1 95.94 202 SER A O 1
ATOM 1661 N N . LYS A 1 203 ? -26.734 18.453 -3.279 1 93.31 203 LYS A N 1
ATOM 1662 C CA . LYS A 1 203 ? -27.203 18.688 -4.641 1 93.31 203 LYS A CA 1
ATOM 1663 C C . LYS A 1 203 ? -26.938 17.484 -5.535 1 93.31 203 LYS A C 1
ATOM 1665 O O . LYS A 1 203 ? -27.641 17.266 -6.523 1 93.31 203 LYS A O 1
ATOM 1670 N N . TYR A 1 204 ? -26.031 16.672 -5.18 1 94.25 204 TYR A N 1
ATOM 1671 C CA . TYR A 1 204 ? -25.625 15.539 -5.996 1 94.25 204 TYR A CA 1
ATOM 1672 C C . TYR A 1 204 ? -25.938 14.219 -5.297 1 94.25 204 TYR A C 1
ATOM 1674 O O . TYR A 1 204 ? -25.594 13.148 -5.793 1 94.25 204 TYR A O 1
ATOM 1682 N N . GLY A 1 205 ? -26.469 14.328 -4.105 1 94.75 205 GLY A N 1
ATOM 1683 C CA . GLY A 1 205 ? -26.844 13.148 -3.348 1 94.75 205 GLY A CA 1
ATOM 1684 C C . GLY A 1 205 ? -25.688 12.516 -2.602 1 94.75 205 GLY A C 1
ATOM 1685 O O . GLY A 1 205 ? -25.75 11.344 -2.223 1 94.75 205 GLY A O 1
ATOM 1686 N N . TYR A 1 206 ? -24.609 13.203 -2.461 1 95.81 206 TYR A N 1
ATOM 1687 C CA . TYR A 1 206 ? -23.422 12.625 -1.849 1 95.81 206 TYR A CA 1
ATOM 1688 C C . TYR A 1 206 ? -23.359 12.93 -0.357 1 95.81 206 TYR A C 1
ATOM 1690 O O . TYR A 1 206 ? -22.5 12.414 0.361 1 95.81 206 TYR A O 1
ATOM 1698 N N . ASP A 1 207 ? -24.297 13.797 0.166 1 95.94 207 ASP A N 1
ATOM 1699 C CA . ASP A 1 207 ? -24.375 14.086 1.594 1 95.94 207 ASP A CA 1
ATOM 1700 C C . ASP A 1 207 ? -24.672 12.82 2.393 1 95.94 207 ASP A C 1
ATOM 1702 O O . ASP A 1 207 ? -24.234 12.68 3.529 1 95.94 207 ASP A O 1
ATOM 1706 N N . LYS A 1 208 ? -25.312 11.906 1.785 1 96.25 208 LYS A N 1
ATOM 1707 C CA . LYS A 1 208 ? -25.766 10.695 2.461 1 96.25 208 LYS A CA 1
ATOM 1708 C C . LYS A 1 208 ? -24.594 9.789 2.812 1 96.25 208 LYS A C 1
ATOM 1710 O O . LYS A 1 208 ? -24.734 8.875 3.633 1 96.25 208 LYS A O 1
ATOM 1715 N N . TYR A 1 209 ? -23.469 10.016 2.121 1 96.69 209 TYR A N 1
ATOM 1716 C CA . TYR A 1 209 ? -22.328 9.141 2.361 1 96.69 209 TYR A CA 1
ATOM 1717 C C . TYR A 1 209 ? -21.562 9.57 3.611 1 96.69 209 TYR A C 1
ATOM 1719 O O . TYR A 1 209 ? -20.719 8.828 4.121 1 96.69 209 TYR A O 1
ATOM 1727 N N . ILE A 1 210 ? -21.812 10.797 4.066 1 97.81 210 ILE A N 1
ATOM 1728 C CA . ILE A 1 210 ? -21.266 11.25 5.34 1 97.81 210 ILE A CA 1
ATOM 1729 C C . ILE A 1 210 ? -22.266 10.992 6.461 1 97.81 210 ILE A C 1
ATOM 1731 O O . ILE A 1 210 ? -23.234 11.75 6.625 1 97.81 210 ILE A O 1
ATOM 1735 N N . LYS A 1 211 ? -22.016 9.977 7.234 1 97.25 211 LYS A N 1
ATOM 1736 C CA . LYS A 1 211 ? -22.969 9.57 8.258 1 97.25 211 LYS A CA 1
ATOM 1737 C C . LYS A 1 211 ? -22.469 9.938 9.648 1 97.25 211 LYS A C 1
ATOM 1739 O O . LYS A 1 211 ? -21.281 9.812 9.945 1 97.25 211 LYS A O 1
ATOM 1744 N N . THR A 1 212 ? -23.391 10.383 10.445 1 96.38 212 THR A N 1
ATOM 1745 C CA . THR A 1 212 ? -23.078 10.719 11.828 1 96.38 212 THR A CA 1
ATOM 1746 C C . THR A 1 212 ? -23.125 9.477 12.719 1 96.38 212 THR A C 1
ATOM 1748 O O . THR A 1 212 ? -24.062 8.68 12.633 1 96.38 212 THR A O 1
ATOM 1751 N N . LYS A 1 213 ? -22.031 9.289 13.406 1 94.44 213 LYS A N 1
ATOM 1752 C CA . LYS A 1 213 ? -22.016 8.359 14.523 1 94.44 213 LYS A CA 1
ATOM 1753 C C . LYS A 1 213 ? -22.156 9.094 15.852 1 94.44 213 LYS A C 1
ATOM 1755 O O . LYS A 1 213 ? -21.172 9.641 16.359 1 94.44 213 LYS A O 1
ATOM 1760 N N . ARG A 1 214 ? -23.25 9.008 16.469 1 90.56 214 ARG A N 1
ATOM 1761 C CA . ARG A 1 214 ? -23.641 9.852 17.594 1 90.56 214 ARG A CA 1
ATOM 1762 C C . ARG A 1 214 ? -22.609 9.758 18.734 1 90.56 214 ARG A C 1
ATOM 1764 O O . ARG A 1 214 ? -22.234 8.656 19.141 1 90.56 214 ARG A O 1
ATOM 1771 N N . LYS A 1 215 ? -22.203 10.914 19.141 1 91.56 215 LYS A N 1
ATOM 1772 C CA . LYS A 1 215 ? -21.312 11.117 20.281 1 91.56 215 LYS A CA 1
ATOM 1773 C C . LYS A 1 215 ? -19.906 10.586 19.969 1 91.56 215 LYS A C 1
ATOM 1775 O O . LYS A 1 215 ? -19.094 10.414 20.891 1 91.56 215 LYS A O 1
ATOM 1780 N N . VAL A 1 216 ? -19.688 10.211 18.719 1 93.5 216 VAL A N 1
ATOM 1781 C CA . VAL A 1 216 ? -18.406 9.617 18.375 1 93.5 216 VAL A CA 1
ATOM 1782 C C . VAL A 1 216 ? -17.75 10.43 17.266 1 93.5 216 VAL A C 1
ATOM 1784 O O . VAL A 1 216 ? -16.656 10.977 17.438 1 93.5 216 VAL A O 1
ATOM 1787 N N . GLY A 1 217 ? -18.375 10.523 16.156 1 96.88 217 GLY A N 1
ATOM 1788 C CA . GLY A 1 217 ? -17.812 11.219 15.008 1 96.88 217 GLY A CA 1
ATOM 1789 C C . GLY A 1 217 ? -18.562 10.945 13.719 1 96.88 217 GLY A C 1
ATOM 1790 O O . GLY A 1 217 ? -19.781 11.047 13.672 1 96.88 217 GLY A O 1
ATOM 1791 N N . TYR A 1 218 ? -17.875 10.711 12.68 1 97.19 218 TYR A N 1
ATOM 1792 C CA . TYR A 1 218 ? -18.469 10.578 11.352 1 97.19 218 TYR A CA 1
ATOM 1793 C C . TYR A 1 218 ? -17.844 9.43 10.586 1 97.19 218 TYR A C 1
ATOM 1795 O O . TYR A 1 218 ? -16.703 9.039 10.859 1 97.19 218 TYR A O 1
ATOM 1803 N N . ILE A 1 219 ? -18.594 8.828 9.711 1 96.62 219 ILE A N 1
ATOM 1804 C CA . ILE A 1 219 ? -18.094 7.812 8.789 1 96.62 219 ILE A CA 1
ATOM 1805 C C . ILE A 1 219 ? -18.516 8.156 7.363 1 96.62 219 ILE A C 1
ATOM 1807 O O . ILE A 1 219 ? -19.625 8.617 7.133 1 96.62 219 ILE A O 1
ATOM 1811 N N . PHE A 1 220 ? -17.625 8.102 6.395 1 95.62 220 PHE A N 1
ATOM 1812 C CA . PHE A 1 220 ? -17.891 8.227 4.969 1 95.62 220 PHE A CA 1
ATOM 1813 C C . PHE A 1 220 ? -17.984 6.855 4.312 1 95.62 220 PHE A C 1
ATOM 1815 O O . PHE A 1 220 ? -17 6.125 4.246 1 95.62 220 PHE A O 1
ATOM 1822 N N . ASP A 1 221 ? -19.078 6.383 3.93 1 91.81 221 ASP A N 1
ATOM 1823 C CA . ASP A 1 221 ? -19.219 5.047 3.35 1 91.81 221 ASP A CA 1
ATOM 1824 C C . ASP A 1 221 ? -20.484 4.934 2.516 1 91.81 221 ASP A C 1
ATOM 1826 O O . ASP A 1 221 ? -21.391 5.77 2.625 1 91.81 221 ASP A O 1
ATOM 1830 N N . ASP A 1 222 ? -20.453 3.939 1.529 1 84.38 222 ASP A N 1
ATOM 1831 C CA . ASP A 1 222 ? -21.594 3.721 0.648 1 84.38 222 ASP A CA 1
ATOM 1832 C C . ASP A 1 222 ? -22.609 2.773 1.286 1 84.38 222 ASP A C 1
ATOM 1834 O O . ASP A 1 222 ? -23.703 2.564 0.747 1 84.38 222 ASP A O 1
ATOM 1838 N N . LYS A 1 223 ? -22.391 2.258 2.422 1 72.38 223 LYS A N 1
ATOM 1839 C CA . LYS A 1 223 ? -23.328 1.294 3.006 1 72.38 223 LYS A CA 1
ATOM 1840 C C . LYS A 1 223 ? -24.422 1.997 3.805 1 72.38 223 LYS A C 1
ATOM 1842 O O . LYS A 1 223 ? -24.203 3.076 4.355 1 72.38 223 LYS A O 1
ATOM 1847 N N . MET B 1 1 ? 0.467 -15.883 -1.188 1 91.62 1 MET B N 1
ATOM 1848 C CA . MET B 1 1 ? 0.79 -14.766 -2.068 1 91.62 1 MET B CA 1
ATOM 1849 C C . MET B 1 1 ? 1.646 -15.227 -3.244 1 91.62 1 MET B C 1
ATOM 1851 O O . MET B 1 1 ? 2.473 -16.125 -3.098 1 91.62 1 MET B O 1
ATOM 1855 N N . LYS B 1 2 ? 1.434 -14.68 -4.391 1 93.88 2 LYS B N 1
ATOM 1856 C CA . LYS B 1 2 ? 2.125 -15.086 -5.609 1 93.88 2 LYS B CA 1
ATOM 1857 C C . LYS B 1 2 ? 2.844 -13.906 -6.254 1 93.88 2 LYS B C 1
ATOM 1859 O O . LYS B 1 2 ? 2.238 -12.852 -6.488 1 93.88 2 LYS B O 1
ATOM 1864 N N . VAL B 1 3 ? 4.137 -14.141 -6.512 1 97 3 VAL B N 1
ATOM 1865 C CA . VAL B 1 3 ? 4.977 -13.078 -7.055 1 97 3 VAL B CA 1
ATOM 1866 C C . VAL B 1 3 ? 5.461 -13.461 -8.453 1 97 3 VAL B C 1
ATOM 1868 O O . VAL B 1 3 ? 5.945 -14.57 -8.664 1 97 3 VAL B O 1
ATOM 1871 N N . LEU B 1 4 ? 5.223 -12.562 -9.406 1 98 4 LEU B N 1
ATOM 1872 C CA . LEU B 1 4 ? 5.789 -12.727 -10.742 1 98 4 LEU B CA 1
ATOM 1873 C C . LEU B 1 4 ? 7.152 -12.055 -10.844 1 98 4 LEU B C 1
ATOM 1875 O O . LEU B 1 4 ? 7.301 -10.883 -10.469 1 98 4 LEU B O 1
ATOM 1879 N N . ILE B 1 5 ? 8.172 -12.797 -11.281 1 98.5 5 ILE B N 1
ATOM 1880 C CA . ILE B 1 5 ? 9.516 -12.266 -11.43 1 98.5 5 ILE B CA 1
ATOM 1881 C C . ILE B 1 5 ? 9.891 -12.219 -12.914 1 98.5 5 ILE B C 1
ATOM 1883 O O . ILE B 1 5 ? 10.008 -13.258 -13.562 1 98.5 5 ILE B O 1
ATOM 1887 N N . VAL B 1 6 ? 10.094 -10.992 -13.453 1 98 6 VAL B N 1
ATOM 1888 C CA . VAL B 1 6 ? 10.414 -10.773 -14.859 1 98 6 VAL B CA 1
ATOM 1889 C C . VAL B 1 6 ? 11.875 -10.359 -14.992 1 98 6 VAL B C 1
ATOM 1891 O O . VAL B 1 6 ? 12.25 -9.234 -14.633 1 98 6 VAL B O 1
ATOM 1894 N N . GLU B 1 7 ? 12.711 -11.195 -15.484 1 96.94 7 GLU B N 1
ATOM 1895 C CA . GLU B 1 7 ? 14.164 -11.039 -15.562 1 96.94 7 GLU B CA 1
ATOM 1896 C C . GLU B 1 7 ? 14.742 -11.906 -16.672 1 96.94 7 GLU B C 1
ATOM 1898 O O . GLU B 1 7 ? 14.445 -13.094 -16.766 1 96.94 7 GLU B O 1
ATOM 1903 N N . ASP B 1 8 ? 15.523 -11.297 -17.547 1 95.12 8 ASP B N 1
ATOM 1904 C CA . ASP B 1 8 ? 16.031 -12.047 -18.688 1 95.12 8 ASP B CA 1
ATOM 1905 C C . ASP B 1 8 ? 17.328 -12.773 -18.328 1 95.12 8 ASP B C 1
ATOM 1907 O O . ASP B 1 8 ? 17.688 -13.758 -18.984 1 95.12 8 ASP B O 1
ATOM 1911 N N . ASN B 1 9 ? 18.125 -12.219 -17.391 1 95.69 9 ASN B N 1
ATOM 1912 C CA . ASN B 1 9 ? 19.312 -12.93 -16.922 1 95.69 9 ASN B CA 1
ATOM 1913 C C . ASN B 1 9 ? 18.938 -14.18 -16.125 1 95.69 9 ASN B C 1
ATOM 1915 O O . ASN B 1 9 ? 18.516 -14.086 -14.969 1 95.69 9 ASN B O 1
ATOM 1919 N N . LYS B 1 10 ? 19.156 -15.289 -16.672 1 96.12 10 LYS B N 1
ATOM 1920 C CA . LYS B 1 10 ? 18.688 -16.562 -16.141 1 96.12 10 LYS B CA 1
ATOM 1921 C C . LYS B 1 10 ? 19.312 -16.859 -14.781 1 96.12 10 LYS B C 1
ATOM 1923 O O . LYS B 1 10 ? 18.641 -17.359 -13.875 1 96.12 10 LYS B O 1
ATOM 1928 N N . ILE B 1 11 ? 20.578 -16.578 -14.648 1 96.81 11 ILE B N 1
ATOM 1929 C CA . ILE B 1 11 ? 21.281 -16.859 -13.398 1 96.81 11 ILE B CA 1
ATOM 1930 C C . ILE B 1 11 ? 20.672 -16.016 -12.273 1 96.81 11 ILE B C 1
ATOM 1932 O O . ILE B 1 11 ? 20.344 -16.547 -11.203 1 96.81 11 ILE B O 1
ATOM 1936 N N . LEU B 1 12 ? 20.516 -14.734 -12.523 1 97.12 12 LEU B N 1
ATOM 1937 C CA . LEU B 1 12 ? 19.922 -13.859 -11.523 1 97.12 12 LEU B CA 1
ATOM 1938 C C . LEU B 1 12 ? 18.469 -14.258 -11.242 1 97.12 12 LEU B C 1
ATOM 1940 O O . LEU B 1 12 ? 18.047 -14.281 -10.086 1 97.12 12 LEU B O 1
ATOM 1944 N N . LEU B 1 13 ? 17.703 -14.523 -12.266 1 97.75 13 LEU B N 1
ATOM 1945 C CA . LEU B 1 13 ? 16.312 -14.945 -12.141 1 97.75 13 LEU B CA 1
ATOM 1946 C C . LEU B 1 13 ? 16.203 -16.156 -11.219 1 97.75 13 LEU B C 1
ATOM 1948 O O . LEU B 1 13 ? 15.391 -16.156 -10.289 1 97.75 13 LEU B O 1
ATOM 1952 N N . GLU B 1 14 ? 17.031 -17.156 -11.422 1 97.62 14 GLU B N 1
ATOM 1953 C CA . GLU B 1 14 ? 17 -18.375 -10.625 1 97.62 14 GLU B CA 1
ATOM 1954 C C . GLU B 1 14 ? 17.328 -18.094 -9.164 1 97.62 14 GLU B C 1
ATOM 1956 O O . GLU B 1 14 ? 16.734 -18.672 -8.258 1 97.62 14 GLU B O 1
ATOM 1961 N N . SER B 1 15 ? 18.328 -17.203 -8.977 1 97.81 15 SER B N 1
ATOM 1962 C CA . SER B 1 15 ? 18.719 -16.828 -7.621 1 97.81 15 SER B CA 1
ATOM 1963 C C . SER B 1 15 ? 17.578 -16.141 -6.887 1 97.81 15 SER B C 1
ATOM 1965 O O . SER B 1 15 ? 17.312 -16.438 -5.723 1 97.81 15 SER B O 1
ATOM 1967 N N . VAL B 1 16 ? 16.875 -15.203 -7.539 1 98.31 16 VAL B N 1
ATOM 1968 C CA . VAL B 1 16 ? 15.773 -14.469 -6.949 1 98.31 16 VAL B CA 1
ATOM 1969 C C . VAL B 1 16 ? 14.617 -15.414 -6.645 1 98.31 16 VAL B C 1
ATOM 1971 O O . VAL B 1 16 ? 14.031 -15.367 -5.562 1 98.31 16 VAL B O 1
ATOM 1974 N N . VAL B 1 17 ? 14.32 -16.312 -7.57 1 97.75 17 VAL B N 1
ATOM 1975 C CA . VAL B 1 17 ? 13.25 -17.281 -7.398 1 97.75 17 VAL B CA 1
ATOM 1976 C C . VAL B 1 17 ? 13.562 -18.188 -6.199 1 97.75 17 VAL B C 1
ATOM 1978 O O . VAL B 1 17 ? 12.688 -18.422 -5.359 1 97.75 17 VAL B O 1
ATOM 1981 N N . GLU B 1 18 ? 14.773 -18.672 -6.137 1 97.38 18 GLU B N 1
ATOM 1982 C CA . GLU B 1 18 ? 15.18 -19.547 -5.047 1 97.38 18 GLU B CA 1
ATOM 1983 C C . GLU B 1 18 ? 14.938 -18.891 -3.689 1 97.38 18 GLU B C 1
ATOM 1985 O O . GLU B 1 18 ? 14.406 -19.531 -2.773 1 97.38 18 GLU B O 1
ATOM 1990 N N . GLU B 1 19 ? 15.312 -17.656 -3.57 1 97.12 19 GLU B N 1
ATOM 1991 C CA . GLU B 1 19 ? 15.164 -16.969 -2.295 1 97.12 19 GLU B CA 1
ATOM 1992 C C . GLU B 1 19 ? 13.703 -16.641 -2.01 1 97.12 19 GLU B C 1
ATOM 1994 O O . GLU B 1 19 ? 13.195 -16.922 -0.92 1 97.12 19 GLU B O 1
ATOM 1999 N N . LEU B 1 20 ? 12.969 -16.094 -2.971 1 96.94 20 LEU B N 1
ATOM 2000 C CA . LEU B 1 20 ? 11.602 -15.633 -2.76 1 96.94 20 LEU B CA 1
ATOM 2001 C C . LEU B 1 20 ? 10.648 -16.812 -2.578 1 96.94 20 LEU B C 1
ATOM 2003 O O . LEU B 1 20 ? 9.625 -16.688 -1.908 1 96.94 20 LEU B O 1
ATOM 2007 N N . SER B 1 21 ? 10.984 -17.969 -3.152 1 95.56 21 SER B N 1
ATOM 2008 C CA . SER B 1 21 ? 10.125 -19.156 -3.059 1 95.56 21 SER B CA 1
ATOM 2009 C C . SER B 1 21 ? 10.023 -19.656 -1.622 1 95.56 21 SER B C 1
ATOM 2011 O O . SER B 1 21 ? 9.109 -20.406 -1.283 1 95.56 21 SER B O 1
ATOM 2013 N N . LYS B 1 22 ? 10.984 -19.266 -0.798 1 93.25 22 LYS B N 1
ATOM 2014 C CA . LYS B 1 22 ? 10.938 -19.609 0.621 1 93.25 22 LYS B CA 1
ATOM 2015 C C . LYS B 1 22 ? 9.82 -18.844 1.335 1 93.25 22 LYS B C 1
ATOM 2017 O O . LYS B 1 22 ? 9.43 -19.219 2.443 1 93.25 22 LYS B O 1
ATOM 2022 N N . HIS B 1 23 ? 9.328 -17.797 0.701 1 91.38 23 HIS B N 1
ATOM 2023 C CA . HIS B 1 23 ? 8.398 -16.891 1.369 1 91.38 23 HIS B CA 1
ATOM 2024 C C . HIS B 1 23 ? 7.066 -16.828 0.633 1 91.38 23 HIS B C 1
ATOM 2026 O O . HIS B 1 23 ? 6.02 -16.625 1.252 1 91.38 23 HIS B O 1
ATOM 2032 N N . PHE B 1 24 ? 7.148 -17 -0.71 1 92.25 24 PHE B N 1
ATOM 2033 C CA . PHE B 1 24 ? 5.992 -16.781 -1.577 1 92.25 24 PHE B CA 1
ATOM 2034 C C . PHE B 1 24 ? 5.934 -17.859 -2.668 1 92.25 24 PHE B C 1
ATOM 2036 O O . PHE B 1 24 ? 6.93 -18.531 -2.939 1 92.25 24 PHE B O 1
ATOM 2043 N N . GLU B 1 25 ? 4.723 -18.016 -3.215 1 92.19 25 GLU B N 1
ATOM 2044 C CA . GLU B 1 25 ? 4.703 -18.656 -4.531 1 92.19 25 GLU B CA 1
ATOM 2045 C C . GLU B 1 25 ? 5.32 -17.75 -5.59 1 92.19 25 GLU B C 1
ATOM 2047 O O . GLU B 1 25 ? 5.148 -16.531 -5.547 1 92.19 25 GLU B O 1
ATOM 2052 N N . THR B 1 26 ? 6.066 -18.406 -6.5 1 95.94 26 THR B N 1
ATOM 2053 C CA . THR B 1 26 ? 6.742 -17.594 -7.5 1 95.94 26 THR B CA 1
ATOM 2054 C C . THR B 1 26 ? 6.473 -18.109 -8.906 1 95.94 26 THR B C 1
ATOM 2056 O O . THR B 1 26 ? 6.258 -19.312 -9.094 1 95.94 26 THR B O 1
ATOM 2059 N N . GLU B 1 27 ? 6.352 -17.234 -9.82 1 95.5 27 GLU B N 1
ATOM 2060 C CA . GLU B 1 27 ? 6.336 -17.516 -11.25 1 95.5 27 GLU B CA 1
ATOM 2061 C C . GLU B 1 27 ? 7.406 -16.703 -11.992 1 95.5 27 GLU B C 1
ATOM 2063 O O . GLU B 1 27 ? 7.57 -15.516 -11.742 1 95.5 27 GLU B O 1
ATOM 2068 N N . LYS B 1 28 ? 8.18 -17.406 -12.766 1 96.19 28 LYS B N 1
ATOM 2069 C CA . LYS B 1 28 ? 9.273 -16.734 -13.469 1 96.19 28 LYS B CA 1
ATOM 2070 C C . LYS B 1 28 ? 8.898 -16.438 -14.914 1 96.19 28 LYS B C 1
ATOM 2072 O O . LYS B 1 28 ? 8.117 -17.172 -15.523 1 96.19 28 LYS B O 1
ATOM 2077 N N . CYS B 1 29 ? 9.406 -15.375 -15.445 1 95.12 29 CYS B N 1
ATOM 2078 C CA . CYS B 1 29 ? 9.227 -14.922 -16.828 1 95.12 29 CYS B CA 1
ATOM 2079 C C . CYS B 1 29 ? 10.516 -14.312 -17.359 1 95.12 29 CYS B C 1
ATOM 2081 O O . CYS B 1 29 ? 11.117 -13.445 -16.719 1 95.12 29 CYS B O 1
ATOM 2083 N N . GLU B 1 30 ? 10.93 -14.711 -18.562 1 94.06 30 GLU B N 1
ATOM 2084 C CA . GLU B 1 30 ? 12.242 -14.312 -19.062 1 94.06 30 GLU B CA 1
ATOM 2085 C C . GLU B 1 30 ? 12.109 -13.305 -20.203 1 94.06 30 GLU B C 1
ATOM 2087 O O . GLU B 1 30 ? 13.109 -12.812 -20.719 1 94.06 30 GLU B O 1
ATOM 2092 N N . ASP B 1 31 ? 10.93 -13.039 -20.594 1 90.56 31 ASP B N 1
ATOM 2093 C CA . ASP B 1 31 ? 10.773 -12.148 -21.734 1 90.56 31 ASP B CA 1
ATOM 2094 C C . ASP B 1 31 ? 9.633 -11.164 -21.531 1 90.56 31 ASP B C 1
ATOM 2096 O O . ASP B 1 31 ? 8.641 -11.492 -20.859 1 90.56 31 ASP B O 1
ATOM 2100 N N . GLY B 1 32 ? 9.711 -10.031 -22.25 1 90.94 32 GLY B N 1
ATOM 2101 C CA . GLY B 1 32 ? 8.789 -8.922 -22.047 1 90.94 32 GLY B CA 1
ATOM 2102 C C . GLY B 1 32 ? 7.398 -9.203 -22.578 1 90.94 32 GLY B C 1
ATOM 2103 O O . GLY B 1 32 ? 6.402 -8.797 -21.984 1 90.94 32 GLY B O 1
ATOM 2104 N N . GLU B 1 33 ? 7.328 -9.898 -23.672 1 90.62 33 GLU B N 1
ATOM 2105 C CA . GLU B 1 33 ? 6.027 -10.195 -24.25 1 90.62 33 GLU B CA 1
ATOM 2106 C C . GLU B 1 33 ? 5.23 -11.148 -23.359 1 90.62 33 GLU B C 1
ATOM 2108 O O . GLU B 1 33 ? 4.035 -10.938 -23.141 1 90.62 33 GLU B O 1
ATOM 2113 N N . GLU B 1 34 ? 5.902 -12.133 -22.938 1 92.62 34 GLU B N 1
ATOM 2114 C CA . GLU B 1 34 ? 5.262 -13.062 -22.016 1 92.62 34 GLU B CA 1
ATOM 2115 C C . GLU B 1 34 ? 4.844 -12.359 -20.734 1 92.62 34 GLU B C 1
ATOM 2117 O O . GLU B 1 34 ? 3.777 -12.641 -20.172 1 92.62 34 GLU B O 1
ATOM 2122 N N . ALA B 1 35 ? 5.707 -11.445 -20.297 1 94.69 35 ALA B N 1
ATOM 2123 C CA . ALA B 1 35 ? 5.395 -10.68 -19.094 1 94.69 35 ALA B CA 1
ATOM 2124 C C . ALA B 1 35 ? 4.094 -9.898 -19.25 1 94.69 35 ALA B C 1
ATOM 2126 O O . ALA B 1 35 ? 3.262 -9.867 -18.344 1 94.69 35 ALA B O 1
ATOM 2127 N N . LEU B 1 36 ? 3.922 -9.273 -20.391 1 92.44 36 LEU B N 1
ATOM 2128 C CA . LEU B 1 36 ? 2.715 -8.508 -20.672 1 92.44 36 LEU B CA 1
ATOM 2129 C C . LEU B 1 36 ? 1.479 -9.398 -20.609 1 92.44 36 LEU B C 1
ATOM 2131 O O . LEU B 1 36 ? 0.454 -9.008 -20.047 1 92.44 36 LEU B O 1
ATOM 2135 N N . TYR B 1 37 ? 1.675 -10.539 -21.172 1 91.25 37 TYR B N 1
ATOM 2136 C CA . TYR B 1 37 ? 0.583 -11.508 -21.141 1 91.25 37 TYR B CA 1
ATOM 2137 C C . TYR B 1 37 ? 0.258 -11.898 -19.703 1 91.25 37 TYR B C 1
ATOM 2139 O O . TYR B 1 37 ? -0.903 -11.852 -19.281 1 91.25 37 TYR B O 1
ATOM 2147 N N . LEU B 1 38 ? 1.241 -12.242 -18.922 1 92.81 38 LEU B N 1
ATOM 2148 C CA . LEU B 1 38 ? 1.065 -12.758 -17.562 1 92.81 38 LEU B CA 1
ATOM 2149 C C . LEU B 1 38 ? 0.48 -11.688 -16.641 1 92.81 38 LEU B C 1
ATOM 2151 O O . LEU B 1 38 ? -0.449 -11.953 -15.883 1 92.81 38 LEU B O 1
ATOM 2155 N N . VAL B 1 39 ? 0.966 -10.461 -16.734 1 94.19 39 VAL B N 1
ATOM 2156 C CA . VAL B 1 39 ? 0.509 -9.398 -15.844 1 94.19 39 VAL B CA 1
ATOM 2157 C C . VAL B 1 39 ? -0.955 -9.078 -16.125 1 94.19 39 VAL B C 1
ATOM 2159 O O . VAL B 1 39 ? -1.694 -8.664 -15.234 1 94.19 39 VAL B O 1
ATOM 2162 N N . ASN B 1 40 ? -1.354 -9.266 -17.312 1 90.06 40 ASN B N 1
ATOM 2163 C CA . ASN B 1 40 ? -2.725 -8.953 -17.703 1 90.06 40 ASN B CA 1
ATOM 2164 C C . ASN B 1 40 ? -3.717 -9.953 -17.109 1 90.06 40 ASN B C 1
ATOM 2166 O O . ASN B 1 40 ? -4.922 -9.695 -17.094 1 90.06 40 ASN B O 1
ATOM 2170 N N . GLN B 1 41 ? -3.199 -11.109 -16.672 1 86.81 41 GLN B N 1
ATOM 2171 C CA . GLN B 1 41 ? -4.066 -12.094 -16.031 1 86.81 41 GLN B CA 1
ATOM 2172 C C . GLN B 1 41 ? -4.547 -11.594 -14.664 1 86.81 41 GLN B C 1
ATOM 2174 O O . GLN B 1 41 ? -5.523 -12.109 -14.117 1 86.81 41 GLN B O 1
ATOM 2179 N N . ASN B 1 42 ? -3.812 -10.609 -14.055 1 89.25 42 ASN B N 1
ATOM 2180 C CA . ASN B 1 42 ? -4.184 -9.945 -12.812 1 89.25 42 ASN B CA 1
ATOM 2181 C C . ASN B 1 42 ? -4.383 -10.953 -11.68 1 89.25 42 ASN B C 1
ATOM 2183 O O . ASN B 1 42 ? -5.379 -10.891 -10.961 1 89.25 42 ASN B O 1
ATOM 2187 N N . ILE B 1 43 ? -3.393 -11.922 -11.609 1 91.75 43 ILE B N 1
ATOM 2188 C CA . ILE B 1 43 ? -3.529 -12.969 -10.602 1 91.75 43 ILE B CA 1
ATOM 2189 C C . ILE B 1 43 ? -2.346 -12.922 -9.641 1 91.75 43 ILE B C 1
ATOM 2191 O O . ILE B 1 43 ? -2.23 -13.758 -8.742 1 91.75 43 ILE B O 1
ATOM 2195 N N . TYR B 1 44 ? -1.454 -12.008 -9.836 1 94.81 44 TYR B N 1
ATOM 2196 C CA . TYR B 1 44 ? -0.267 -11.891 -9 1 94.81 44 TYR B CA 1
ATOM 2197 C C . TYR B 1 44 ? -0.466 -10.836 -7.918 1 94.81 44 TYR B C 1
ATOM 2199 O O . TYR B 1 44 ? -1.213 -9.875 -8.109 1 94.81 44 TYR B O 1
ATOM 2207 N N . ASP B 1 45 ? 0.178 -11.039 -6.781 1 95.62 45 ASP B N 1
ATOM 2208 C CA . ASP B 1 45 ? 0.083 -10.078 -5.684 1 95.62 45 ASP B CA 1
ATOM 2209 C C . ASP B 1 45 ? 1.179 -9.023 -5.777 1 95.62 45 ASP B C 1
ATOM 2211 O O . ASP B 1 45 ? 1.066 -7.949 -5.184 1 95.62 45 ASP B O 1
ATOM 2215 N N . LEU B 1 46 ? 2.215 -9.352 -6.473 1 97.56 46 LEU B N 1
ATOM 2216 C CA . LEU B 1 46 ? 3.342 -8.445 -6.688 1 97.56 46 LEU B CA 1
ATOM 2217 C C . LEU B 1 46 ? 4.145 -8.867 -7.918 1 97.56 46 LEU B C 1
ATOM 2219 O O . LEU B 1 46 ? 4.273 -10.055 -8.203 1 97.56 46 LEU B O 1
ATOM 2223 N N . VAL B 1 47 ? 4.656 -7.883 -8.641 1 98.38 47 VAL B N 1
ATOM 2224 C CA . VAL B 1 47 ? 5.512 -8.133 -9.797 1 98.38 47 VAL B CA 1
ATOM 2225 C C . VAL B 1 47 ? 6.887 -7.508 -9.57 1 98.38 47 VAL B C 1
ATOM 2227 O O . VAL B 1 47 ? 6.984 -6.348 -9.164 1 98.38 47 VAL B O 1
ATOM 2230 N N . ILE B 1 48 ? 7.895 -8.281 -9.68 1 98.69 48 ILE B N 1
ATOM 2231 C CA . ILE B 1 48 ? 9.258 -7.773 -9.75 1 98.69 48 ILE B CA 1
ATOM 2232 C C . ILE B 1 48 ? 9.695 -7.664 -11.211 1 98.69 48 ILE B C 1
ATOM 2234 O O . ILE B 1 48 ? 9.703 -8.656 -11.938 1 98.69 48 ILE B O 1
ATOM 2238 N N . LEU B 1 49 ? 10.062 -6.461 -11.641 1 98.5 49 LEU B N 1
ATOM 2239 C CA . LEU B 1 49 ? 10.188 -6.172 -13.07 1 98.5 49 LEU B CA 1
ATOM 2240 C C . LEU B 1 49 ? 11.539 -5.539 -13.375 1 98.5 49 LEU B C 1
ATOM 2242 O O . LEU B 1 49 ? 11.898 -4.508 -12.797 1 98.5 49 LEU B O 1
ATOM 2246 N N . ASP B 1 50 ? 12.297 -6.105 -14.227 1 97.44 50 ASP B N 1
ATOM 2247 C CA . ASP B 1 50 ? 13.492 -5.48 -14.773 1 97.44 50 ASP B CA 1
ATOM 2248 C C . ASP B 1 50 ? 13.141 -4.48 -15.875 1 97.44 50 ASP B C 1
ATOM 2250 O O . ASP B 1 50 ? 12.312 -4.77 -16.75 1 97.44 50 ASP B O 1
ATOM 2254 N N . LEU B 1 51 ? 13.789 -3.346 -15.922 1 95.88 51 LEU B N 1
ATOM 2255 C CA . LEU B 1 51 ? 13.555 -2.342 -16.953 1 95.88 51 LEU B CA 1
ATOM 2256 C C . LEU B 1 51 ? 14.273 -2.707 -18.25 1 95.88 51 LEU B C 1
ATOM 2258 O O . LEU B 1 51 ? 13.836 -2.33 -19.328 1 95.88 51 LEU B O 1
ATOM 2262 N N . MET B 1 52 ? 15.398 -3.338 -18.047 1 93.69 52 MET B N 1
ATOM 2263 C CA . MET B 1 52 ? 16.219 -3.691 -19.203 1 93.69 52 MET B CA 1
ATOM 2264 C C . MET B 1 52 ? 15.906 -5.109 -19.672 1 93.69 52 MET B C 1
ATOM 2266 O O . MET B 1 52 ? 16.547 -6.066 -19.219 1 93.69 52 MET B O 1
ATOM 2270 N N . LEU B 1 53 ? 14.953 -5.309 -20.531 1 93.69 53 LEU B N 1
ATOM 2271 C CA . LEU B 1 53 ? 14.562 -6.57 -21.141 1 93.69 53 LEU B CA 1
ATOM 2272 C C . LEU B 1 53 ? 14.789 -6.543 -22.656 1 93.69 53 LEU B C 1
ATOM 2274 O O . LEU B 1 53 ? 14.82 -5.469 -23.266 1 93.69 53 LEU B O 1
ATOM 2278 N N . PRO B 1 54 ? 14.961 -7.754 -23.188 1 90.06 54 PRO B N 1
ATOM 2279 C CA . PRO B 1 54 ? 15.117 -7.781 -24.641 1 90.06 54 PRO B CA 1
ATOM 2280 C C . PRO B 1 54 ? 13.844 -7.367 -25.375 1 90.06 54 PRO B C 1
ATOM 2282 O O . PRO B 1 54 ? 12.742 -7.754 -24.984 1 90.06 54 PRO B O 1
ATOM 2285 N N . ASN B 1 55 ? 13.859 -6.562 -26.422 1 87.06 55 ASN B N 1
ATOM 2286 C CA . ASN B 1 55 ? 12.812 -6.211 -27.375 1 87.06 55 ASN B CA 1
ATOM 2287 C C . ASN B 1 55 ? 11.797 -5.246 -26.766 1 87.06 55 ASN B C 1
ATOM 2289 O O . ASN B 1 55 ? 11.141 -4.496 -27.484 1 87.06 55 ASN B O 1
ATOM 2293 N N . ILE B 1 56 ? 11.555 -5.355 -25.406 1 88.44 56 ILE B N 1
ATOM 2294 C CA . ILE B 1 56 ? 10.586 -4.469 -24.781 1 88.44 56 ILE B CA 1
ATOM 2295 C C . ILE B 1 56 ? 11.203 -3.801 -23.562 1 88.44 56 ILE B C 1
ATOM 2297 O O . ILE B 1 56 ? 11.914 -4.445 -22.797 1 88.44 56 ILE B O 1
ATOM 2301 N N . ASN B 1 57 ? 10.914 -2.541 -23.422 1 91.38 57 ASN B N 1
ATOM 2302 C CA . ASN B 1 57 ? 11.352 -1.801 -22.234 1 91.38 57 ASN B CA 1
ATOM 2303 C C . ASN B 1 57 ? 10.43 -2.033 -21.047 1 91.38 57 ASN B C 1
ATOM 2305 O O . ASN B 1 57 ? 9.203 -1.968 -21.188 1 91.38 57 ASN B O 1
ATOM 2309 N N . GLY B 1 58 ? 10.977 -2.375 -19.906 1 94.75 58 GLY B N 1
ATOM 2310 C CA . GLY B 1 58 ? 10.18 -2.596 -18.703 1 94.75 58 GLY B CA 1
ATOM 2311 C C . GLY B 1 58 ? 9.242 -1.444 -18.391 1 94.75 58 GLY B C 1
ATOM 2312 O O . GLY B 1 58 ? 8.172 -1.647 -17.812 1 94.75 58 GLY B O 1
ATOM 2313 N N . PHE B 1 59 ? 9.57 -0.226 -18.812 1 95.88 59 PHE B N 1
ATOM 2314 C CA . PHE B 1 59 ? 8.695 0.928 -18.656 1 95.88 59 PHE B CA 1
ATOM 2315 C C . PHE B 1 59 ? 7.395 0.741 -19.422 1 95.88 59 PHE B C 1
ATOM 2317 O O . PHE B 1 59 ? 6.32 1.1 -18.938 1 95.88 59 PHE B O 1
ATOM 2324 N N . ASP B 1 60 ? 7.547 0.218 -20.531 1 95.5 60 ASP B N 1
ATOM 2325 C CA . ASP B 1 60 ? 6.371 0.001 -21.359 1 95.5 60 ASP B CA 1
ATOM 2326 C C . ASP B 1 60 ? 5.426 -1.017 -20.734 1 95.5 60 ASP B C 1
ATOM 2328 O O . ASP B 1 60 ? 4.207 -0.861 -20.797 1 95.5 60 ASP B O 1
ATOM 2332 N N . ILE B 1 61 ? 6 -2.014 -20.141 1 96 61 ILE B N 1
ATOM 2333 C CA . ILE B 1 61 ? 5.199 -3.029 -19.469 1 96 61 ILE B CA 1
ATOM 2334 C C . ILE B 1 61 ? 4.438 -2.395 -18.312 1 96 61 ILE B C 1
ATOM 2336 O O . ILE B 1 61 ? 3.225 -2.578 -18.172 1 96 61 ILE B O 1
ATOM 2340 N N . LEU B 1 62 ? 5.145 -1.646 -17.5 1 96.75 62 LEU B N 1
ATOM 2341 C CA . LEU B 1 62 ? 4.531 -0.966 -16.359 1 96.75 62 LEU B CA 1
ATOM 2342 C C . LEU B 1 62 ? 3.434 -0.015 -16.828 1 96.75 62 LEU B C 1
ATOM 2344 O O . LEU B 1 62 ? 2.338 -0.003 -16.266 1 96.75 62 LEU B O 1
ATOM 2348 N N . LYS B 1 63 ? 3.736 0.751 -17.844 1 95.56 63 LYS B N 1
ATOM 2349 C CA . LYS B 1 63 ? 2.771 1.703 -18.391 1 95.56 63 LYS B CA 1
ATOM 2350 C C . LYS B 1 63 ? 1.501 0.994 -18.859 1 95.56 63 LYS B C 1
ATOM 2352 O O . LYS B 1 63 ? 0.391 1.442 -18.562 1 95.56 63 LYS B O 1
ATOM 2357 N N . LYS B 1 64 ? 1.695 -0.032 -19.531 1 94.56 64 LYS B N 1
ATOM 2358 C CA . LYS B 1 64 ? 0.557 -0.789 -20.047 1 94.56 64 LYS B CA 1
ATOM 2359 C C . LYS B 1 64 ? -0.277 -1.367 -18.906 1 94.56 64 LYS B C 1
ATOM 2361 O O . LYS B 1 64 ? -1.508 -1.363 -18.969 1 94.56 64 LYS B O 1
ATOM 2366 N N . MET B 1 65 ? 0.367 -1.909 -17.875 1 94.5 65 MET B N 1
ATOM 2367 C CA . MET B 1 65 ? -0.338 -2.406 -16.688 1 94.5 65 MET B CA 1
ATOM 2368 C C . MET B 1 65 ? -1.27 -1.34 -16.125 1 94.5 65 MET B C 1
ATOM 2370 O O . MET B 1 65 ? -2.443 -1.608 -15.867 1 94.5 65 MET B O 1
ATOM 2374 N N . ARG B 1 66 ? -0.751 -0.156 -15.984 1 93.31 66 ARG B N 1
ATOM 2375 C CA . ARG B 1 66 ? -1.497 0.914 -15.336 1 93.31 66 ARG B CA 1
ATOM 2376 C C . ARG B 1 66 ? -2.605 1.441 -16.234 1 93.31 66 ARG B C 1
ATOM 2378 O O . ARG B 1 66 ? -3.707 1.737 -15.773 1 93.31 66 ARG B O 1
ATOM 2385 N N . VAL B 1 67 ? -2.314 1.528 -17.516 1 91.12 67 VAL B N 1
ATOM 2386 C CA . VAL B 1 67 ? -3.32 1.955 -18.484 1 91.12 67 VAL B CA 1
ATOM 2387 C C . VAL B 1 67 ? -4.492 0.975 -18.484 1 91.12 67 VAL B C 1
ATOM 2389 O O . VAL B 1 67 ? -5.648 1.377 -18.641 1 91.12 67 VAL B O 1
ATOM 2392 N N . ASN B 1 68 ? -4.152 -0.283 -18.25 1 91.56 68 ASN B N 1
ATOM 2393 C CA . ASN B 1 68 ? -5.176 -1.324 -18.219 1 91.56 68 ASN B CA 1
ATOM 2394 C C . ASN B 1 68 ? -5.801 -1.465 -16.844 1 91.56 68 ASN B C 1
ATOM 2396 O O . ASN B 1 68 ? -6.484 -2.451 -16.562 1 91.56 68 ASN B O 1
ATOM 2400 N N . ASN B 1 69 ? -5.473 -0.57 -15.938 1 88.5 69 ASN B N 1
ATOM 2401 C CA . ASN B 1 69 ? -6.035 -0.479 -14.594 1 88.5 69 ASN B CA 1
ATOM 2402 C C . ASN B 1 69 ? -5.637 -1.677 -13.742 1 88.5 69 ASN B C 1
ATOM 2404 O O . ASN B 1 69 ? -6.438 -2.17 -12.945 1 88.5 69 ASN B O 1
ATOM 2408 N N . ILE B 1 70 ? -4.512 -2.232 -14.078 1 90.81 70 ILE B N 1
ATOM 2409 C CA . ILE B 1 70 ? -3.926 -3.266 -13.227 1 90.81 70 ILE B CA 1
ATOM 2410 C C . ILE B 1 70 ? -3.098 -2.617 -12.117 1 90.81 70 ILE B C 1
ATOM 2412 O O . ILE B 1 70 ? -2.012 -2.09 -12.375 1 90.81 70 ILE B O 1
ATOM 2416 N N . ASP B 1 71 ? -3.568 -2.773 -10.914 1 90.12 71 ASP B N 1
ATOM 2417 C CA . ASP B 1 71 ? -2.967 -2.027 -9.812 1 90.12 71 ASP B CA 1
ATOM 2418 C C . ASP B 1 71 ? -2.006 -2.904 -9.016 1 90.12 71 ASP B C 1
ATOM 2420 O O . ASP B 1 71 ? -1.517 -2.498 -7.957 1 90.12 71 ASP B O 1
ATOM 2424 N N . THR B 1 72 ? -1.771 -4.105 -9.594 1 94.19 72 THR B N 1
ATOM 2425 C CA . THR B 1 72 ? -0.808 -4.973 -8.922 1 94.19 72 THR B CA 1
ATOM 2426 C C . THR B 1 72 ? 0.482 -4.219 -8.617 1 94.19 72 THR B C 1
ATOM 2428 O O . THR B 1 72 ? 1.032 -3.543 -9.492 1 94.19 72 THR B O 1
ATOM 2431 N N . PRO B 1 73 ? 0.957 -4.254 -7.332 1 96.94 73 PRO B N 1
ATOM 2432 C CA . PRO B 1 73 ? 2.201 -3.559 -7 1 96.94 73 PRO B CA 1
ATOM 2433 C C . PRO B 1 73 ? 3.395 -4.066 -7.805 1 96.94 73 PRO B C 1
ATOM 2435 O O . PRO B 1 73 ? 3.514 -5.273 -8.047 1 96.94 73 PRO B O 1
ATOM 2438 N N . VAL B 1 74 ? 4.266 -3.115 -8.188 1 98.12 74 VAL B N 1
ATOM 2439 C CA . VAL B 1 74 ? 5.438 -3.463 -8.992 1 98.12 74 VAL B CA 1
ATOM 2440 C C . VAL B 1 74 ? 6.699 -2.941 -8.305 1 98.12 74 VAL B C 1
ATOM 2442 O O . VAL B 1 74 ? 6.785 -1.762 -7.961 1 98.12 74 VAL B O 1
ATOM 2445 N N . LEU B 1 75 ? 7.621 -3.811 -8.023 1 98.69 75 LEU B N 1
ATOM 2446 C CA . LEU B 1 75 ? 8.977 -3.461 -7.617 1 98.69 75 LEU B CA 1
ATOM 2447 C C . LEU B 1 75 ? 9.93 -3.52 -8.805 1 98.69 75 LEU B C 1
ATOM 2449 O O . LEU B 1 75 ? 10.133 -4.586 -9.391 1 98.69 75 LEU B O 1
ATOM 2453 N N . ILE B 1 76 ? 10.492 -2.373 -9.188 1 98.62 76 ILE B N 1
ATOM 2454 C CA . ILE B 1 76 ? 11.469 -2.322 -10.266 1 98.62 76 ILE B CA 1
ATOM 2455 C C . ILE B 1 76 ? 12.828 -2.799 -9.758 1 98.62 76 ILE B C 1
ATOM 2457 O O . ILE B 1 76 ? 13.312 -2.33 -8.727 1 98.62 76 ILE B O 1
ATOM 2461 N N . LEU B 1 77 ? 13.414 -3.771 -10.352 1 98.12 77 LEU B N 1
ATOM 2462 C CA . LEU B 1 77 ? 14.75 -4.293 -10.062 1 98.12 77 LEU B CA 1
ATOM 2463 C C . LEU B 1 77 ? 15.648 -4.188 -11.289 1 98.12 77 LEU B C 1
ATOM 2465 O O . LEU B 1 77 ? 15.508 -4.957 -12.242 1 98.12 77 LEU B O 1
ATOM 2469 N N . THR B 1 78 ? 16.594 -3.234 -11.273 1 96.5 78 THR B N 1
ATOM 2470 C CA . THR B 1 78 ? 17.328 -2.934 -12.5 1 96.5 78 THR B CA 1
ATOM 2471 C C . THR B 1 78 ? 18.703 -2.348 -12.18 1 96.5 78 THR B C 1
ATOM 2473 O O . THR B 1 78 ? 18.969 -1.993 -11.031 1 96.5 78 THR B O 1
ATOM 2476 N N . ALA B 1 79 ? 19.578 -2.27 -13.188 1 95.31 79 ALA B N 1
ATOM 2477 C CA . ALA B 1 79 ? 20.891 -1.652 -13.047 1 95.31 79 ALA B CA 1
ATOM 2478 C C . ALA B 1 79 ? 20.812 -0.14 -13.234 1 95.31 79 ALA B C 1
ATOM 2480 O O . ALA B 1 79 ? 21.75 0.584 -12.914 1 95.31 79 ALA B O 1
ATOM 2481 N N . LYS B 1 80 ? 19.734 0.326 -13.773 1 94.94 80 LYS B N 1
ATOM 2482 C CA . LYS B 1 80 ? 19.562 1.763 -13.977 1 94.94 80 LYS B CA 1
ATOM 2483 C C . LYS B 1 80 ? 19.438 2.498 -12.648 1 94.94 80 LYS B C 1
ATOM 2485 O O . LYS B 1 80 ? 18.5 2.26 -11.883 1 94.94 80 LYS B O 1
ATOM 2490 N N . GLU B 1 81 ? 20.281 3.402 -12.453 1 93.94 81 GLU B N 1
ATOM 2491 C CA . GLU B 1 81 ? 20.344 3.984 -11.117 1 93.94 81 GLU B CA 1
ATOM 2492 C C . GLU B 1 81 ? 20.141 5.496 -11.164 1 93.94 81 GLU B C 1
ATOM 2494 O O . GLU B 1 81 ? 20.172 6.164 -10.125 1 93.94 81 GLU B O 1
ATOM 2499 N N . THR B 1 82 ? 19.969 6.059 -12.352 1 95.06 82 THR B N 1
ATOM 2500 C CA . THR B 1 82 ? 19.891 7.512 -12.445 1 95.06 82 THR B CA 1
ATOM 2501 C C . THR B 1 82 ? 18.609 8.023 -11.797 1 95.06 82 THR B C 1
ATOM 2503 O O . THR B 1 82 ? 17.609 7.312 -11.734 1 95.06 82 THR B O 1
ATOM 2506 N N . LEU B 1 83 ? 18.656 9.227 -11.367 1 95.69 83 LEU B N 1
ATOM 2507 C CA . LEU B 1 83 ? 17.484 9.883 -10.797 1 95.69 83 LEU B CA 1
ATOM 2508 C C . LEU B 1 83 ? 16.328 9.891 -11.797 1 95.69 83 LEU B C 1
ATOM 2510 O O . LEU B 1 83 ? 15.18 9.641 -11.422 1 95.69 83 LEU B O 1
ATOM 2514 N N . ASP B 1 84 ? 16.641 10.211 -13.016 1 95.94 84 ASP B N 1
ATOM 2515 C CA . ASP B 1 84 ? 15.625 10.289 -14.062 1 95.94 84 ASP B CA 1
ATOM 2516 C C . ASP B 1 84 ? 14.898 8.953 -14.211 1 95.94 84 ASP B C 1
ATOM 2518 O O . ASP B 1 84 ? 13.664 8.93 -14.32 1 95.94 84 ASP B O 1
ATOM 2522 N N . ASP B 1 85 ? 15.656 7.887 -14.172 1 95.81 85 ASP B N 1
ATOM 2523 C CA . ASP B 1 85 ? 15.055 6.566 -14.289 1 95.81 85 ASP B CA 1
ATOM 2524 C C . ASP B 1 85 ? 14.148 6.266 -13.094 1 95.81 85 ASP B C 1
ATOM 2526 O O . ASP B 1 85 ? 13.031 5.77 -13.266 1 95.81 85 ASP B O 1
ATOM 2530 N N . LYS B 1 86 ? 14.625 6.574 -11.93 1 96.62 86 LYS B N 1
ATOM 2531 C CA . LYS B 1 86 ? 13.852 6.324 -10.719 1 96.62 86 LYS B CA 1
ATOM 2532 C C . LYS B 1 86 ? 12.555 7.129 -10.719 1 96.62 86 LYS B C 1
ATOM 2534 O O . LYS B 1 86 ? 11.477 6.578 -10.5 1 96.62 86 LYS B O 1
ATOM 2539 N N . VAL B 1 87 ? 12.633 8.398 -10.969 1 96.12 87 VAL B N 1
ATOM 2540 C CA . VAL B 1 87 ? 11.484 9.289 -10.938 1 96.12 87 VAL B CA 1
ATOM 2541 C C . VAL B 1 87 ? 10.484 8.875 -12.016 1 96.12 87 VAL B C 1
ATOM 2543 O O . VAL B 1 87 ? 9.273 8.867 -11.773 1 96.12 87 VAL B O 1
ATOM 2546 N N . GLU B 1 88 ? 10.992 8.523 -13.156 1 95.81 88 GLU B N 1
ATOM 2547 C CA . GLU B 1 88 ? 10.117 8.062 -14.234 1 95.81 88 GLU B CA 1
ATOM 2548 C C . GLU B 1 88 ? 9.352 6.805 -13.828 1 95.81 88 GLU B C 1
ATOM 2550 O O . GLU B 1 88 ? 8.141 6.711 -14.047 1 95.81 88 GLU B O 1
ATOM 2555 N N . ALA B 1 89 ? 10.078 5.859 -13.25 1 96.88 89 ALA B N 1
ATOM 2556 C CA . ALA B 1 89 ? 9.453 4.609 -12.82 1 96.88 89 ALA B CA 1
ATOM 2557 C C . ALA B 1 89 ? 8.32 4.875 -11.836 1 96.88 89 ALA B C 1
ATOM 2559 O O . ALA B 1 89 ? 7.219 4.34 -11.992 1 96.88 89 ALA B O 1
ATOM 2560 N N . PHE B 1 90 ? 8.547 5.707 -10.859 1 95.5 90 PHE B N 1
ATOM 2561 C CA . PHE B 1 90 ? 7.539 6.023 -9.859 1 95.5 90 PHE B CA 1
ATOM 2562 C C . PHE B 1 90 ? 6.379 6.793 -10.477 1 95.5 90 PHE B C 1
ATOM 2564 O O . PHE B 1 90 ? 5.219 6.559 -10.141 1 95.5 90 PHE B O 1
ATOM 2571 N N . THR B 1 91 ? 6.684 7.68 -11.391 1 92.75 91 THR B N 1
ATOM 2572 C CA . THR B 1 91 ? 5.664 8.484 -12.055 1 92.75 91 THR B CA 1
ATOM 2573 C C . THR B 1 91 ? 4.707 7.605 -12.852 1 92.75 91 THR B C 1
ATOM 2575 O O . THR B 1 91 ? 3.5 7.844 -12.859 1 92.75 91 THR B O 1
ATOM 2578 N N . ILE B 1 92 ? 5.258 6.586 -13.484 1 93.5 92 ILE B N 1
ATOM 2579 C CA . ILE B 1 92 ? 4.438 5.684 -14.289 1 93.5 92 ILE B CA 1
ATOM 2580 C C . ILE B 1 92 ? 3.572 4.824 -13.367 1 93.5 92 ILE B C 1
ATOM 2582 O O . ILE B 1 92 ? 2.449 4.457 -13.727 1 93.5 92 ILE B O 1
ATOM 2586 N N . GLY B 1 93 ? 4.164 4.504 -12.211 1 94.69 93 GLY B N 1
ATOM 2587 C CA . GLY B 1 93 ? 3.303 3.783 -11.289 1 94.69 93 GLY B CA 1
ATOM 2588 C C . GLY B 1 93 ? 4.031 2.701 -10.508 1 94.69 93 GLY B C 1
ATOM 2589 O O . GLY B 1 93 ? 3.4 1.809 -9.938 1 94.69 93 GLY B O 1
ATOM 2590 N N . ALA B 1 94 ? 5.367 2.719 -10.523 1 97.12 94 ALA B N 1
ATOM 2591 C CA . ALA B 1 94 ? 6.121 1.766 -9.711 1 97.12 94 ALA B CA 1
ATOM 2592 C C . ALA B 1 94 ? 5.879 1.999 -8.227 1 97.12 94 ALA B C 1
ATOM 2594 O O . ALA B 1 94 ? 5.68 3.137 -7.793 1 97.12 94 ALA B O 1
ATOM 2595 N N . ASN B 1 95 ? 5.957 0.947 -7.473 1 97.12 95 ASN B N 1
ATOM 2596 C CA . ASN B 1 95 ? 5.691 1.031 -6.039 1 97.12 95 ASN B CA 1
ATOM 2597 C C . ASN B 1 95 ? 6.984 1.049 -5.23 1 97.12 95 ASN B C 1
ATOM 2599 O O . ASN B 1 95 ? 6.988 1.456 -4.066 1 97.12 95 ASN B O 1
ATOM 2603 N N . ASP B 1 96 ? 8.023 0.549 -5.785 1 98.06 96 ASP B N 1
ATOM 2604 C CA . ASP B 1 96 ? 9.367 0.583 -5.215 1 98.06 96 ASP B CA 1
ATOM 2605 C C . ASP B 1 96 ? 10.43 0.443 -6.305 1 98.06 96 ASP B C 1
ATOM 2607 O O . ASP B 1 96 ? 10.102 0.188 -7.465 1 98.06 96 ASP B O 1
ATOM 2611 N N . TYR B 1 97 ? 11.617 0.746 -5.938 1 98.25 97 TYR B N 1
ATOM 2612 C CA . TYR B 1 97 ? 12.75 0.737 -6.859 1 98.25 97 TYR B CA 1
ATOM 2613 C C . TYR B 1 97 ? 14.016 0.255 -6.164 1 98.25 97 TYR B C 1
ATOM 2615 O O . TYR B 1 97 ? 14.422 0.814 -5.145 1 98.25 97 TYR B O 1
ATOM 2623 N N . LEU B 1 98 ? 14.641 -0.817 -6.66 1 97.94 98 LEU B N 1
ATOM 2624 C CA . LEU B 1 98 ? 15.867 -1.387 -6.109 1 97.94 98 LEU B CA 1
ATOM 2625 C C . LEU B 1 98 ? 16.922 -1.562 -7.203 1 97.94 98 LEU B C 1
ATOM 2627 O O . LEU B 1 98 ? 16.672 -2.246 -8.195 1 97.94 98 LEU B O 1
ATOM 2631 N N . THR B 1 99 ? 18.062 -0.957 -7.02 1 97.06 99 THR B N 1
ATOM 2632 C CA . THR B 1 99 ? 19.109 -0.971 -8.031 1 97.06 99 THR B CA 1
ATOM 2633 C C . THR B 1 99 ? 19.969 -2.223 -7.898 1 97.06 99 THR B C 1
ATOM 2635 O O . THR B 1 99 ? 20.203 -2.709 -6.789 1 97.06 99 THR B O 1
ATOM 2638 N N . LYS B 1 100 ? 20.391 -2.754 -9.016 1 96.62 100 LYS B N 1
ATOM 2639 C CA . LYS B 1 100 ? 21.406 -3.793 -9.062 1 96.62 100 LYS B CA 1
ATOM 2640 C C . LYS B 1 100 ? 22.812 -3.189 -8.984 1 96.62 100 LYS B C 1
ATOM 2642 O O . LYS B 1 100 ? 23.078 -2.158 -9.602 1 96.62 100 LYS B O 1
ATOM 2647 N N . PRO B 1 101 ? 23.766 -3.836 -8.305 1 96.69 101 PRO B N 1
ATOM 2648 C CA . PRO B 1 101 ? 23.609 -5.027 -7.469 1 96.69 101 PRO B CA 1
ATOM 2649 C C . PRO B 1 101 ? 22.828 -4.742 -6.184 1 96.69 101 PRO B C 1
ATOM 2651 O O . PRO B 1 101 ? 22.641 -3.58 -5.816 1 96.69 101 PRO B O 1
ATOM 2654 N N . PHE B 1 102 ? 22.344 -5.781 -5.625 1 96.56 102 PHE B N 1
ATOM 2655 C CA . PHE B 1 102 ? 21.516 -5.637 -4.43 1 96.56 102 PHE B CA 1
ATOM 2656 C C . PHE B 1 102 ? 21.734 -6.812 -3.484 1 96.56 102 PHE B C 1
ATOM 2658 O O . PHE B 1 102 ? 22.344 -7.816 -3.857 1 96.56 102 PHE B O 1
ATOM 2665 N N . TYR B 1 103 ? 21.281 -6.57 -2.211 1 96.62 103 TYR B N 1
ATOM 2666 C CA . TYR B 1 103 ? 21.266 -7.66 -1.239 1 96.62 103 TYR B CA 1
ATOM 2667 C C . TYR B 1 103 ? 19.922 -8.391 -1.281 1 96.62 103 TYR B C 1
ATOM 2669 O O . TYR B 1 103 ? 18.859 -7.766 -1.241 1 96.62 103 TYR B O 1
ATOM 2677 N N . MET B 1 104 ? 19.984 -9.703 -1.319 1 97.38 104 MET B N 1
ATOM 2678 C CA . MET B 1 104 ? 18.781 -10.523 -1.377 1 97.38 104 MET B CA 1
ATOM 2679 C C . MET B 1 104 ? 17.875 -10.258 -0.176 1 97.38 104 MET B C 1
ATOM 2681 O O . MET B 1 104 ? 16.656 -10.203 -0.312 1 97.38 104 MET B O 1
ATOM 2685 N N . GLU B 1 105 ? 18.469 -10.039 0.942 1 96.69 105 GLU B N 1
ATOM 2686 C CA . GLU B 1 105 ? 17.703 -9.773 2.162 1 96.69 105 GLU B CA 1
ATOM 2687 C C . GLU B 1 105 ? 16.906 -8.484 2.041 1 96.69 105 GLU B C 1
ATOM 2689 O O . GLU B 1 105 ? 15.781 -8.391 2.549 1 96.69 105 GLU B O 1
ATOM 2694 N N . GLU B 1 106 ? 17.484 -7.516 1.4 1 96.81 106 GLU B N 1
ATOM 2695 C CA . GLU B 1 106 ? 16.781 -6.258 1.202 1 96.81 106 GLU B CA 1
ATOM 2696 C C . GLU B 1 106 ? 15.609 -6.434 0.235 1 96.81 106 GLU B C 1
ATOM 2698 O O . GLU B 1 106 ? 14.531 -5.867 0.443 1 96.81 106 GLU B O 1
ATOM 2703 N N . LEU B 1 107 ? 15.828 -7.203 -0.823 1 98.12 107 LEU B N 1
ATOM 2704 C CA . LEU B 1 107 ? 14.758 -7.48 -1.775 1 98.12 107 LEU B CA 1
ATOM 2705 C C . LEU B 1 107 ? 13.555 -8.109 -1.076 1 98.12 107 LEU B C 1
ATOM 2707 O O . LEU B 1 107 ? 12.422 -7.656 -1.249 1 98.12 107 LEU B O 1
ATOM 2711 N N . VAL B 1 108 ? 13.836 -9.117 -0.258 1 96.75 108 VAL B N 1
ATOM 2712 C CA . VAL B 1 108 ? 12.773 -9.82 0.461 1 96.75 108 VAL B CA 1
ATOM 2713 C C . VAL B 1 108 ? 12.039 -8.844 1.375 1 96.75 108 VAL B C 1
ATOM 2715 O O . VAL B 1 108 ? 10.805 -8.82 1.399 1 96.75 108 VAL B O 1
ATOM 2718 N N . ALA B 1 109 ? 12.773 -8.047 2.072 1 95.69 109 ALA B N 1
ATOM 2719 C CA . ALA B 1 109 ? 12.203 -7.086 3.004 1 95.69 109 ALA B CA 1
ATOM 2720 C C . ALA B 1 109 ? 11.305 -6.086 2.277 1 95.69 109 ALA B C 1
ATOM 2722 O O . ALA B 1 109 ? 10.234 -5.727 2.775 1 95.69 109 ALA B O 1
ATOM 2723 N N . ARG B 1 110 ? 11.758 -5.633 1.146 1 97.56 110 ARG B N 1
ATOM 2724 C CA . ARG B 1 110 ? 10.992 -4.66 0.371 1 97.56 110 ARG B CA 1
ATOM 2725 C C . ARG B 1 110 ? 9.711 -5.277 -0.176 1 97.56 110 ARG B C 1
ATOM 2727 O O . ARG B 1 110 ? 8.672 -4.621 -0.231 1 97.56 110 ARG B O 1
ATOM 2734 N N . VAL B 1 111 ? 9.758 -6.512 -0.581 1 96.62 111 VAL B N 1
ATOM 2735 C CA . VAL B 1 111 ? 8.57 -7.211 -1.045 1 96.62 111 VAL B CA 1
ATOM 2736 C C . VAL B 1 111 ? 7.531 -7.262 0.076 1 96.62 111 VAL B C 1
ATOM 2738 O O . VAL B 1 111 ? 6.367 -6.914 -0.131 1 96.62 111 VAL B O 1
ATOM 2741 N N . TYR B 1 112 ? 7.98 -7.609 1.241 1 94.44 112 TYR B N 1
ATOM 2742 C CA . TYR B 1 112 ? 7.074 -7.645 2.387 1 94.44 112 TYR B CA 1
ATOM 2743 C C . TYR B 1 112 ? 6.516 -6.258 2.684 1 94.44 112 TYR B C 1
ATOM 2745 O O . TYR B 1 112 ? 5.332 -6.117 2.994 1 94.44 112 TYR B O 1
ATOM 2753 N N . ALA B 1 113 ? 7.363 -5.266 2.568 1 95.31 113 ALA B N 1
ATOM 2754 C CA . ALA B 1 113 ? 6.941 -3.898 2.857 1 95.31 113 ALA B CA 1
ATOM 2755 C C . ALA B 1 113 ? 5.836 -3.451 1.906 1 95.31 113 ALA B C 1
ATOM 2757 O O . ALA B 1 113 ? 4.855 -2.834 2.33 1 95.31 113 ALA B O 1
ATOM 2758 N N . ILE B 1 114 ? 6.012 -3.756 0.661 1 96.44 114 ILE B N 1
ATOM 2759 C CA . ILE B 1 114 ? 5.02 -3.387 -0.344 1 96.44 114 ILE B CA 1
ATOM 2760 C C . ILE B 1 114 ? 3.693 -4.078 -0.037 1 96.44 114 ILE B C 1
ATOM 2762 O O . ILE B 1 114 ? 2.635 -3.443 -0.062 1 96.44 114 ILE B O 1
ATOM 2766 N N . LEU B 1 115 ? 3.746 -5.324 0.291 1 93.81 115 LEU B N 1
ATOM 2767 C CA . LEU B 1 115 ? 2.545 -6.113 0.555 1 93.81 115 LEU B CA 1
ATOM 2768 C C . LEU B 1 115 ? 1.847 -5.629 1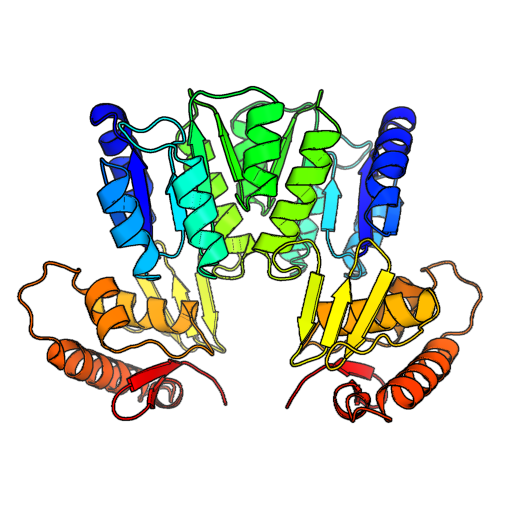.822 1 93.81 115 LEU B C 1
ATOM 2770 O O . LEU B 1 115 ? 0.616 -5.625 1.896 1 93.81 115 LEU B O 1
ATOM 2774 N N . ARG B 1 116 ? 2.615 -5.203 2.783 1 92 116 ARG B N 1
ATOM 2775 C CA . ARG B 1 116 ? 2.039 -4.609 3.984 1 92 116 ARG B CA 1
ATOM 2776 C C . ARG B 1 116 ? 1.388 -3.266 3.676 1 92 116 ARG B C 1
ATOM 2778 O O . ARG B 1 116 ? 0.287 -2.979 4.152 1 92 116 ARG B O 1
ATOM 2785 N N . THR B 1 117 ? 2.117 -2.508 2.893 1 92.56 117 THR B N 1
ATOM 2786 C CA . THR B 1 117 ? 1.643 -1.17 2.557 1 92.56 117 THR B CA 1
ATOM 2787 C C . THR B 1 117 ? 0.32 -1.24 1.799 1 92.56 117 THR B C 1
ATOM 2789 O O . THR B 1 117 ? -0.561 -0.4 1.998 1 92.56 117 THR B O 1
ATOM 2792 N N . ASN B 1 118 ? 0.191 -2.207 0.971 1 89.38 118 ASN B N 1
ATOM 2793 C CA . ASN B 1 118 ? -1.028 -2.322 0.178 1 89.38 118 ASN B CA 1
ATOM 2794 C C . ASN B 1 118 ? -2.139 -3.021 0.957 1 89.38 118 ASN B C 1
ATOM 2796 O O . ASN B 1 118 ? -3.199 -3.316 0.404 1 89.38 118 ASN B O 1
ATOM 2800 N N . GLY B 1 119 ? -1.865 -3.367 2.225 1 83.06 119 GLY B N 1
ATOM 2801 C CA . GLY B 1 119 ? -2.889 -3.885 3.119 1 83.06 119 GLY B CA 1
ATOM 2802 C C . GLY B 1 119 ? -3.104 -5.379 2.979 1 83.06 119 GLY B C 1
ATOM 2803 O O . GLY B 1 119 ? -4.004 -5.941 3.604 1 83.06 119 GLY B O 1
ATOM 2804 N N . LYS B 1 120 ? -2.344 -5.961 2.207 1 73.94 120 LYS B N 1
ATOM 2805 C CA . LYS B 1 120 ? -2.535 -7.387 1.968 1 73.94 120 LYS B CA 1
ATOM 2806 C C . LYS B 1 120 ? -2.084 -8.211 3.17 1 73.94 120 LYS B C 1
ATOM 2808 O O . LYS B 1 120 ? -2.693 -9.234 3.49 1 73.94 120 LYS B O 1
ATOM 2813 N N . ILE B 1 121 ? -1.013 -7.707 3.787 1 79.5 121 ILE B N 1
ATOM 2814 C CA . ILE B 1 121 ? -0.56 -8.469 4.945 1 79.5 121 ILE B CA 1
ATOM 2815 C C . ILE B 1 121 ? -0.437 -7.551 6.156 1 79.5 121 ILE B C 1
ATOM 2817 O O . ILE B 1 121 ? -0.311 -6.332 6.008 1 79.5 121 ILE B O 1
ATOM 2821 N N . LYS B 1 122 ? -0.777 -8.125 7.262 1 73.94 122 LYS B N 1
ATOM 2822 C CA . LYS B 1 122 ? -0.592 -7.41 8.523 1 73.94 122 LYS B CA 1
ATOM 2823 C C . LYS B 1 122 ? 0.797 -7.664 9.102 1 73.94 122 LYS B C 1
ATOM 2825 O O . LYS B 1 122 ? 1.605 -8.375 8.5 1 73.94 122 LYS B O 1
ATOM 2830 N N . GLU B 1 123 ? 0.908 -7.137 10.289 1 64.19 123 GLU B N 1
ATOM 2831 C CA . GLU B 1 123 ? 2.18 -7.312 10.992 1 64.19 123 GLU B CA 1
ATOM 2832 C C . GLU B 1 123 ? 2.525 -8.789 11.141 1 64.19 123 GLU B C 1
ATOM 2834 O O . GLU B 1 123 ? 1.634 -9.641 11.156 1 64.19 123 GLU B O 1
ATOM 2839 N N . ARG B 1 124 ? 3.711 -9.305 10.867 1 63.69 124 ARG B N 1
ATOM 2840 C CA . ARG B 1 124 ? 4.27 -10.641 11.07 1 63.69 124 ARG B CA 1
ATOM 2841 C C . ARG B 1 124 ? 3.875 -11.57 9.93 1 63.69 124 ARG B C 1
ATOM 2843 O O . ARG B 1 124 ? 3.582 -12.75 10.148 1 63.69 124 ARG B O 1
ATOM 2850 N N . ASN B 1 125 ? 3.463 -11.109 8.922 1 71.12 125 ASN B N 1
ATOM 2851 C CA . ASN B 1 125 ? 3.285 -11.875 7.695 1 71.12 125 ASN B CA 1
ATOM 2852 C C . ASN B 1 125 ? 1.972 -12.648 7.703 1 71.12 125 ASN B C 1
ATOM 2854 O O . ASN B 1 125 ? 1.901 -13.766 7.184 1 71.12 125 ASN B O 1
ATOM 2858 N N . GLY B 1 126 ? 1.05 -12.156 8.391 1 85.12 126 GLY B N 1
ATOM 2859 C CA . GLY B 1 126 ? -0.212 -12.883 8.445 1 85.12 126 GLY B CA 1
ATOM 2860 C C . GLY B 1 126 ? -1.369 -12.102 7.852 1 85.12 126 GLY B C 1
ATOM 2861 O O . GLY B 1 126 ? -1.231 -10.914 7.535 1 85.12 126 GLY B O 1
ATOM 2862 N N . LEU B 1 127 ? -2.43 -12.914 7.453 1 90.81 127 LEU B N 1
ATOM 2863 C CA . LEU B 1 127 ? -3.709 -12.367 7.012 1 90.81 127 LEU B CA 1
ATOM 2864 C C . LEU B 1 127 ? -4.789 -12.602 8.062 1 90.81 127 LEU B C 1
ATOM 2866 O O . LEU B 1 127 ? -4.809 -13.641 8.719 1 90.81 127 LEU B O 1
ATOM 2870 N N . GLU B 1 128 ? -5.574 -11.578 8.211 1 89.44 128 GLU B N 1
ATOM 2871 C CA . GLU B 1 128 ? -6.617 -11.695 9.227 1 89.44 128 GLU B CA 1
ATOM 2872 C C . GLU B 1 128 ? -7.984 -11.336 8.664 1 89.44 128 GLU B C 1
ATOM 2874 O O . GLU B 1 128 ? -8.094 -10.445 7.812 1 89.44 128 GLU B O 1
ATOM 2879 N N . PHE B 1 129 ? -8.992 -12.031 9.07 1 92.5 129 PHE B N 1
ATOM 2880 C CA . PHE B 1 129 ? -10.406 -11.781 8.836 1 92.5 129 PHE B CA 1
ATOM 2881 C C . PHE B 1 129 ? -11.25 -12.297 9.992 1 92.5 129 PHE B C 1
ATOM 2883 O O . PHE B 1 129 ? -11.422 -13.508 10.148 1 92.5 129 PHE B O 1
ATOM 2890 N N . LYS B 1 130 ? -11.734 -11.273 10.766 1 93.12 130 LYS B N 1
ATOM 2891 C CA . LYS B 1 130 ? -12.422 -11.664 11.992 1 93.12 130 LYS B CA 1
ATOM 2892 C C . LYS B 1 130 ? -11.547 -12.562 12.852 1 93.12 130 LYS B C 1
ATOM 2894 O O . LYS B 1 130 ? -10.453 -12.172 13.266 1 93.12 130 LYS B O 1
ATOM 2899 N N . SER B 1 131 ? -12.008 -13.766 13.117 1 93.94 131 SER B N 1
ATOM 2900 C CA . SER B 1 131 ? -11.203 -14.641 13.961 1 93.94 131 SER B CA 1
ATOM 2901 C C . SER B 1 131 ? -10.32 -15.562 13.125 1 93.94 131 SER B C 1
ATOM 2903 O O . SER B 1 131 ? -9.602 -16.406 13.664 1 93.94 131 SER B O 1
ATOM 2905 N N . LEU B 1 132 ? -10.383 -15.422 11.852 1 94.94 132 LEU B N 1
ATOM 2906 C CA . LEU B 1 132 ? -9.562 -16.203 10.93 1 94.94 132 LEU B CA 1
ATOM 2907 C C . LEU B 1 132 ? -8.164 -15.602 10.805 1 94.94 132 LEU B C 1
ATOM 2909 O O . LEU B 1 132 ? -8.023 -14.391 10.617 1 94.94 132 LEU B O 1
ATOM 2913 N N . TYR B 1 133 ? -7.164 -16.375 11.047 1 93.88 133 TYR B N 1
ATOM 2914 C CA . TYR B 1 133 ? -5.777 -15.961 10.898 1 93.88 133 TYR B CA 1
ATOM 2915 C C . TYR B 1 133 ? -5 -16.938 10.016 1 93.88 133 TYR B C 1
ATOM 2917 O O . TYR B 1 133 ? -5.027 -18.141 10.242 1 93.88 133 TYR B O 1
ATOM 2925 N N . LEU B 1 134 ? -4.391 -16.469 8.969 1 94.19 134 LEU B N 1
ATOM 2926 C CA . LEU B 1 134 ? -3.529 -17.25 8.094 1 94.19 134 LEU B CA 1
ATOM 2927 C C . LEU B 1 134 ? -2.064 -16.875 8.281 1 94.19 134 LEU B C 1
ATOM 2929 O O . LEU B 1 134 ? -1.689 -15.711 8.078 1 94.19 134 LEU B O 1
ATOM 2933 N N . ASP B 1 135 ? -1.26 -17.797 8.703 1 90.81 135 ASP B N 1
ATOM 2934 C CA . ASP B 1 135 ? 0.19 -17.625 8.695 1 90.81 135 ASP B CA 1
ATOM 2935 C C . ASP B 1 135 ? 0.776 -17.938 7.32 1 90.81 135 ASP B C 1
ATOM 2937 O O . ASP B 1 135 ? 0.915 -19.109 6.953 1 90.81 135 ASP B O 1
ATOM 2941 N N . THR B 1 136 ? 1.14 -16.984 6.617 1 88.44 136 THR B N 1
ATOM 2942 C CA . THR B 1 136 ? 1.497 -17.172 5.215 1 88.44 136 THR B CA 1
ATOM 2943 C C . THR B 1 136 ? 2.885 -17.797 5.086 1 88.44 136 THR B C 1
ATOM 2945 O O . THR B 1 136 ? 3.221 -18.359 4.051 1 88.44 136 THR B O 1
ATOM 2948 N N . LEU B 1 137 ? 3.699 -17.719 6.082 1 84.75 137 LEU B N 1
ATOM 2949 C CA . LEU B 1 137 ? 5.031 -18.312 6.051 1 84.75 137 LEU B CA 1
ATOM 2950 C C . LEU B 1 137 ? 4.973 -19.797 6.359 1 84.75 137 LEU B C 1
ATOM 2952 O O . LEU B 1 137 ? 5.52 -20.625 5.613 1 84.75 137 LEU B O 1
ATOM 2956 N N . GLU B 1 138 ? 4.277 -20.141 7.402 1 87.56 138 GLU B N 1
ATOM 2957 C CA . GLU B 1 138 ? 4.195 -21.531 7.824 1 87.56 138 GLU B CA 1
ATOM 2958 C C . GLU B 1 138 ? 3.043 -22.25 7.129 1 87.56 138 GLU B C 1
ATOM 2960 O O . GLU B 1 138 ? 2.895 -23.469 7.258 1 87.56 138 GLU B O 1
ATOM 2965 N N . LYS B 1 139 ? 2.244 -21.562 6.387 1 91.81 139 LYS B N 1
ATOM 2966 C CA . LYS B 1 139 ? 1.095 -22.109 5.672 1 91.81 139 LYS B CA 1
ATOM 2967 C C . LYS B 1 139 ? 0.139 -22.812 6.629 1 91.81 139 LYS B C 1
ATOM 2969 O O . LYS B 1 139 ? -0.245 -23.969 6.391 1 91.81 139 LYS B O 1
ATOM 2974 N N . ARG B 1 140 ? -0.225 -22.047 7.727 1 94.25 140 ARG B N 1
ATOM 2975 C CA . ARG B 1 140 ? -1.155 -22.562 8.727 1 94.25 140 ARG B CA 1
ATOM 2976 C C . ARG B 1 140 ? -2.369 -21.641 8.867 1 94.25 140 ARG B C 1
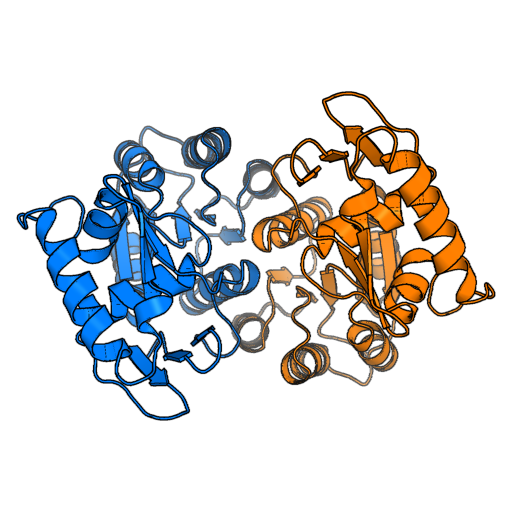ATOM 2978 O O . ARG B 1 140 ? -2.273 -20.438 8.641 1 94.25 140 ARG B O 1
ATOM 2985 N N . VAL B 1 141 ? -3.482 -22.234 9.242 1 96.25 141 VAL B N 1
ATOM 2986 C CA . VAL B 1 141 ? -4.738 -21.5 9.359 1 96.25 141 VAL B CA 1
ATOM 2987 C C . VAL B 1 141 ? -5.332 -21.688 10.75 1 96.25 141 VAL B C 1
ATOM 2989 O O . VAL B 1 141 ? -5.332 -22.797 11.281 1 96.25 141 VAL B O 1
ATOM 2992 N N . TYR B 1 142 ? -5.75 -20.625 11.32 1 95.94 142 TYR B N 1
ATOM 2993 C CA . TYR B 1 142 ? -6.379 -20.688 12.641 1 95.94 142 TYR B CA 1
ATOM 2994 C C . TYR B 1 142 ? -7.723 -19.969 12.633 1 95.94 142 TYR B C 1
ATOM 2996 O O . TYR B 1 142 ? -7.867 -18.922 12 1 95.94 142 TYR B O 1
ATOM 3004 N N . ILE B 1 143 ? -8.711 -20.516 13.25 1 95.38 143 ILE B N 1
ATOM 3005 C CA . ILE B 1 143 ? -9.969 -19.844 13.57 1 95.38 143 ILE B CA 1
ATOM 3006 C C . ILE B 1 143 ? -10.234 -19.922 15.07 1 95.38 143 ILE B C 1
ATOM 3008 O O . ILE B 1 143 ? -10.211 -21 15.656 1 95.38 143 ILE B O 1
ATOM 3012 N N . GLU B 1 144 ? -10.414 -18.766 15.68 1 92.06 144 GLU B N 1
ATOM 3013 C CA . GLU B 1 144 ? -10.578 -18.719 17.125 1 92.06 144 GLU B CA 1
ATOM 3014 C C . GLU B 1 144 ? -9.43 -19.438 17.844 1 92.06 144 GLU B C 1
ATOM 3016 O O . GLU B 1 144 ? -9.656 -20.25 18.734 1 92.06 144 GLU B O 1
ATOM 3021 N N . LYS B 1 145 ? -8.25 -19.375 17.297 1 89.75 145 LYS B N 1
ATOM 3022 C CA . LYS B 1 145 ? -6.996 -19.875 17.859 1 89.75 145 LYS B CA 1
ATOM 3023 C C . LYS B 1 145 ? -6.883 -21.391 17.719 1 89.75 145 LYS B C 1
ATOM 3025 O O . LYS B 1 145 ? -5.941 -22 18.219 1 89.75 145 LYS B O 1
ATOM 3030 N N . GLU B 1 146 ? -7.922 -21.938 17.031 1 94.44 146 GLU B N 1
ATOM 3031 C CA . GLU B 1 146 ? -7.832 -23.359 16.703 1 94.44 146 GLU B CA 1
ATOM 3032 C C . GLU B 1 146 ? -7.301 -23.562 15.281 1 94.44 146 GLU B C 1
ATOM 3034 O O . GLU B 1 146 ? -7.781 -22.938 14.336 1 94.44 146 GLU B O 1
ATOM 3039 N N . GLU B 1 147 ? -6.383 -24.438 15.18 1 95.44 147 GLU B N 1
ATOM 3040 C CA . GLU B 1 147 ? -5.785 -24.672 13.875 1 95.44 147 GLU B CA 1
ATOM 3041 C C . GLU B 1 147 ? -6.691 -25.531 13 1 95.44 147 GLU B C 1
ATOM 3043 O O . GLU B 1 147 ? -7.262 -26.531 13.477 1 95.44 147 GLU B O 1
ATOM 3048 N N . ILE B 1 148 ? -6.824 -25.156 11.773 1 95.06 148 ILE B N 1
ATOM 3049 C CA . ILE B 1 148 ? -7.535 -25.922 10.75 1 95.06 148 ILE B CA 1
ATOM 3050 C C . ILE B 1 148 ? -6.535 -26.5 9.75 1 95.06 148 ILE B C 1
ATOM 3052 O O . ILE B 1 148 ? -5.68 -25.781 9.227 1 95.06 148 ILE B O 1
ATOM 3056 N N . LYS B 1 149 ? -6.648 -27.734 9.531 1 93.81 149 LYS B N 1
ATOM 3057 C CA . LYS B 1 149 ? -5.734 -28.375 8.594 1 93.81 149 LYS B CA 1
ATOM 3058 C C . LYS B 1 149 ? -6.227 -28.219 7.152 1 93.81 149 LYS B C 1
ATOM 3060 O O . LYS B 1 149 ? -7.309 -28.703 6.805 1 93.81 149 LYS B O 1
ATOM 3065 N N . LEU B 1 150 ? -5.484 -27.547 6.418 1 95 150 LEU B N 1
ATOM 3066 C CA . LEU B 1 150 ? -5.746 -27.406 4.988 1 95 150 LEU B CA 1
ATOM 3067 C C . LEU B 1 150 ? -4.559 -27.906 4.168 1 95 150 LEU B C 1
ATOM 3069 O O . LEU B 1 150 ? -3.406 -27.672 4.539 1 95 150 LEU B O 1
ATOM 3073 N N . GLN B 1 151 ? -4.875 -28.594 3.148 1 91.81 151 GLN B N 1
ATOM 3074 C CA . GLN B 1 151 ? -3.814 -28.938 2.211 1 91.81 151 GLN B CA 1
ATOM 3075 C C . GLN B 1 151 ? -3.322 -27.719 1.448 1 91.81 151 GLN B C 1
ATOM 3077 O O . GLN B 1 151 ? -3.979 -26.672 1.452 1 91.81 151 GLN B O 1
ATOM 3082 N N . ASN B 1 152 ? -2.229 -27.875 0.743 1 91.5 152 ASN B N 1
ATOM 3083 C CA . ASN B 1 152 ? -1.514 -26.766 0.129 1 91.5 152 ASN B CA 1
ATOM 3084 C C . ASN B 1 152 ? -2.426 -25.938 -0.782 1 91.5 152 ASN B C 1
ATOM 3086 O O . ASN B 1 152 ? -2.576 -24.734 -0.594 1 91.5 152 ASN B O 1
ATOM 3090 N N . LYS B 1 153 ? -3.141 -26.625 -1.694 1 93.5 153 LYS B N 1
ATOM 3091 C CA . LYS B 1 153 ? -3.965 -25.875 -2.639 1 93.5 153 LYS B CA 1
ATOM 3092 C C . LYS B 1 153 ? -5.188 -25.281 -1.948 1 93.5 153 LYS B C 1
ATOM 3094 O O . LYS B 1 153 ? -5.68 -24.219 -2.346 1 93.5 153 LYS B O 1
ATOM 3099 N N . GLN B 1 154 ? -5.695 -25.984 -0.876 1 95.19 154 GLN B N 1
ATOM 3100 C CA . GLN B 1 154 ? -6.789 -25.422 -0.085 1 95.19 154 GLN B CA 1
ATOM 3101 C C . GLN B 1 154 ? -6.344 -24.156 0.651 1 95.19 154 GLN B C 1
ATOM 3103 O O . GLN B 1 154 ? -7.082 -23.172 0.711 1 95.19 154 GLN B O 1
ATOM 3108 N N . PHE B 1 155 ? -5.18 -24.234 1.21 1 96.25 155 PHE B N 1
ATOM 3109 C CA . PHE B 1 155 ? -4.617 -23.047 1.859 1 96.25 155 PHE B CA 1
ATOM 3110 C C . PHE B 1 155 ? -4.477 -21.906 0.868 1 96.25 155 PHE B C 1
ATOM 3112 O O . PHE B 1 155 ? -4.906 -20.781 1.146 1 96.25 155 PHE B O 1
ATOM 3119 N N . ASN B 1 156 ? -3.867 -22.188 -0.271 1 95.5 156 ASN B N 1
ATOM 3120 C CA . ASN B 1 156 ? -3.646 -21.172 -1.282 1 95.5 156 ASN B CA 1
ATOM 3121 C C . ASN B 1 156 ? -4.961 -20.531 -1.733 1 95.5 156 ASN B C 1
ATOM 3123 O O . ASN B 1 156 ? -5.027 -19.328 -1.949 1 95.5 156 ASN B O 1
ATOM 3127 N N . LEU B 1 157 ? -5.93 -21.375 -1.883 1 96.75 157 LEU B N 1
ATOM 3128 C CA . LEU B 1 157 ? -7.246 -20.906 -2.289 1 96.75 157 LEU B CA 1
ATOM 3129 C C . LEU B 1 157 ? -7.828 -19.953 -1.24 1 96.75 157 LEU B C 1
ATOM 3131 O O . LEU B 1 157 ? -8.297 -18.859 -1.568 1 96.75 157 LEU B O 1
ATOM 3135 N N . LEU B 1 158 ? -7.75 -20.359 0.031 1 97.25 158 LEU B N 1
ATOM 3136 C CA . LEU B 1 158 ? -8.258 -19.531 1.114 1 97.25 158 LEU B CA 1
ATOM 3137 C C . LEU B 1 158 ? -7.48 -18.219 1.195 1 97.25 158 LEU B C 1
ATOM 3139 O O . LEU B 1 158 ? -8.078 -17.141 1.341 1 97.25 158 LEU B O 1
ATOM 3143 N N . GLU B 1 159 ? -6.219 -18.344 1.093 1 95 159 GLU B N 1
ATOM 3144 C CA . GLU B 1 159 ? -5.367 -17.156 1.102 1 95 159 GLU B CA 1
ATOM 3145 C C . GLU B 1 159 ? -5.758 -16.188 -0.014 1 95 159 GLU B C 1
ATOM 3147 O O . GLU B 1 159 ? -5.871 -14.984 0.212 1 95 159 GLU B O 1
ATOM 3152 N N . TYR B 1 160 ? -6.012 -16.734 -1.211 1 95.56 160 TYR B N 1
ATOM 3153 C CA . TYR B 1 160 ? -6.383 -15.922 -2.367 1 95.56 160 TYR B CA 1
ATOM 3154 C C . TYR B 1 160 ? -7.711 -15.211 -2.131 1 95.56 160 TYR B C 1
ATOM 3156 O O . TYR B 1 160 ? -7.855 -14.031 -2.469 1 95.56 160 TYR B O 1
ATOM 3164 N N . PHE B 1 161 ? -8.617 -15.891 -1.473 1 95.75 161 PHE B N 1
ATOM 3165 C CA . PHE B 1 161 ? -9.898 -15.305 -1.128 1 95.75 161 PHE B CA 1
ATOM 3166 C C . PHE B 1 161 ? -9.719 -14.156 -0.137 1 95.75 161 PHE B C 1
ATOM 3168 O O . PHE B 1 161 ? -10.258 -13.062 -0.341 1 95.75 161 PHE B O 1
ATOM 3175 N N . VAL B 1 162 ? -8.938 -14.414 0.876 1 93.88 162 VAL B N 1
ATOM 3176 C CA . VAL B 1 162 ? -8.773 -13.43 1.937 1 93.88 162 VAL B CA 1
ATOM 3177 C C . VAL B 1 162 ? -8.023 -12.211 1.398 1 93.88 162 VAL B C 1
ATOM 3179 O O . VAL B 1 162 ? -8.375 -11.07 1.708 1 93.88 162 VAL B O 1
ATOM 3182 N N . LEU B 1 163 ? -7.031 -12.438 0.534 1 91.69 163 LEU B N 1
ATOM 3183 C CA . LEU B 1 163 ? -6.23 -11.375 -0.06 1 91.69 163 LEU B CA 1
ATOM 3184 C C . LEU B 1 163 ? -7.098 -10.461 -0.925 1 91.69 163 LEU B C 1
ATOM 3186 O O . LEU B 1 163 ? -6.809 -9.273 -1.068 1 91.69 163 LEU B O 1
ATOM 3190 N N . ASN B 1 164 ? -8.141 -11 -1.512 1 91.88 164 ASN B N 1
ATOM 3191 C CA . ASN B 1 164 ? -8.984 -10.25 -2.443 1 91.88 164 ASN B CA 1
ATOM 3192 C C . ASN B 1 164 ? -10.391 -10.062 -1.895 1 91.88 164 ASN B C 1
ATOM 3194 O O . ASN B 1 164 ? -11.367 -10.133 -2.645 1 91.88 164 ASN B O 1
ATOM 3198 N N . LYS B 1 165 ? -10.422 -9.922 -0.577 1 91.94 165 LYS B N 1
ATOM 3199 C CA . LYS B 1 165 ? -11.719 -9.742 0.076 1 91.94 165 LYS B CA 1
ATOM 3200 C C . LYS B 1 165 ? -12.492 -8.586 -0.544 1 91.94 165 LYS B C 1
ATOM 3202 O O . LYS B 1 165 ? -11.938 -7.508 -0.762 1 91.94 165 LYS B O 1
ATOM 3207 N N . GLY B 1 166 ? -13.734 -8.82 -0.873 1 89.56 166 GLY B N 1
ATOM 3208 C CA . GLY B 1 166 ? -14.602 -7.773 -1.395 1 89.56 166 GLY B CA 1
ATOM 3209 C C . GLY B 1 166 ? -14.562 -7.668 -2.906 1 89.56 166 GLY B C 1
ATOM 3210 O O . GLY B 1 166 ? -15.312 -6.887 -3.498 1 89.56 166 GLY B O 1
ATOM 3211 N N . SER B 1 167 ? -13.75 -8.508 -3.52 1 90.38 167 SER B N 1
ATOM 3212 C CA . SER B 1 167 ? -13.648 -8.5 -4.973 1 90.38 167 SER B CA 1
ATOM 3213 C C . SER B 1 167 ? -14.117 -9.828 -5.566 1 90.38 167 SER B C 1
ATOM 3215 O O . SER B 1 167 ? -13.836 -10.891 -5.016 1 90.38 167 SER B O 1
ATOM 3217 N N . ILE B 1 168 ? -14.742 -9.703 -6.672 1 92.94 168 ILE B N 1
ATOM 3218 C CA . ILE B 1 168 ? -15.141 -10.914 -7.383 1 92.94 168 ILE B CA 1
ATOM 3219 C C . ILE B 1 168 ? -13.922 -11.539 -8.062 1 92.94 168 ILE B C 1
ATOM 3221 O O . ILE B 1 168 ? -13.172 -10.852 -8.758 1 92.94 168 ILE B O 1
ATOM 3225 N N . LEU B 1 169 ? -13.688 -12.773 -7.773 1 94.56 169 LEU B N 1
ATOM 3226 C CA . LEU B 1 169 ? -12.656 -13.547 -8.461 1 94.56 169 LEU B CA 1
ATOM 3227 C C . LEU B 1 169 ? -13.281 -14.461 -9.508 1 94.56 169 LEU B C 1
ATOM 3229 O O . LEU B 1 169 ? -14.117 -15.297 -9.195 1 94.56 169 LEU B O 1
ATOM 3233 N N . LEU B 1 170 ? -12.898 -14.234 -10.742 1 94.5 170 LEU B N 1
ATOM 3234 C CA . LEU B 1 170 ? -13.367 -15.109 -11.805 1 94.5 170 LEU B CA 1
ATOM 3235 C C . LEU B 1 170 ? -12.852 -16.531 -11.609 1 94.5 170 LEU B C 1
ATOM 3237 O O . LEU B 1 170 ? -11.734 -16.734 -11.117 1 94.5 170 LEU B O 1
ATOM 3241 N N . LYS B 1 171 ? -13.711 -17.5 -12.047 1 95.06 171 LYS B N 1
ATOM 3242 C CA . LYS B 1 171 ? -13.289 -18.891 -11.945 1 95.06 171 LYS B CA 1
ATOM 3243 C C . LYS B 1 171 ? -11.953 -19.125 -12.641 1 95.06 171 LYS B C 1
ATOM 3245 O O . LYS B 1 171 ? -11.086 -19.828 -12.117 1 95.06 171 LYS B O 1
ATOM 3250 N N . GLU B 1 172 ? -11.797 -18.5 -13.75 1 93.94 172 GLU B N 1
ATOM 3251 C CA . GLU B 1 172 ? -10.57 -18.641 -14.531 1 93.94 172 GLU B CA 1
ATOM 3252 C C . GLU B 1 172 ? -9.367 -18.094 -13.773 1 93.94 172 GLU B C 1
ATOM 3254 O O . GLU B 1 172 ? -8.281 -18.672 -13.812 1 93.94 172 GLU B O 1
ATOM 3259 N N . GLN B 1 173 ? -9.539 -16.953 -13.102 1 94.31 173 GLN B N 1
ATOM 3260 C CA . GLN B 1 173 ? -8.469 -16.359 -12.312 1 94.31 173 GLN B CA 1
ATOM 3261 C C . GLN B 1 173 ? -8.031 -17.281 -11.188 1 94.31 173 GLN B C 1
ATOM 3263 O O . GLN B 1 173 ? -6.832 -17.453 -10.945 1 94.31 173 GLN B O 1
ATOM 3268 N N . ILE B 1 174 ? -9.047 -17.828 -10.555 1 96.12 174 ILE B N 1
ATOM 3269 C CA . ILE B 1 174 ? -8.75 -18.766 -9.469 1 96.12 174 ILE B CA 1
ATOM 3270 C C . ILE B 1 174 ? -7.973 -19.953 -10 1 96.12 174 ILE B C 1
ATOM 3272 O O . ILE B 1 174 ? -6.945 -20.344 -9.43 1 96.12 174 ILE B O 1
ATOM 3276 N N . TYR B 1 175 ? -8.5 -20.516 -11.047 1 94.69 175 TYR B N 1
ATOM 3277 C CA . TYR B 1 175 ? -7.855 -21.656 -11.672 1 94.69 175 TYR B CA 1
ATOM 3278 C C . TYR B 1 175 ? -6.398 -21.344 -12.008 1 94.69 175 TYR B C 1
ATOM 3280 O O . TYR B 1 175 ? -5.492 -22.078 -11.602 1 94.69 175 TYR B O 1
ATOM 3288 N N . ASP B 1 176 ? -6.195 -20.297 -12.68 1 93.19 176 ASP B N 1
ATOM 3289 C CA . ASP B 1 176 ? -4.863 -19.922 -13.125 1 93.19 176 ASP B CA 1
ATOM 3290 C C . ASP B 1 176 ? -3.938 -19.656 -11.938 1 93.19 176 ASP B C 1
ATOM 3292 O O . ASP B 1 176 ? -2.756 -20 -11.977 1 93.19 176 ASP B O 1
ATOM 3296 N N . ARG B 1 177 ? -4.438 -19.016 -10.906 1 93.81 177 ARG B N 1
ATOM 3297 C CA . ARG B 1 177 ? -3.67 -18.656 -9.711 1 93.81 177 ARG B CA 1
ATOM 3298 C C . ARG B 1 177 ? -3.227 -19.906 -8.953 1 93.81 177 ARG B C 1
ATOM 3300 O O . ARG B 1 177 ? -2.08 -19.984 -8.508 1 93.81 177 ARG B O 1
ATOM 3307 N N . ILE B 1 178 ? -4.082 -20.875 -8.836 1 94.06 178 ILE B N 1
ATOM 3308 C CA . ILE B 1 178 ? -3.844 -21.984 -7.922 1 94.06 178 ILE B CA 1
ATOM 3309 C C . ILE B 1 178 ? -3.24 -23.156 -8.68 1 94.06 178 ILE B C 1
ATOM 3311 O O . ILE B 1 178 ? -2.326 -23.828 -8.188 1 94.06 178 ILE B O 1
ATOM 3315 N N . TRP B 1 179 ? -3.723 -23.438 -9.852 1 92.5 179 TRP B N 1
ATOM 3316 C CA . TRP B 1 179 ? -3.279 -24.609 -10.586 1 92.5 179 TRP B CA 1
ATOM 3317 C C . TRP B 1 179 ? -2.314 -24.219 -11.703 1 92.5 179 TRP B C 1
ATOM 3319 O O . TRP B 1 179 ? -1.562 -25.062 -12.195 1 92.5 179 TRP B O 1
ATOM 3329 N N . GLY B 1 180 ? -2.312 -23.016 -12.094 1 90.06 180 GLY B N 1
ATOM 3330 C CA . GLY B 1 180 ? -1.396 -22.562 -13.125 1 90.06 180 GLY B CA 1
ATOM 3331 C C . GLY B 1 180 ? -2.043 -22.469 -14.492 1 90.06 180 GLY B C 1
ATOM 3332 O O . GLY B 1 180 ? -2.926 -23.266 -14.828 1 90.06 180 GLY B O 1
ATOM 3333 N N . ILE B 1 181 ? -1.591 -21.578 -15.297 1 83.94 181 ILE B N 1
ATOM 3334 C CA . ILE B 1 181 ? -2.148 -21.266 -16.609 1 83.94 181 ILE B CA 1
ATOM 3335 C C . ILE B 1 181 ? -1.992 -22.469 -17.531 1 83.94 181 ILE B C 1
ATOM 3337 O O . ILE B 1 181 ? -2.873 -22.766 -18.359 1 83.94 181 ILE B O 1
ATOM 3341 N N . ASP B 1 182 ? -0.968 -23.266 -17.344 1 85.12 182 ASP B N 1
ATOM 3342 C CA . ASP B 1 182 ? -0.671 -24.359 -18.25 1 85.12 182 ASP B CA 1
ATOM 3343 C C . ASP B 1 182 ? -1.1 -25.703 -17.656 1 85.12 182 ASP B C 1
ATOM 3345 O O . ASP B 1 182 ? -0.685 -26.766 -18.125 1 85.12 182 ASP B O 1
ATOM 3349 N N . SER B 1 183 ? -1.873 -25.625 -16.688 1 87.38 183 SER B N 1
ATOM 3350 C CA . SER B 1 183 ? -2.281 -26.859 -16.016 1 87.38 183 SER B CA 1
ATOM 3351 C C . SER B 1 183 ? -3.238 -27.672 -16.891 1 87.38 183 SER B C 1
ATOM 3353 O O . SER B 1 183 ? -4.004 -27.109 -17.672 1 87.38 183 SER B O 1
ATOM 3355 N N . ASP B 1 184 ? -3.27 -28.969 -16.734 1 89.56 184 ASP B N 1
ATOM 3356 C CA . ASP B 1 184 ? -4.129 -29.859 -17.516 1 89.56 184 ASP B CA 1
ATOM 3357 C C . ASP B 1 184 ? -5.43 -30.141 -16.766 1 89.56 184 ASP B C 1
ATOM 3359 O O . ASP B 1 184 ? -6.316 -30.828 -17.281 1 89.56 184 ASP B O 1
ATOM 3363 N N . ALA B 1 185 ? -5.582 -29.688 -15.625 1 88.75 185 ALA B N 1
ATOM 3364 C CA . ALA B 1 185 ? -6.816 -29.891 -14.867 1 88.75 185 ALA B CA 1
ATOM 3365 C C . ALA B 1 185 ? -7.992 -29.172 -15.523 1 88.75 185 ALA B C 1
ATOM 3367 O O . ALA B 1 185 ? -7.801 -28.188 -16.25 1 88.75 185 ALA B O 1
ATOM 3368 N N . THR B 1 186 ? -9.133 -29.688 -15.375 1 92.5 186 THR B N 1
ATOM 3369 C CA . THR B 1 186 ? -10.32 -29 -15.875 1 92.5 186 THR B CA 1
ATOM 3370 C C . THR B 1 186 ? -10.734 -27.875 -14.922 1 92.5 186 THR B C 1
ATOM 3372 O O . THR B 1 186 ? -10.531 -27.984 -13.711 1 92.5 186 THR B O 1
ATOM 3375 N N . ILE B 1 187 ? -11.297 -26.828 -15.414 1 93.5 187 ILE B N 1
ATOM 3376 C CA . ILE B 1 187 ? -11.656 -25.625 -14.672 1 93.5 187 ILE B CA 1
ATOM 3377 C C . ILE B 1 187 ? -12.688 -25.969 -13.602 1 93.5 187 ILE B C 1
ATOM 3379 O O . ILE B 1 187 ? -12.797 -25.281 -12.586 1 93.5 187 ILE B O 1
ATOM 3383 N N . GLU B 1 188 ? -13.383 -27.125 -13.734 1 93.81 188 GLU B N 1
ATOM 3384 C CA . GLU B 1 188 ? -14.406 -27.562 -12.781 1 93.81 188 GLU B CA 1
ATOM 3385 C C . GLU B 1 188 ? -13.789 -27.906 -11.438 1 93.81 188 GLU B C 1
ATOM 3387 O O . GLU B 1 188 ? -14.484 -27.969 -10.422 1 93.81 188 GLU B O 1
ATOM 3392 N N . ILE B 1 189 ? -12.508 -28.125 -11.469 1 95.56 189 ILE B N 1
ATOM 3393 C CA . ILE B 1 189 ? -11.789 -28.484 -10.242 1 95.56 189 ILE B CA 1
ATOM 3394 C C . ILE B 1 189 ? -11.922 -27.359 -9.219 1 95.56 189 ILE B C 1
ATOM 3396 O O . ILE B 1 189 ? -11.891 -27.609 -8.016 1 95.56 189 ILE B O 1
ATOM 3400 N N . VAL B 1 190 ? -12.039 -26.156 -9.641 1 97 190 VAL B N 1
ATOM 3401 C CA . VAL B 1 190 ? -12.211 -25 -8.766 1 97 190 VAL B CA 1
ATOM 3402 C C . VAL B 1 190 ? -13.453 -25.203 -7.891 1 97 190 VAL B C 1
ATOM 3404 O O . VAL B 1 190 ? -13.406 -24.969 -6.684 1 97 190 VAL B O 1
ATOM 3407 N N . GLU B 1 191 ? -14.492 -25.688 -8.492 1 96.56 191 GLU B N 1
ATOM 3408 C CA . GLU B 1 191 ? -15.742 -25.906 -7.758 1 96.56 191 GLU B CA 1
ATOM 3409 C C . GLU B 1 191 ? -15.57 -26.953 -6.672 1 96.56 191 GLU B C 1
ATOM 3411 O O . GLU B 1 191 ? -16.094 -26.812 -5.566 1 96.56 191 GLU B O 1
ATOM 3416 N N . VAL B 1 192 ? -14.898 -27.922 -7.027 1 96.88 192 VAL B N 1
ATOM 3417 C CA . VAL B 1 192 ? -14.656 -29.016 -6.082 1 96.88 192 VAL B CA 1
ATOM 3418 C C . VAL B 1 192 ? -13.883 -28.484 -4.879 1 96.88 192 VAL B C 1
ATOM 3420 O O . VAL B 1 192 ? -14.25 -28.75 -3.73 1 96.88 192 VAL B O 1
ATOM 3423 N N . TYR B 1 193 ? -12.836 -27.734 -5.113 1 97.19 193 TYR B N 1
ATOM 3424 C CA . TYR B 1 193 ? -11.984 -27.219 -4.039 1 97.19 193 TYR B CA 1
ATOM 3425 C C . TYR B 1 193 ? -12.719 -26.188 -3.199 1 97.19 193 TYR B C 1
ATOM 3427 O O . TYR B 1 193 ? -12.547 -26.141 -1.979 1 97.19 193 TYR B O 1
ATOM 3435 N N . VAL B 1 194 ? -13.547 -25.359 -3.846 1 97.88 194 VAL B N 1
ATOM 3436 C CA . VAL B 1 194 ? -14.336 -24.375 -3.102 1 97.88 194 VAL B CA 1
ATOM 3437 C C . VAL B 1 194 ? -15.312 -25.109 -2.18 1 97.88 194 VAL B C 1
ATOM 3439 O O . VAL B 1 194 ? -15.461 -24.734 -1.013 1 97.88 194 VAL B O 1
ATOM 3442 N N . SER B 1 195 ? -15.938 -26.109 -2.734 1 97.5 195 SER B N 1
ATOM 3443 C CA . SER B 1 195 ? -16.875 -26.891 -1.945 1 97.5 195 SER B CA 1
ATOM 3444 C C . SER B 1 195 ? -16.188 -27.531 -0.745 1 97.5 195 SER B C 1
ATOM 3446 O O . SER B 1 195 ? -16.703 -27.484 0.373 1 97.5 195 SER B O 1
ATOM 3448 N N . ASN B 1 196 ? -15.062 -28.109 -1.003 1 97.19 196 ASN B N 1
ATOM 3449 C CA . ASN B 1 196 ? -14.297 -28.734 0.064 1 97.19 196 ASN B CA 1
ATOM 3450 C C . ASN B 1 196 ? -13.844 -27.719 1.109 1 97.19 196 ASN B C 1
ATOM 3452 O O . ASN B 1 196 ? -13.883 -28 2.309 1 97.19 196 ASN B O 1
ATOM 3456 N N . LEU B 1 197 ? -13.391 -26.609 0.632 1 97.75 197 LEU B N 1
ATOM 3457 C CA . LEU B 1 197 ? -12.961 -25.547 1.537 1 97.75 197 LEU B CA 1
ATOM 3458 C C . LEU B 1 197 ? -14.125 -25.078 2.406 1 97.75 197 LEU B C 1
ATOM 3460 O O . LEU B 1 197 ? -13.969 -24.906 3.619 1 97.75 197 LEU B O 1
ATOM 3464 N N . ARG B 1 198 ? -15.266 -24.875 1.771 1 97.56 198 ARG B N 1
ATOM 3465 C CA . ARG B 1 198 ? -16.453 -24.484 2.51 1 97.56 198 ARG B CA 1
ATOM 3466 C C . ARG B 1 198 ? -16.797 -25.516 3.584 1 97.56 198 ARG B C 1
ATOM 3468 O O . ARG B 1 198 ? -17.156 -25.141 4.707 1 97.56 198 ARG B O 1
ATOM 3475 N N . LYS B 1 199 ? -16.75 -26.688 3.209 1 96.81 199 LYS B N 1
ATOM 3476 C CA . LYS B 1 199 ? -17.031 -27.766 4.16 1 96.81 199 LYS B CA 1
ATOM 3477 C C . LYS B 1 199 ? -16.125 -27.672 5.383 1 96.81 199 LYS B C 1
ATOM 3479 O O . LYS B 1 199 ? -16.609 -27.766 6.52 1 96.81 199 LYS B O 1
ATOM 3484 N N . LYS B 1 200 ? -14.891 -27.438 5.164 1 95.94 200 LYS B N 1
ATOM 3485 C CA . LYS B 1 200 ? -13.922 -27.328 6.25 1 95.94 200 LYS B CA 1
ATOM 3486 C C . LYS B 1 200 ? -14.195 -26.094 7.109 1 95.94 200 LYS B C 1
ATOM 3488 O O . LYS B 1 200 ? -14.016 -26.141 8.328 1 95.94 200 LYS B O 1
ATOM 3493 N N . LEU B 1 201 ? -14.641 -25.078 6.512 1 96.56 201 LEU B N 1
ATOM 3494 C CA . LEU B 1 201 ? -14.852 -23.797 7.191 1 96.56 201 LEU B CA 1
ATOM 3495 C C . LEU B 1 201 ? -16.219 -23.766 7.871 1 96.56 201 LEU B C 1
ATOM 3497 O O . LEU B 1 201 ? -16.453 -22.922 8.742 1 96.56 201 LEU B O 1
ATOM 3501 N N . SER B 1 202 ? -17.125 -24.625 7.398 1 95.94 202 SER B N 1
ATOM 3502 C CA . SER B 1 202 ? -18.516 -24.609 7.859 1 95.94 202 SER B CA 1
ATOM 3503 C C . SER B 1 202 ? -18.594 -24.844 9.359 1 95.94 202 SER B C 1
ATOM 3505 O O . SER B 1 202 ? -19.469 -24.297 10.039 1 95.94 202 SER B O 1
ATOM 3507 N N . LYS B 1 203 ? -17.688 -25.656 9.797 1 93.38 203 LYS B N 1
ATOM 3508 C CA . LYS B 1 203 ? -17.656 -25.969 11.219 1 93.38 203 LYS B CA 1
ATOM 3509 C C . LYS B 1 203 ? -17.547 -24.703 12.062 1 93.38 203 LYS B C 1
ATOM 3511 O O . LYS B 1 203 ? -17.984 -24.672 13.211 1 93.38 203 LYS B O 1
ATOM 3516 N N . TYR B 1 204 ? -17.062 -23.672 11.508 1 94.31 204 TYR B N 1
ATOM 3517 C CA . TYR B 1 204 ? -16.828 -22.422 12.227 1 94.31 204 TYR B CA 1
ATOM 3518 C C . TYR B 1 204 ? -17.719 -21.312 11.711 1 94.31 204 TYR B C 1
ATOM 3520 O O . TYR B 1 204 ? -17.594 -20.156 12.133 1 94.31 204 TYR B O 1
ATOM 3528 N N . GLY B 1 205 ? -18.484 -21.625 10.703 1 94.81 205 GLY B N 1
ATOM 3529 C CA . GLY B 1 205 ? -19.406 -20.656 10.133 1 94.81 205 GLY B CA 1
ATOM 3530 C C . GLY B 1 205 ? -18.75 -19.734 9.117 1 94.81 205 GLY B C 1
ATOM 3531 O O . GLY B 1 205 ? -19.281 -18.656 8.812 1 94.81 205 GLY B O 1
ATOM 3532 N N . TYR B 1 206 ? -17.609 -20.047 8.656 1 95.81 206 TYR B N 1
ATOM 3533 C CA . TYR B 1 206 ? -16.875 -19.172 7.762 1 95.81 206 TYR B CA 1
ATOM 3534 C C . TYR B 1 206 ? -17.141 -19.516 6.305 1 95.81 206 TYR B C 1
ATOM 3536 O O . TYR B 1 206 ? -16.719 -18.797 5.398 1 95.81 206 TYR B O 1
ATOM 3544 N N . ASP B 1 207 ? -17.875 -20.656 6.023 1 96 207 ASP B N 1
ATOM 3545 C CA . ASP B 1 207 ? -18.25 -21.016 4.664 1 96 207 ASP B CA 1
ATOM 3546 C C . ASP B 1 207 ? -19.141 -19.938 4.035 1 96 207 ASP B C 1
ATOM 3548 O O . ASP B 1 207 ? -19.094 -19.719 2.824 1 96 207 ASP B O 1
ATOM 3552 N N . LYS B 1 208 ? -19.812 -19.25 4.824 1 96.31 208 LYS B N 1
ATOM 3553 C CA . LYS B 1 208 ? -20.797 -18.266 4.359 1 96.31 208 LYS B CA 1
ATOM 3554 C C . LYS B 1 208 ? -20.109 -17.062 3.732 1 96.31 208 LYS B C 1
ATOM 3556 O O . LYS B 1 208 ? -20.734 -16.281 3.023 1 96.31 208 LYS B O 1
ATOM 3561 N N . TYR B 1 209 ? -18.828 -16.891 4.074 1 96.69 209 TYR B N 1
ATOM 3562 C CA . TYR B 1 209 ? -18.125 -15.719 3.566 1 96.69 209 TYR B CA 1
ATOM 3563 C C . TYR B 1 209 ? -17.641 -15.945 2.139 1 96.69 209 TYR B C 1
ATOM 3565 O O . TYR B 1 209 ? -17.25 -15 1.449 1 96.69 209 TYR B O 1
ATOM 3573 N N . ILE B 1 210 ? -17.609 -17.219 1.706 1 97.88 210 ILE B N 1
ATOM 3574 C CA . ILE B 1 210 ? -17.328 -17.531 0.312 1 97.88 210 ILE B CA 1
ATOM 3575 C C . ILE B 1 210 ? -18.625 -17.656 -0.47 1 97.88 210 ILE B C 1
ATOM 3577 O O . ILE B 1 210 ? -19.312 -18.672 -0.388 1 97.88 210 ILE B O 1
ATOM 3581 N N . LYS B 1 211 ? -18.922 -16.656 -1.23 1 97.25 211 LYS B N 1
ATOM 3582 C CA . LYS B 1 211 ? -20.203 -16.609 -1.928 1 97.25 211 LYS B CA 1
ATOM 3583 C C . LYS B 1 211 ? -20.031 -16.875 -3.42 1 97.25 211 LYS B C 1
ATOM 3585 O O . LYS B 1 211 ? -19.062 -16.391 -4.031 1 97.25 211 LYS B O 1
ATOM 3590 N N . THR B 1 212 ? -20.938 -17.609 -3.957 1 96.44 212 THR B N 1
ATOM 3591 C CA . THR B 1 212 ? -20.938 -17.891 -5.387 1 96.44 212 THR B CA 1
ATOM 3592 C C . THR B 1 212 ? -21.609 -16.766 -6.168 1 96.44 212 THR B C 1
ATOM 3594 O O . THR B 1 212 ? -22.688 -16.312 -5.797 1 96.44 212 THR B O 1
ATOM 3597 N N . LYS B 1 213 ? -20.875 -16.281 -7.109 1 94.62 213 LYS B N 1
ATOM 3598 C CA . LYS B 1 213 ? -21.469 -15.438 -8.148 1 94.62 213 LYS B CA 1
ATOM 3599 C C . LYS B 1 213 ? -21.719 -16.234 -9.422 1 94.62 213 LYS B C 1
ATOM 3601 O O . LYS B 1 213 ? -20.797 -16.484 -10.203 1 94.62 213 LYS B O 1
ATOM 3606 N N . ARG B 1 214 ? -22.938 -16.531 -9.711 1 90.69 214 ARG B N 1
ATOM 3607 C CA . ARG B 1 214 ? -23.328 -17.516 -10.727 1 90.69 214 ARG B CA 1
ATOM 3608 C C . ARG B 1 214 ? -22.75 -17.156 -12.086 1 90.69 214 ARG B C 1
ATOM 3610 O O . ARG B 1 214 ? -22.875 -16.016 -12.539 1 90.69 214 ARG B O 1
ATOM 3617 N N . LYS B 1 215 ? -22.125 -18.156 -12.633 1 91.56 215 LYS B N 1
ATOM 3618 C CA . LYS B 1 215 ? -21.562 -18.125 -13.977 1 91.56 215 LYS B CA 1
ATOM 3619 C C . LYS B 1 215 ? -20.375 -17.172 -14.062 1 91.56 215 LYS B C 1
ATOM 3621 O O . LYS B 1 215 ? -19.938 -16.812 -15.156 1 91.56 215 LYS B O 1
ATOM 3626 N N . VAL B 1 216 ? -19.938 -16.672 -12.906 1 93.69 216 VAL B N 1
ATOM 3627 C CA . VAL B 1 216 ? -18.859 -15.695 -12.906 1 93.69 216 VAL B CA 1
ATOM 3628 C C . VAL B 1 216 ? -17.703 -16.203 -12.055 1 93.69 216 VAL B C 1
ATOM 3630 O O . VAL B 1 216 ? -16.594 -16.391 -12.555 1 93.69 216 VAL B O 1
ATOM 3633 N N . GLY B 1 217 ? -17.938 -16.438 -10.82 1 96.94 217 GLY B N 1
ATOM 3634 C CA . GLY B 1 217 ? -16.875 -16.859 -9.906 1 96.94 217 GLY B CA 1
ATOM 3635 C C . GLY B 1 217 ? -17.281 -16.781 -8.445 1 96.94 217 GLY B C 1
ATOM 3636 O O . GLY B 1 217 ? -18.359 -17.266 -8.07 1 96.94 217 GLY B O 1
ATOM 3637 N N . TYR B 1 218 ? -16.453 -16.297 -7.629 1 97.25 218 TYR B N 1
ATOM 3638 C CA . TYR B 1 218 ? -16.672 -16.297 -6.188 1 97.25 218 TYR B CA 1
ATOM 3639 C C . TYR B 1 218 ? -16.234 -14.977 -5.57 1 97.25 218 TYR B C 1
ATOM 3641 O O . TYR B 1 218 ? -15.406 -14.266 -6.133 1 97.25 218 TYR B O 1
ATOM 3649 N N . ILE B 1 219 ? -16.875 -14.594 -4.508 1 96.75 219 ILE B N 1
ATOM 3650 C CA . ILE B 1 219 ? -16.469 -13.438 -3.721 1 96.75 219 ILE B CA 1
ATOM 3651 C C . ILE B 1 219 ? -16.344 -13.828 -2.25 1 96.75 219 ILE B C 1
ATOM 3653 O O . ILE B 1 219 ? -17.156 -14.609 -1.739 1 96.75 219 ILE B O 1
ATOM 3657 N N . PHE B 1 220 ? -15.289 -13.453 -1.561 1 95.75 220 PHE B N 1
ATOM 3658 C CA . PHE B 1 220 ? -15.102 -13.594 -0.122 1 95.75 220 PHE B CA 1
ATOM 3659 C C . PHE B 1 220 ? -15.43 -12.289 0.595 1 95.75 220 PHE B C 1
ATOM 3661 O O . PHE B 1 220 ? -14.742 -11.281 0.412 1 95.75 220 PHE B O 1
ATOM 3668 N N . ASP B 1 221 ? -16.453 -12.156 1.291 1 91.88 221 ASP B N 1
ATOM 3669 C CA . ASP B 1 221 ? -16.828 -10.906 1.943 1 91.88 221 ASP B CA 1
ATOM 3670 C C . ASP B 1 221 ? -17.797 -11.148 3.098 1 91.88 221 ASP B C 1
ATOM 3672 O O . ASP B 1 221 ? -18.375 -12.227 3.205 1 91.88 221 ASP B O 1
ATOM 3676 N N . ASP B 1 222 ? -17.797 -10.156 4.074 1 84.44 222 ASP B N 1
ATOM 3677 C CA . ASP B 1 222 ? -18.672 -10.266 5.242 1 84.44 222 ASP B CA 1
ATOM 3678 C C . ASP B 1 222 ? -20.047 -9.695 4.953 1 84.44 222 ASP B C 1
ATOM 3680 O O . ASP B 1 222 ? -20.953 -9.766 5.797 1 84.44 222 ASP B O 1
ATOM 3684 N N . LYS B 1 223 ? -20.344 -9.195 3.822 1 72.88 223 LYS B N 1
ATOM 3685 C CA . LYS B 1 223 ? -21.641 -8.578 3.559 1 72.88 223 LYS B CA 1
ATOM 3686 C C . LYS B 1 223 ? -22.641 -9.617 3.072 1 72.88 223 LYS B C 1
ATOM 3688 O O . LYS B 1 223 ? -22.281 -10.602 2.438 1 72.88 223 LYS B O 1
#

InterPro domains:
  IPR001789 Signal transduction response regulator, receiver domain [PF00072] (3-111)
  IPR001789 Signal transduction response regulator, receiver domain [PS50110] (2-115)
  IPR001789 Signal transduction response regulator, receiver domain [SM00448] (1-111)
  IPR001867 OmpR/PhoB-type DNA-binding domain [PF00486] (146-220)
  IPR001867 OmpR/PhoB-type DNA-binding domain [PS51755] (124-222)
  IPR001867 OmpR/PhoB-type DNA-binding domain [SM00862] (145-220)
  IPR001867 OmpR/PhoB-type DNA-binding domain [cd00383] (132-220)
  IPR011006 CheY-like superfamily [SSF52172] (1-120)
  IPR016032 Signal transduction response regulator, C-terminal effector [SSF46894] (124-221)
  IPR036388 Winged helix-like DNA-binding domain superfamily [G3DSA:1.10.10.10] (117-223)
  IPR039420 Transcriptional regulatory protein WalR-like [PTHR48111] (1-220)

Radius of gyration: 22.55 Å; Cα contacts (8 Å, |Δi|>4): 780; chains: 2; bounding box: 51×58×50 Å

Sequence (446 aa):
MKVLIVEDNKILLESVVEELSKHFETEKCEDGEEALYLVNQNIYDLVILDLMLPNINGFDILKKMRVNNIDTPVLILTAKETLDDKVEAFTIGANDYLTKPFYMEELVARVYAILRTNGKIKERNGLEFKSLYLDTLEKRVYIEKEEIKLQNKQFNLLEYFVLNKGSILLKEQIYDRIWGIDSDATIEIVEVYVSNLRKKLSKYGYDKYIKTKRKVGYIFDDKMKVLIVEDNKILLESVVEELSKHFETEKCEDGEEALYLVNQNIYDLVILDLMLPNINGFDILKKMRVNNIDTPVLILTAKETLDDKVEAFTIGANDYLTKPFYMEELVARVYAILRTNGKIKERNGLEFKSLYLDTLEKRVYIEKEEIKLQNKQFNLLEYFVLNKGSILLKEQIYDRIWGIDSDATIEIVEVYVSNLRKKLSKYGYDKYIKTKRKVGYIFDDK